Protein 9A51 (pdb70)

Solvent-accessible surface area: 31449 Å² total; per-residue (Å²): 190,136,21,81,16,0,0,0,13,12,16,7,36,50,0,5,0,20,0,51,74,113,28,56,52,10,65,20,10,0,10,0,0,17,23,141,132,80,53,137,53,72,5,7,0,56,100,0,80,153,53,64,83,194,43,82,78,58,34,33,37,56,82,0,4,128,36,13,24,26,67,48,58,142,12,0,37,30,0,0,97,74,1,0,69,121,33,129,10,81,11,160,116,39,117,2,62,0,2,0,5,2,10,22,99,25,72,90,117,50,68,128,23,4,85,58,0,0,66,122,1,8,3,86,87,9,87,46,44,65,22,0,32,0,0,0,18,15,25,63,26,113,0,132,94,104,6,0,11,0,0,0,9,0,25,15,6,12,0,2,0,0,0,0,11,134,7,98,39,64,24,29,14,27,32,127,31,0,8,38,95,1,13,74,57,2,26,57,26,1,85,170,103,54,116,0,73,16,42,95,119,36,0,60,55,0,34,114,103,1,1,2,7,54,78,117,44,61,144,88,124,24,77,9,177,12,146,13,91,123,71,27,117,104,112,71,15,66,1,59,1,144,31,2,12,92,16,0,128,150,6,1,49,67,0,8,109,8,0,60,90,1,30,148,135,8,49,105,129,26,20,51,40,0,105,126,122,5,0,35,0,0,8,39,7,5,108,12,56,3,0,46,87,31,0,32,91,70,16,157,10,70,17,104,59,11,174,80,11,85,40,2,9,0,58,0,0,1,62,28,1,61,68,56,81,150,133,113,200,228,192,192,163,241,109,204,129,70,168,110,90,163,110,157,120,100,46,78,92,54,47,47,85,103,42,28,66,78,63,21,163,146,29,141,89,62,57,169,91,55,194,98,39,89,32,64,78,62,92,59,86,174,87,121,68,79,160,115,49,64,125,52,161,169,174,48,116,157,125,53,61,93,60,150,93,56,62,58,62,70,93,117,53,78,62,91,50,61,32,133,81,138,104,118,70,143,95,74,183,92,178,79,177,84,112,208,102,107,79,84,73,41,144,129,86,83,179,129,93,56,130,125,22,65,85,48,50,118,92,67,54,94,47,38,93,109,72,54,124,80,85,91,114,88,32,118,141,120,49,124,139,158,136,269

Sequence (484 aa):
MFARDIGIDLGTANVLIHVKGKGIVLNEPSVVALDKNSGKVLAVGEEARRMVGRTPGNIVAIRPLKDGVIADFEVTEAMLKHFINKLNVKGLFSKPRMLICCPTNITSVEQKAIKEAAEKSGGKHVYLEEEPKVAAIGAGMEIFQPSGNMVVDIGGGTTDIAVISMGDIVTSSSIKMAGDKFDMEILNYIKREYKLLIGERTAEDIKIKVATVFPDARHEEISIRGRDMVSGLPRTITVNSKEVEEALRESVAVIVQAAKQVLERTPPELSADIIDRGVIITGGGALLNGLDQLLAEELKVPVLVAENPMDCVAIGTGVMLDNMDKLPKRKLSMSKDGINSKDFLIGTLIGGIIGATTALFLAPKSGKELRDDLGSQAVALRDKTDKMTADAKEKGTQYVSIAKDKTSNITQLVADQSGQIMNKVKDLRDRSKSDKTDSSTAMQDMREEAMQAADETKDQVLQTKEDVKDELKDAQKQAEQLNR

Secondary structure (DSSP, 8-state):
-PPPPEEEEE-SSEEEEEETTTEEEEEEES-EEEETTT--EEEETHHHHHHTTT--TTEEEE--EETTEES-HHHHHHHHHHHHHHTT---SS-PPEEEEEE-TT--HHHHHHHHHHHHHHT-SEEEEEEHHHHHHHHTT--TTSSS-EEEEEE-SS-EEEEEEETTEEEEEEEES-SHHHHHHHHHHHHHHHH-EE--HHHHHHHHHHH--SSTTS---EEEEEEEETTT-SEEEEEEEHHHHHHHHHHHHHHHHHHHHHHHHHS-HHHHHHHHHH-EEEESGGGGSTTHHHHHHHHHTS-EEE-SSTTTHHHHHHHHHHHHHTTS------/-------THHHHHHHHHHHHHHHHHHHHHS---HHHHHHHHHHHHHHHHHHHHHHHHHHTTS-THHHHHHHHHHHHHHHHHHHHHHHHHHHHHHHHHHHTT--S-HHHHHHHHHHHHHHHHHHHHHHHHHHHHHHHHHHHHHHHHHHHHT-

Nearest PDB structures (foldseek):
  7zpu-assembly1_M  TM=9.278E-01  e=1.112E-46  Geobacillus stearothermophilus ATCC 7953
  7zpt-assembly1_M  TM=8.987E-01  e=2.657E-47  Geobacillus stearothermophilus
  8aam-assembly1_M  TM=9.155E-01  e=5.906E-46  Geobacillus stearothermophilus
  7bvy-assembly1_A  TM=9.515E-01  e=1.070E-40  Spiroplasma citri
  7e1c-assembly1_A  TM=8.980E-01  e=2.645E-37  Spiroplasma eriocheiris

Foldseek 3Di:
DAQFAWEWEPFLFWIWIQTAPPGTPDTFGQKWKAQQVPRDTDDETPVLVVCVPPDDPRIDIDRQDALQFGNHLVSLLVRLLVVCVVVVSDDPPDQHAYEYEGAPPDDPVRVVSVVVSNVSSRHDHYHYDYQQLLLCLLLVHPLLAQAWAWEWEAAQQWTKIFTGHNSDTPFIDIDRFHNVVLLVLQQVLCCVPVVFHDDSVQSSVCQQFAEAQDPPQGWDKDKDWGQRNPVRHIDIDMDHHRSSNVSCNVSLVVVLVRNQVRLVPDDPRNNVRCQVVPYEYAYPRLSRHCSQVVSCVSVVGHYYYRPHRNCSSSSSSNVVSVCVVVPPPPPPD/DDDPDPDPVVVVVVVVVVVVVVLVVVLVPDPDDPVVSCVSVVVVVVVVVVVLVVVCVVCVVDDPVVNVVVVVVVVVLVVVVVVVVVVLVVVVVVVVVVCVPDVPDPPVVVVVNVVVVVVVVVVNVVVVVVSVVVVVVVVVVVVVVVVVVVD

Radius of gyration: 29.95 Å; Cα contacts (8 Å, |Δi|>4): 757; chains: 2; bounding box: 58×87×76 Å

B-factor: mean 0.75, std 0.25, range [0.19, 0.98]

Structure (mmCIF, N/CA/C/O backbone):
data_9A51
#
_entry.id   9A51
#
loop_
_entity.id
_entity.type
_entity.pdbx_description
1 POLYMER MBL_BACSU
2 POLYMER YTXH_BACSU
#
loop_
_atom_site.group_PDB
_atom_site.id
_atom_site.type_symbol
_atom_site.label_atom_id
_atom_site.label_alt_id
_atom_site.label_comp_id
_atom_site.label_asym_id
_atom_site.label_entity_id
_atom_site.label_seq_id
_atom_site.pdbx_PDB_ins_code
_atom_site.Cartn_x
_atom_site.Cartn_y
_atom_site.Cartn_z
_atom_site.occupancy
_atom_site.B_iso_or_equiv
_atom_site.auth_seq_id
_atom_site.auth_comp_id
_atom_site.auth_asym_id
_atom_site.auth_atom_id
_atom_site.pdbx_PDB_model_num
ATOM 1 N N . MET A 1 1 ? 5.984 -27.491 -7.166 1.000 0.350 1 MET A N 1
ATOM 2 C CA . MET A 1 1 ? 5.370 -26.669 -6.098 1.000 0.350 1 MET A CA 1
ATOM 3 C C . MET A 1 1 ? 4.297 -25.806 -6.754 1.000 0.350 1 MET A C 1
ATOM 4 O O . MET A 1 1 ? 4.583 -25.251 -7.809 1.000 0.350 1 MET A O 1
ATOM 20 N N . PHE A 1 2 ? 3.076 -25.773 -6.212 1.000 0.420 2 PHE A N 1
ATOM 21 C CA . PHE A 1 2 ? 1.958 -25.009 -6.784 1.000 0.420 2 PHE A CA 1
ATOM 22 C C . PHE A 1 2 ? 2.237 -23.510 -6.801 1.000 0.420 2 PHE A C 1
ATOM 23 O O . PHE A 1 2 ? 2.788 -22.990 -5.828 1.000 0.420 2 PHE A O 1
ATOM 40 N N . ALA A 1 3 ? 1.825 -22.827 -7.875 1.000 0.510 3 ALA A N 1
ATOM 41 C CA . ALA A 1 3 ? 1.683 -21.381 -7.829 1.000 0.510 3 ALA A CA 1
ATOM 42 C C . ALA A 1 3 ? 0.637 -21.057 -6.774 1.000 0.510 3 ALA A C 1
ATOM 43 O O . ALA A 1 3 ? -0.471 -21.593 -6.791 1.000 0.510 3 ALA A O 1
ATOM 50 N N . ARG A 1 4 ? 1.033 -20.232 -5.819 1.000 0.660 4 ARG A N 1
ATOM 51 C CA . ARG A 1 4 ? 0.165 -19.828 -4.724 1.000 0.660 4 ARG A CA 1
ATOM 52 C C . ARG A 1 4 ? -0.433 -18.486 -5.075 1.000 0.660 4 ARG A C 1
ATOM 53 O O . ARG A 1 4 ? 0.282 -17.628 -5.590 1.000 0.660 4 ARG A O 1
ATOM 74 N N . ASP A 1 5 ? -1.717 -18.321 -4.791 1.000 0.820 5 ASP A N 1
ATOM 75 C CA . ASP A 1 5 ? -2.367 -17.031 -4.961 1.000 0.820 5 ASP A CA 1
ATOM 76 C C . ASP A 1 5 ? -1.650 -15.976 -4.125 1.000 0.820 5 ASP A C 1
ATOM 77 O O . ASP A 1 5 ? -1.191 -16.242 -3.005 1.000 0.820 5 ASP A O 1
ATOM 86 N N . ILE A 1 6 ? -1.533 -14.794 -4.709 1.000 0.910 6 ILE A N 1
ATOM 87 C CA . ILE A 1 6 ? -0.796 -13.680 -4.132 1.000 0.910 6 ILE A CA 1
ATOM 88 C C . ILE A 1 6 ? -1.680 -12.451 -4.087 1.000 0.910 6 ILE A C 1
ATOM 89 O O . ILE A 1 6 ? -2.297 -12.072 -5.079 1.000 0.910 6 ILE A O 1
ATOM 105 N N . GLY A 1 7 ? -1.730 -11.846 -2.913 1.000 0.940 7 GLY A N 1
ATOM 106 C CA . GLY A 1 7 ? -2.269 -10.522 -2.695 1.000 0.940 7 GLY A CA 1
ATOM 107 C C . GLY A 1 7 ? -1.121 -9.528 -2.743 1.000 0.940 7 GLY A C 1
ATOM 108 O O . GLY A 1 7 ? -0.065 -9.800 -2.171 1.000 0.940 7 GLY A O 1
ATOM 112 N N . ILE A 1 8 ? -1.287 -8.430 -3.469 1.000 0.950 8 ILE A N 1
ATOM 113 C CA . ILE A 1 8 ? -0.267 -7.395 -3.619 1.000 0.950 8 ILE A CA 1
ATOM 114 C C . ILE A 1 8 ? -0.888 -6.062 -3.226 1.000 0.950 8 ILE A C 1
ATOM 115 O O . ILE A 1 8 ? -1.783 -5.557 -3.900 1.000 0.950 8 ILE A O 1
ATOM 131 N N . ASP A 1 9 ? -0.362 -5.489 -2.156 1.000 0.950 9 ASP A N 1
ATOM 132 C CA . ASP A 1 9 ? -0.515 -4.072 -1.871 1.000 0.950 9 ASP A CA 1
ATOM 133 C C . ASP A 1 9 ? 0.594 -3.337 -2.632 1.000 0.950 9 ASP A C 1
ATOM 134 O O . ASP A 1 9 ? 1.781 -3.464 -2.311 1.000 0.950 9 ASP A O 1
ATOM 143 N N . LEU A 1 10 ? 0.215 -2.643 -3.706 1.000 0.940 10 LEU A N 1
ATOM 144 C CA . LEU A 1 10 ? 1.131 -1.891 -4.557 1.000 0.940 10 LEU A CA 1
ATOM 145 C C . LEU A 1 10 ? 1.230 -0.439 -4.074 1.000 0.940 10 LEU A C 1
ATOM 146 O O . LEU A 1 10 ? 0.945 0.504 -4.810 1.000 0.940 10 LEU A O 1
ATOM 162 N N . GLY A 1 11 ? 1.646 -0.263 -2.825 1.000 0.930 11 GLY A N 1
ATOM 163 C CA . GLY A 1 11 ? 1.698 1.044 -2.193 1.000 0.930 11 GLY A CA 1
ATOM 164 C C . GLY A 1 11 ? 2.734 1.988 -2.812 1.000 0.930 11 GLY A C 1
ATOM 165 O O . GLY A 1 11 ? 3.791 1.607 -3.326 1.000 0.930 11 GLY A O 1
ATOM 169 N N . THR A 1 12 ? 2.455 3.289 -2.705 1.000 0.920 12 THR A N 1
ATOM 170 C CA . THR A 1 12 ? 3.359 4.350 -3.192 1.000 0.920 12 THR A CA 1
ATOM 171 C C . THR A 1 12 ? 4.705 4.357 -2.454 1.000 0.920 12 THR A C 1
ATOM 172 O O . THR A 1 12 ? 5.736 4.700 -3.037 1.000 0.920 12 THR A O 1
ATOM 183 N N . ALA A 1 13 ? 4.711 3.994 -1.168 1.000 0.910 13 ALA A N 1
ATOM 184 C CA . ALA A 1 13 ? 5.912 3.942 -0.329 1.000 0.910 13 ALA A CA 1
ATOM 185 C C . ALA A 1 13 ? 6.494 2.528 -0.217 1.000 0.910 13 ALA A C 1
ATOM 186 O O . ALA A 1 13 ? 7.705 2.356 -0.376 1.000 0.910 13 ALA A O 1
ATOM 193 N N . ASN A 1 14 ? 5.639 1.527 -0.008 1.000 0.920 14 ASN A N 1
ATOM 194 C CA . ASN A 1 14 ? 6.022 0.136 0.195 1.000 0.920 14 ASN A CA 1
ATOM 195 C C . ASN A 1 14 ? 5.155 -0.780 -0.666 1.000 0.920 14 ASN A C 1
ATOM 196 O O . ASN A 1 14 ? 3.976 -0.509 -0.858 1.000 0.920 14 ASN A O 1
ATOM 207 N N . VAL A 1 15 ? 5.739 -1.886 -1.120 1.000 0.950 15 VAL A N 1
ATOM 208 C CA . VAL A 1 15 ? 5.012 -3.021 -1.680 1.000 0.950 15 VAL A CA 1
ATOM 209 C C . VAL A 1 15 ? 4.963 -4.116 -0.631 1.000 0.950 15 VAL A C 1
ATOM 210 O O . VAL A 1 15 ? 6.006 -4.525 -0.108 1.000 0.950 15 VAL A O 1
ATOM 223 N N . LEU A 1 16 ? 3.767 -4.632 -0.368 1.000 0.960 16 LEU A N 1
ATOM 224 C CA . LEU A 1 16 ? 3.582 -5.825 0.444 1.000 0.960 16 LEU A CA 1
ATOM 225 C C . LEU A 1 16 ? 3.003 -6.943 -0.417 1.000 0.960 16 LEU A C 1
ATOM 226 O O . LEU A 1 16 ? 2.121 -6.723 -1.245 1.000 0.960 16 LEU A O 1
ATOM 242 N N . ILE A 1 17 ? 3.507 -8.162 -0.227 1.000 0.950 17 ILE A N 1
ATOM 243 C CA . ILE A 1 17 ? 2.973 -9.347 -0.902 1.000 0.950 17 ILE A CA 1
ATOM 244 C C . ILE A 1 17 ? 2.565 -10.372 0.143 1.000 0.950 17 ILE A C 1
ATOM 245 O O . ILE A 1 17 ? 3.401 -10.920 0.868 1.000 0.950 17 ILE A O 1
ATOM 261 N N . HIS A 1 18 ? 1.272 -10.670 0.163 1.000 0.940 18 HIS A N 1
ATOM 262 C CA . HIS A 1 18 ? 0.692 -11.758 0.924 1.000 0.940 18 HIS A CA 1
ATOM 263 C C . HIS A 1 18 ? 0.601 -13.005 0.045 1.000 0.940 18 HIS A C 1
ATOM 264 O O . HIS A 1 18 ? -0.030 -12.993 -1.006 1.000 0.940 18 HIS A O 1
ATOM 278 N N . VAL A 1 19 ? 1.192 -14.118 0.472 1.000 0.890 19 VAL A N 1
ATOM 279 C CA . VAL A 1 19 ? 1.038 -15.410 -0.207 1.000 0.890 19 VAL A CA 1
ATOM 280 C C . VAL A 1 19 ? 0.029 -16.253 0.554 1.000 0.890 19 VAL A C 1
ATOM 281 O O . VAL A 1 19 ? 0.167 -16.470 1.760 1.000 0.890 19 VAL A O 1
ATOM 294 N N . LYS A 1 20 ? -0.949 -16.806 -0.166 1.000 0.840 20 LYS A N 1
ATOM 295 C CA . LYS A 1 20 ? -1.949 -17.718 0.394 1.000 0.840 20 LYS A CA 1
ATOM 296 C C . LYS A 1 20 ? -1.301 -18.842 1.214 1.000 0.840 20 LYS A C 1
ATOM 297 O O . LYS A 1 20 ? -0.399 -19.550 0.746 1.000 0.840 20 LYS A O 1
ATOM 316 N N . GLY A 1 21 ? -1.742 -18.965 2.467 1.000 0.800 21 GLY A N 1
ATOM 317 C CA . GLY A 1 21 ? -1.227 -19.925 3.448 1.000 0.800 21 GLY A CA 1
ATOM 318 C C . GLY A 1 21 ? 0.195 -19.666 3.973 1.000 0.800 21 GLY A C 1
ATOM 319 O O . GLY A 1 21 ? 0.732 -20.523 4.668 1.000 0.800 21 GLY A O 1
ATOM 323 N N . LYS A 1 22 ? 0.842 -18.543 3.629 1.000 0.870 22 LYS A N 1
ATOM 324 C CA . LYS A 1 22 ? 2.138 -18.123 4.206 1.000 0.870 22 LYS A CA 1
ATOM 325 C C . LYS A 1 22 ? 2.084 -16.780 4.935 1.000 0.870 22 LYS A C 1
ATOM 326 O O . LYS A 1 22 ? 3.031 -16.477 5.651 1.000 0.870 22 LYS A O 1
ATOM 345 N N . GLY A 1 23 ? 1.024 -15.995 4.755 1.000 0.920 23 GLY A N 1
ATOM 346 C CA . GLY A 1 23 ? 0.970 -14.638 5.287 1.000 0.920 23 GLY A CA 1
ATOM 347 C C . GLY A 1 23 ? 1.706 -13.643 4.390 1.000 0.920 23 GLY A C 1
ATOM 348 O O . GLY A 1 23 ? 1.964 -13.907 3.210 1.000 0.920 23 GLY A O 1
ATOM 352 N N . ILE A 1 24 ? 2.083 -12.508 4.973 1.000 0.940 24 ILE A N 1
ATOM 353 C CA . ILE A 1 24 ? 2.944 -11.507 4.339 1.000 0.94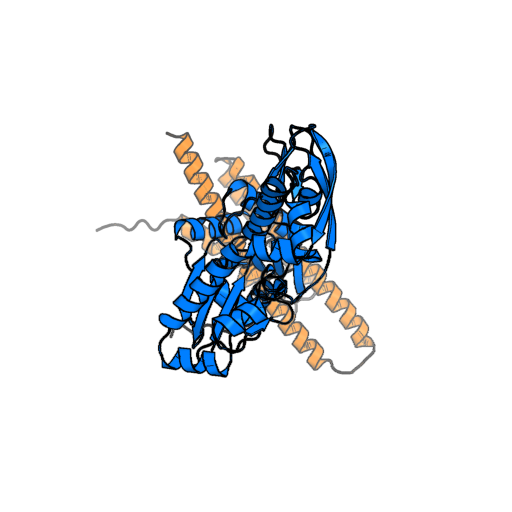0 24 ILE A CA 1
ATOM 354 C C . ILE A 1 24 ? 4.363 -12.073 4.241 1.000 0.940 24 ILE A C 1
ATOM 355 O O . ILE A 1 24 ? 4.995 -12.393 5.244 1.000 0.940 24 ILE A O 1
ATOM 371 N N . VAL A 1 25 ? 4.861 -12.221 3.015 1.000 0.940 25 VAL A N 1
ATOM 372 C CA . VAL A 1 25 ? 6.198 -12.779 2.728 1.000 0.940 25 VAL A CA 1
ATOM 373 C C . VAL A 1 25 ? 7.170 -11.740 2.178 1.000 0.940 25 VAL A C 1
ATOM 374 O O . VAL A 1 25 ? 8.362 -12.018 2.046 1.000 0.940 25 VAL A O 1
ATOM 387 N N . LEU A 1 26 ? 6.661 -10.562 1.825 1.000 0.940 26 LEU A N 1
ATOM 388 C CA . LEU A 1 26 ? 7.437 -9.430 1.346 1.000 0.940 26 LEU A CA 1
ATOM 389 C C . LEU A 1 26 ? 6.832 -8.150 1.904 1.000 0.940 26 LEU A C 1
ATOM 390 O O . LEU A 1 26 ? 5.622 -7.968 1.821 1.000 0.940 26 LEU A O 1
ATOM 406 N N . ASN A 1 27 ? 7.689 -7.284 2.429 1.000 0.950 27 ASN A N 1
ATOM 407 C CA . ASN A 1 27 ? 7.395 -5.895 2.751 1.000 0.950 27 ASN A CA 1
ATOM 408 C C . ASN A 1 27 ? 8.670 -5.115 2.433 1.000 0.950 27 ASN A C 1
ATOM 409 O O . ASN A 1 27 ? 9.655 -5.210 3.169 1.000 0.950 27 ASN A O 1
ATOM 420 N N . GLU A 1 28 ? 8.693 -4.442 1.285 1.000 0.950 28 GLU A N 1
ATOM 421 C CA . GLU A 1 28 ? 9.862 -3.695 0.832 1.000 0.950 28 GLU A CA 1
ATOM 422 C C . GLU A 1 28 ? 9.484 -2.335 0.242 1.000 0.950 28 GLU A C 1
ATOM 423 O O . GLU A 1 28 ? 8.394 -2.182 -0.302 1.000 0.950 28 GLU A O 1
ATOM 435 N N . PRO A 1 29 ? 10.390 -1.345 0.295 1.000 0.930 29 PRO A N 1
ATOM 436 C CA . PRO A 1 29 ? 10.165 -0.041 -0.314 1.000 0.930 29 PRO A CA 1
ATOM 437 C C . PRO A 1 29 ? 9.865 -0.126 -1.815 1.000 0.930 29 PRO A C 1
ATOM 438 O O . PRO A 1 29 ? 10.527 -0.858 -2.554 1.000 0.930 29 PRO A O 1
ATOM 449 N N . SER A 1 30 ? 8.953 0.712 -2.294 1.000 0.950 30 SER A N 1
ATOM 450 C CA . SER A 1 30 ? 8.621 0.880 -3.714 1.000 0.950 30 SER A CA 1
ATOM 451 C C . SER A 1 30 ? 9.687 1.717 -4.432 1.000 0.950 30 SER A C 1
ATOM 452 O O . SER A 1 30 ? 9.418 2.810 -4.930 1.000 0.950 30 SER A O 1
ATOM 460 N N . VAL A 1 31 ? 10.937 1.240 -4.434 1.000 0.950 31 VAL A N 1
ATOM 461 C CA . VAL A 1 31 ? 12.110 1.946 -4.971 1.000 0.950 31 VAL A CA 1
ATOM 462 C C . VAL A 1 31 ? 12.907 1.023 -5.887 1.000 0.950 31 VAL A C 1
ATOM 463 O O . VAL A 1 31 ? 13.181 -0.129 -5.552 1.000 0.950 31 VAL A O 1
ATOM 476 N N . VAL A 1 32 ? 13.345 1.553 -7.027 1.000 0.960 32 VAL A N 1
ATOM 477 C CA . VAL A 1 32 ? 14.215 0.864 -7.984 1.000 0.960 32 VAL A CA 1
ATOM 478 C C . VAL A 1 32 ? 15.444 1.718 -8.259 1.000 0.960 32 VAL A C 1
ATOM 479 O O . VAL A 1 32 ? 15.335 2.906 -8.552 1.000 0.960 32 VAL A O 1
ATOM 492 N N . ALA A 1 33 ? 16.625 1.113 -8.182 1.000 0.950 33 ALA A N 1
ATOM 493 C CA . ALA A 1 33 ? 17.871 1.736 -8.600 1.000 0.950 33 ALA A CA 1
ATOM 494 C C . ALA A 1 33 ? 18.224 1.286 -10.020 1.000 0.950 33 ALA A C 1
ATOM 495 O O . ALA A 1 33 ? 18.296 0.088 -10.301 1.000 0.950 33 ALA A O 1
ATOM 502 N N . LEU A 1 34 ? 18.475 2.248 -10.903 1.000 0.930 34 LEU A N 1
ATOM 503 C CA . LEU A 1 34 ? 18.755 2.034 -12.320 1.000 0.930 34 LEU A CA 1
ATOM 504 C C . LEU A 1 34 ? 20.079 2.693 -12.708 1.000 0.930 34 LEU A C 1
ATOM 505 O O . LEU A 1 34 ? 20.404 3.779 -12.220 1.000 0.930 34 LEU A O 1
ATOM 521 N N . ASP A 1 35 ? 20.806 2.083 -13.642 1.000 0.910 35 ASP A N 1
ATOM 522 C CA . ASP A 1 35 ? 21.842 2.791 -14.393 1.000 0.910 35 ASP A CA 1
ATOM 523 C C . ASP A 1 35 ? 21.175 3.655 -15.474 1.000 0.910 35 ASP A C 1
ATOM 524 O O . ASP A 1 35 ? 20.489 3.159 -16.367 1.000 0.910 35 ASP A O 1
ATOM 533 N N . LYS A 1 36 ? 21.382 4.967 -15.389 1.000 0.860 36 LYS A N 1
ATOM 534 C CA . LYS A 1 36 ? 20.721 5.985 -16.211 1.000 0.860 36 LYS A CA 1
ATOM 535 C C . LYS A 1 36 ? 21.079 5.896 -17.699 1.000 0.860 36 LYS A C 1
ATOM 536 O O . LYS A 1 36 ? 20.309 6.371 -18.526 1.000 0.860 36 LYS A O 1
ATOM 555 N N . ASN A 1 37 ? 22.240 5.326 -18.034 1.000 0.880 37 ASN A N 1
ATOM 556 C CA . ASN A 1 37 ? 22.723 5.229 -19.412 1.000 0.880 37 ASN A CA 1
ATOM 557 C C . ASN A 1 37 ? 22.182 3.980 -20.109 1.000 0.880 37 ASN A C 1
ATOM 558 O O . ASN A 1 37 ? 21.846 4.023 -21.287 1.000 0.880 37 ASN A O 1
ATOM 569 N N . SER A 1 38 ? 22.128 2.861 -19.386 1.000 0.880 38 SER A N 1
ATOM 570 C CA . SER A 1 38 ? 21.698 1.570 -19.933 1.000 0.880 38 SER A CA 1
ATOM 571 C C . SER A 1 38 ? 20.234 1.228 -19.649 1.000 0.880 38 SER A C 1
ATOM 572 O O . SER A 1 38 ? 19.727 0.263 -20.211 1.000 0.880 38 SER A O 1
ATOM 580 N N . GLY A 1 39 ? 19.567 1.952 -18.744 1.000 0.870 39 GLY A N 1
ATOM 581 C CA . GLY A 1 39 ? 18.237 1.600 -18.232 1.000 0.870 39 GLY A CA 1
ATOM 582 C C . GLY A 1 39 ? 18.227 0.313 -17.399 1.000 0.870 39 GLY A C 1
ATOM 583 O O . GLY A 1 39 ? 17.173 -0.170 -16.991 1.000 0.870 39 GLY A O 1
ATOM 587 N N . LYS A 1 40 ? 19.398 -0.280 -17.140 1.000 0.900 40 LYS A N 1
ATOM 588 C CA . LYS A 1 40 ? 19.505 -1.561 -16.452 1.000 0.900 40 LYS A CA 1
ATOM 589 C C . LYS A 1 40 ? 19.135 -1.402 -14.979 1.000 0.900 40 LYS A C 1
ATOM 590 O O . LYS A 1 40 ? 19.717 -0.577 -14.275 1.000 0.900 40 LYS A O 1
ATOM 609 N N . VAL A 1 41 ? 18.241 -2.266 -14.499 1.000 0.920 41 VAL A N 1
ATOM 610 C CA . VAL A 1 41 ? 17.933 -2.400 -13.071 1.000 0.920 41 VAL A CA 1
ATOM 611 C C . VAL A 1 41 ? 19.140 -2.950 -12.326 1.000 0.920 41 VAL A C 1
ATOM 612 O O . VAL A 1 41 ? 19.651 -4.022 -12.655 1.000 0.920 41 VAL A O 1
ATOM 625 N N . LEU A 1 42 ? 19.591 -2.200 -11.325 1.000 0.920 42 LEU A N 1
ATOM 626 C CA . LEU A 1 42 ? 20.722 -2.549 -10.472 1.000 0.920 42 LEU A CA 1
ATOM 627 C C . LEU A 1 42 ? 20.261 -3.128 -9.139 1.000 0.920 42 LEU A C 1
ATOM 628 O O . LEU A 1 42 ? 20.826 -4.116 -8.685 1.000 0.920 42 LEU A O 1
ATOM 644 N N . ALA A 1 43 ? 19.237 -2.528 -8.535 1.000 0.940 43 ALA A N 1
ATOM 645 C CA . ALA A 1 43 ? 18.661 -2.980 -7.276 1.000 0.940 43 ALA A CA 1
ATOM 646 C C . ALA A 1 43 ? 17.180 -2.603 -7.192 1.000 0.940 43 ALA A C 1
ATOM 647 O O . ALA A 1 43 ? 16.714 -1.698 -7.885 1.000 0.940 43 ALA A O 1
ATOM 654 N N . VAL A 1 44 ? 16.448 -3.282 -6.315 1.000 0.960 44 VAL A N 1
ATOM 655 C CA . VAL A 1 44 ? 15.025 -3.047 -6.037 1.000 0.960 44 VAL A CA 1
ATOM 656 C C . VAL A 1 44 ? 14.812 -3.134 -4.521 1.000 0.960 44 VAL A C 1
ATOM 657 O O . VAL A 1 44 ? 15.589 -3.797 -3.832 1.000 0.960 44 VAL A O 1
ATOM 670 N N . GLY A 1 45 ? 13.800 -2.451 -3.985 1.000 0.950 45 GLY A N 1
ATOM 671 C CA . GLY A 1 45 ? 13.413 -2.584 -2.582 1.000 0.950 45 GLY A CA 1
ATOM 672 C C . GLY A 1 45 ? 14.402 -1.940 -1.615 1.000 0.950 45 GLY A C 1
ATOM 673 O O . GLY A 1 45 ? 14.891 -0.831 -1.839 1.000 0.950 45 GLY A O 1
ATOM 677 N N . GLU A 1 46 ? 14.728 -2.639 -0.530 1.000 0.920 46 GLU A N 1
ATOM 678 C CA . GLU A 1 46 ? 15.634 -2.149 0.515 1.000 0.920 46 GLU A CA 1
ATOM 679 C C . GLU A 1 46 ? 17.058 -1.894 0.008 1.000 0.920 46 GLU A C 1
ATOM 680 O O . GLU A 1 46 ? 17.751 -0.989 0.481 1.000 0.920 46 GLU A O 1
ATOM 692 N N . GLU A 1 47 ? 17.522 -2.681 -0.961 1.000 0.920 47 GLU A N 1
ATOM 693 C CA . GLU A 1 47 ? 18.838 -2.476 -1.563 1.000 0.920 47 GLU A CA 1
ATOM 694 C C . GLU A 1 47 ? 18.859 -1.183 -2.392 1.000 0.920 47 GLU A C 1
ATOM 695 O O . GLU A 1 47 ? 19.776 -0.374 -2.239 1.000 0.920 47 GLU A O 1
ATOM 707 N N . ALA A 1 48 ? 17.798 -0.917 -3.164 1.000 0.930 48 ALA A N 1
ATOM 708 C CA . ALA A 1 48 ? 17.633 0.346 -3.883 1.000 0.930 48 ALA A CA 1
ATOM 709 C C . ALA A 1 48 ? 17.449 1.536 -2.929 1.000 0.930 48 ALA A C 1
ATOM 710 O O . ALA A 1 48 ? 18.075 2.580 -3.117 1.000 0.930 48 ALA A O 1
ATOM 717 N N . ARG A 1 49 ? 16.661 1.381 -1.856 1.000 0.870 49 ARG A N 1
ATOM 718 C CA . ARG A 1 49 ? 16.459 2.434 -0.848 1.000 0.870 49 ARG A CA 1
ATOM 719 C C . ARG A 1 49 ? 17.769 2.832 -0.168 1.000 0.870 49 ARG A C 1
ATOM 720 O O . ARG A 1 49 ? 18.006 4.013 0.078 1.000 0.870 49 ARG A O 1
ATOM 741 N N . ARG A 1 50 ? 18.667 1.875 0.094 1.000 0.850 50 ARG A N 1
ATOM 742 C CA . ARG A 1 50 ? 20.010 2.153 0.642 1.000 0.850 50 ARG A CA 1
ATOM 743 C C . ARG A 1 50 ? 20.906 2.957 -0.303 1.000 0.850 50 ARG A C 1
ATOM 744 O O . ARG A 1 50 ? 21.811 3.638 0.181 1.000 0.850 50 ARG A O 1
ATOM 765 N N . MET A 1 51 ? 20.653 2.900 -1.609 1.000 0.840 51 MET A N 1
ATOM 766 C CA . MET A 1 51 ? 21.376 3.668 -2.624 1.000 0.840 51 MET A CA 1
ATOM 767 C C . MET A 1 51 ? 20.886 5.123 -2.737 1.000 0.840 51 MET A C 1
ATOM 768 O O . MET A 1 51 ? 21.638 5.980 -3.202 1.000 0.840 51 MET A O 1
ATOM 782 N N . VAL A 1 52 ? 19.669 5.439 -2.277 1.000 0.750 52 VAL A N 1
ATOM 783 C CA . VAL A 1 52 ? 19.089 6.792 -2.358 1.000 0.750 52 VAL A CA 1
ATOM 784 C C . VAL A 1 52 ? 20.019 7.826 -1.708 1.000 0.750 52 VAL A C 1
ATOM 785 O O . VAL A 1 52 ? 20.388 7.714 -0.538 1.000 0.750 52 VAL A O 1
ATOM 798 N N . GLY A 1 53 ? 20.413 8.842 -2.484 1.000 0.710 53 GLY A N 1
ATOM 799 C CA . GLY A 1 53 ? 21.307 9.922 -2.045 1.000 0.710 53 GLY A CA 1
ATOM 800 C C . GLY A 1 53 ? 22.781 9.526 -1.878 1.000 0.710 53 GLY A C 1
ATOM 801 O O . GLY A 1 53 ? 23.571 10.330 -1.388 1.000 0.710 53 GLY A O 1
ATOM 805 N N . ARG A 1 54 ? 23.163 8.299 -2.258 1.000 0.760 54 ARG A N 1
ATOM 806 C CA . ARG A 1 54 ? 24.524 7.752 -2.096 1.000 0.760 54 ARG A CA 1
ATOM 807 C C . ARG A 1 54 ? 25.138 7.240 -3.397 1.000 0.760 54 ARG A C 1
ATOM 808 O O . ARG A 1 54 ? 26.203 6.626 -3.375 1.000 0.760 54 ARG A O 1
ATOM 829 N N . THR A 1 55 ? 24.468 7.454 -4.520 1.000 0.790 55 THR A N 1
ATOM 830 C CA . THR A 1 55 ? 24.874 6.921 -5.815 1.000 0.790 55 THR A CA 1
ATOM 831 C C . THR A 1 55 ? 25.837 7.842 -6.568 1.000 0.790 55 THR A C 1
ATOM 832 O O . THR A 1 55 ? 25.755 9.065 -6.439 1.000 0.790 55 THR A O 1
ATOM 843 N N . PRO A 1 56 ? 26.748 7.280 -7.389 1.000 0.770 56 PRO A N 1
ATOM 844 C CA . PRO A 1 56 ? 27.478 8.056 -8.387 1.000 0.770 56 PRO A CA 1
ATOM 845 C C . PRO A 1 56 ? 26.504 8.616 -9.438 1.000 0.770 56 PRO A C 1
ATOM 846 O O . PRO A 1 56 ? 25.379 8.140 -9.573 1.000 0.770 56 PRO A O 1
ATOM 857 N N . GLY A 1 57 ? 26.933 9.613 -10.218 1.000 0.780 57 GLY A N 1
ATOM 858 C CA . GLY A 1 57 ? 26.038 10.385 -11.095 1.000 0.780 57 GLY A CA 1
ATOM 859 C C . GLY A 1 57 ? 25.277 9.591 -12.172 1.000 0.780 57 GLY A C 1
ATOM 860 O O . GLY A 1 57 ? 24.262 10.073 -12.671 1.000 0.780 57 GLY A O 1
ATOM 864 N N . ASN A 1 58 ? 25.727 8.383 -12.523 1.000 0.850 58 ASN A N 1
ATOM 865 C CA . ASN A 1 58 ? 25.060 7.506 -13.490 1.000 0.850 58 ASN A CA 1
ATOM 866 C C . ASN A 1 58 ? 24.020 6.561 -12.869 1.000 0.850 58 ASN A C 1
ATOM 867 O O . ASN A 1 58 ? 23.347 5.872 -13.626 1.000 0.850 58 ASN A O 1
ATOM 878 N N . ILE A 1 59 ? 23.873 6.499 -11.542 1.000 0.900 59 ILE A N 1
ATOM 879 C CA . ILE A 1 59 ? 22.867 5.650 -10.892 1.000 0.900 59 ILE A CA 1
ATOM 880 C C . ILE A 1 59 ? 21.802 6.529 -10.250 1.000 0.900 59 ILE A C 1
ATOM 881 O O . ILE A 1 59 ? 22.096 7.428 -9.458 1.000 0.900 59 ILE A O 1
ATOM 897 N N . VAL A 1 60 ? 20.549 6.236 -10.569 1.000 0.880 60 VAL A N 1
ATOM 898 C CA . VAL A 1 60 ? 19.390 6.939 -10.023 1.000 0.880 60 VAL A CA 1
ATOM 899 C C . VAL A 1 60 ? 18.482 5.969 -9.293 1.000 0.880 60 VAL A C 1
ATOM 900 O O . VAL A 1 60 ? 18.252 4.860 -9.763 1.000 0.880 60 VAL A O 1
ATOM 913 N N . ALA A 1 61 ? 17.967 6.398 -8.145 1.000 0.890 61 ALA A N 1
ATOM 914 C CA . ALA A 1 61 ? 16.907 5.702 -7.434 1.000 0.890 61 ALA A CA 1
ATOM 915 C C . ALA A 1 61 ? 15.576 6.384 -7.760 1.000 0.890 61 ALA A C 1
ATOM 916 O O . ALA A 1 61 ? 15.454 7.601 -7.617 1.000 0.890 61 ALA A O 1
ATOM 923 N N . ILE A 1 62 ? 14.608 5.606 -8.229 1.000 0.900 62 ILE A N 1
ATOM 924 C CA . ILE A 1 62 ? 13.306 6.074 -8.697 1.000 0.900 62 ILE A CA 1
ATOM 925 C C . ILE A 1 62 ? 12.223 5.348 -7.905 1.000 0.900 62 ILE A C 1
ATOM 926 O O . ILE A 1 62 ? 12.307 4.139 -7.686 1.000 0.900 62 ILE A O 1
ATOM 942 N N . ARG A 1 63 ? 11.197 6.091 -7.491 1.000 0.920 63 ARG A N 1
ATOM 943 C CA . ARG A 1 63 ? 9.930 5.540 -7.006 1.000 0.920 63 ARG A CA 1
ATOM 944 C C . ARG A 1 63 ? 8.973 5.498 -8.196 1.000 0.920 63 ARG A C 1
ATOM 945 O O . ARG A 1 63 ? 8.651 6.566 -8.715 1.000 0.920 63 ARG A O 1
ATOM 966 N N . PRO A 1 64 ? 8.576 4.314 -8.687 1.000 0.950 64 PRO A N 1
ATOM 967 C CA . PRO A 1 64 ? 7.790 4.225 -9.913 1.000 0.950 64 PRO A CA 1
ATOM 968 C C . PRO A 1 64 ? 6.292 4.459 -9.679 1.000 0.950 64 PRO A C 1
ATOM 969 O O . PRO A 1 64 ? 5.532 4.584 -10.637 1.000 0.950 64 PRO A O 1
ATOM 980 N N . LEU A 1 65 ? 5.876 4.555 -8.414 1.000 0.940 65 LEU A N 1
ATOM 981 C CA . LEU A 1 65 ? 4.532 4.926 -7.995 1.000 0.940 65 LEU A CA 1
ATOM 982 C C . LEU A 1 65 ? 4.526 6.330 -7.404 1.000 0.940 65 LEU A C 1
ATOM 983 O O . LEU A 1 65 ? 5.489 6.748 -6.756 1.000 0.940 65 LEU A O 1
ATOM 999 N N . LYS A 1 66 ? 3.423 7.043 -7.616 1.000 0.910 66 LYS A N 1
ATOM 1000 C CA . LYS A 1 66 ? 3.192 8.378 -7.075 1.000 0.910 66 LYS A CA 1
ATOM 1001 C C . LYS A 1 66 ? 1.700 8.611 -6.906 1.000 0.910 66 LYS A C 1
ATOM 1002 O O . LYS A 1 66 ? 0.937 8.297 -7.811 1.000 0.910 66 LYS A O 1
ATOM 1021 N N . ASP A 1 67 ? 1.305 9.206 -5.784 1.000 0.860 67 ASP A N 1
ATOM 1022 C CA . ASP A 1 67 ? -0.094 9.537 -5.491 1.000 0.860 67 ASP A CA 1
ATOM 1023 C C . ASP A 1 67 ? -1.049 8.335 -5.694 1.000 0.860 67 ASP A C 1
ATOM 1024 O O . ASP A 1 67 ? -2.113 8.488 -6.290 1.000 0.860 67 ASP A O 1
ATOM 1033 N N . GLY A 1 68 ? -0.644 7.131 -5.263 1.000 0.850 68 GLY A N 1
ATOM 1034 C CA . GLY A 1 68 ? -1.451 5.903 -5.357 1.000 0.850 68 GLY A CA 1
ATOM 1035 C C . GLY A 1 68 ? -1.458 5.220 -6.731 1.000 0.850 68 GLY A C 1
ATOM 1036 O O . GLY A 1 68 ? -2.060 4.162 -6.884 1.000 0.850 68 GLY A O 1
ATOM 1040 N N . VAL A 1 69 ? -0.791 5.787 -7.742 1.000 0.890 69 VAL A N 1
ATOM 1041 C CA . VAL A 1 69 ? -0.848 5.291 -9.128 1.000 0.890 69 VAL A CA 1
ATOM 1042 C C . VAL A 1 69 ? 0.535 5.061 -9.733 1.000 0.890 69 VAL A C 1
ATOM 1043 O O . VAL A 1 69 ? 1.553 5.558 -9.247 1.000 0.890 69 VAL A O 1
ATOM 1056 N N . ILE A 1 70 ? 0.578 4.288 -10.820 1.000 0.930 70 ILE A N 1
ATOM 1057 C CA . ILE A 1 70 ? 1.803 4.029 -11.583 1.000 0.930 70 ILE A CA 1
ATOM 1058 C C . ILE A 1 70 ? 2.226 5.314 -12.300 1.000 0.930 70 ILE A C 1
ATOM 1059 O O . ILE A 1 70 ? 1.555 5.771 -13.224 1.000 0.930 70 ILE A O 1
ATOM 1075 N N . ALA A 1 71 ? 3.362 5.872 -11.892 1.000 0.920 71 ALA A N 1
ATOM 1076 C CA . ALA A 1 71 ? 3.977 7.032 -12.531 1.000 0.920 71 ALA A CA 1
ATOM 1077 C C . ALA A 1 71 ? 4.976 6.616 -13.624 1.000 0.920 71 ALA A C 1
ATOM 1078 O O . ALA A 1 71 ? 5.164 7.339 -14.599 1.000 0.920 71 ALA A O 1
ATOM 1085 N N . ASP A 1 72 ? 5.602 5.447 -13.463 1.000 0.930 72 ASP A N 1
ATOM 1086 C CA . ASP A 1 72 ? 6.530 4.849 -14.422 1.000 0.930 72 ASP A CA 1
ATOM 1087 C C . ASP A 1 72 ? 6.189 3.365 -14.632 1.000 0.930 72 ASP A C 1
ATOM 1088 O O . ASP A 1 72 ? 6.417 2.520 -13.759 1.000 0.930 72 ASP A O 1
ATOM 1097 N N . PHE A 1 73 ? 5.600 3.049 -15.791 1.000 0.930 73 PHE A N 1
ATOM 1098 C CA . PHE A 1 73 ? 5.121 1.702 -16.111 1.000 0.930 73 PHE A CA 1
ATOM 1099 C C . PHE A 1 73 ? 6.261 0.689 -16.247 1.000 0.930 73 PHE A C 1
ATOM 1100 O O . PHE A 1 73 ? 6.181 -0.391 -15.663 1.000 0.930 73 PHE A O 1
ATOM 1117 N N . GLU A 1 74 ? 7.324 1.025 -16.986 1.000 0.920 74 GLU A N 1
ATOM 1118 C CA . GLU A 1 74 ? 8.441 0.101 -17.230 1.000 0.920 74 GLU A CA 1
ATOM 1119 C C . GLU A 1 74 ? 9.174 -0.224 -15.925 1.000 0.920 74 GLU A C 1
ATOM 1120 O O . GLU A 1 74 ? 9.492 -1.386 -15.651 1.000 0.920 74 GLU A O 1
ATOM 1132 N N . VAL A 1 75 ? 9.382 0.783 -15.071 1.000 0.940 75 VAL A N 1
ATOM 1133 C CA . VAL A 1 75 ? 10.038 0.589 -13.775 1.000 0.940 75 VAL A CA 1
ATOM 1134 C C . VAL A 1 75 ? 9.125 -0.150 -12.791 1.000 0.940 75 VAL A C 1
ATOM 1135 O O . VAL A 1 75 ? 9.613 -0.997 -12.039 1.000 0.940 75 VAL A O 1
ATOM 1148 N N . THR A 1 76 ? 7.806 0.082 -12.822 1.000 0.940 76 THR A N 1
ATOM 1149 C CA . THR A 1 76 ? 6.846 -0.688 -12.006 1.000 0.940 76 THR A CA 1
ATOM 1150 C C . THR A 1 76 ? 6.815 -2.159 -12.413 1.000 0.940 76 THR A C 1
ATOM 1151 O O . THR A 1 76 ? 6.880 -3.033 -11.548 1.000 0.940 76 THR A O 1
ATOM 1162 N N . GLU A 1 77 ? 6.764 -2.454 -13.715 1.000 0.930 77 GLU A N 1
ATOM 1163 C CA . GLU A 1 77 ? 6.826 -3.826 -14.231 1.000 0.930 77 GLU A CA 1
ATOM 1164 C C . GLU A 1 77 ? 8.122 -4.512 -13.778 1.000 0.930 77 GLU A C 1
ATOM 1165 O O . GLU A 1 77 ? 8.100 -5.634 -13.267 1.000 0.930 77 GLU A O 1
ATOM 1177 N N . ALA A 1 78 ? 9.261 -3.826 -13.903 1.000 0.930 78 ALA A N 1
ATOM 1178 C CA . ALA A 1 78 ? 10.545 -4.356 -13.466 1.000 0.930 78 ALA A CA 1
ATOM 1179 C C . ALA A 1 78 ? 10.580 -4.642 -11.954 1.000 0.930 78 ALA A C 1
ATOM 1180 O O . ALA A 1 78 ? 11.082 -5.692 -11.537 1.000 0.930 78 ALA A O 1
ATOM 1187 N N . MET A 1 79 ? 10.012 -3.746 -11.142 1.000 0.960 79 MET A N 1
ATOM 1188 C CA . MET A 1 79 ? 9.891 -3.897 -9.692 1.000 0.960 79 MET A CA 1
ATOM 1189 C C . MET A 1 79 ? 9.028 -5.108 -9.316 1.000 0.960 79 MET A C 1
ATOM 1190 O O . MET A 1 79 ? 9.484 -5.990 -8.584 1.000 0.960 79 MET A O 1
ATOM 1204 N N . LEU A 1 80 ? 7.811 -5.197 -9.862 1.000 0.940 80 LEU A N 1
ATOM 1205 C CA . LEU A 1 80 ? 6.889 -6.309 -9.621 1.000 0.940 80 LEU A CA 1
ATOM 1206 C C . LEU A 1 80 ? 7.502 -7.642 -10.056 1.000 0.940 80 LEU A C 1
ATOM 1207 O O . LEU A 1 80 ? 7.504 -8.609 -9.291 1.000 0.940 80 LEU A O 1
ATOM 1223 N N . LYS A 1 81 ? 8.089 -7.700 -11.256 1.000 0.900 81 LYS A N 1
ATOM 1224 C CA . LYS A 1 81 ? 8.765 -8.897 -11.769 1.000 0.900 81 LYS A CA 1
ATOM 1225 C C . LYS A 1 81 ? 9.912 -9.332 -10.861 1.000 0.900 81 LYS A C 1
ATOM 1226 O O . LYS A 1 81 ? 10.059 -10.530 -10.616 1.000 0.900 81 LYS A O 1
ATOM 1245 N N . HIS A 1 82 ? 10.703 -8.388 -10.348 1.000 0.920 82 HIS A N 1
ATOM 1246 C CA . HIS A 1 82 ? 11.764 -8.675 -9.386 1.000 0.920 82 HIS A CA 1
ATOM 1247 C C . HIS A 1 82 ? 11.202 -9.282 -8.094 1.000 0.920 82 HIS A C 1
ATOM 1248 O O . HIS A 1 82 ? 11.632 -10.369 -7.703 1.000 0.920 82 HIS A O 1
ATOM 1262 N N . PHE A 1 83 ? 10.215 -8.639 -7.464 1.000 0.930 83 PHE A N 1
ATOM 1263 C CA . PHE A 1 83 ? 9.628 -9.117 -6.209 1.000 0.930 83 PHE A CA 1
ATOM 1264 C C . PHE A 1 83 ? 8.940 -10.480 -6.355 1.000 0.930 83 PHE A C 1
ATOM 1265 O O . PHE A 1 83 ? 9.186 -11.384 -5.555 1.000 0.930 83 PHE A O 1
ATOM 1282 N N . ILE A 1 84 ? 8.159 -10.687 -7.418 1.000 0.880 84 ILE A N 1
ATOM 1283 C CA . ILE A 1 84 ? 7.495 -11.973 -7.683 1.000 0.880 84 ILE A CA 1
ATOM 1284 C C . ILE A 1 84 ? 8.530 -13.086 -7.918 1.000 0.880 84 ILE A C 1
ATOM 1285 O O . ILE A 1 84 ? 8.354 -14.205 -7.434 1.000 0.880 84 ILE A O 1
ATOM 1301 N N . ASN A 1 85 ? 9.626 -12.806 -8.634 1.000 0.840 85 ASN A N 1
ATOM 1302 C CA . ASN A 1 85 ? 10.702 -13.783 -8.832 1.000 0.840 85 ASN A CA 1
ATOM 1303 C C . ASN A 1 85 ? 11.433 -14.105 -7.521 1.000 0.840 85 ASN A C 1
ATOM 1304 O O . ASN A 1 85 ? 11.691 -15.275 -7.247 1.000 0.840 85 ASN A O 1
ATOM 1315 N N . LYS A 1 86 ? 11.731 -13.089 -6.699 1.000 0.850 86 LYS A N 1
ATOM 1316 C CA . LYS A 1 86 ? 12.415 -13.239 -5.404 1.000 0.850 86 LYS A CA 1
ATOM 1317 C C . LYS A 1 86 ? 11.677 -14.190 -4.459 1.000 0.850 86 LYS A C 1
ATOM 1318 O O . LYS A 1 86 ? 12.311 -14.928 -3.712 1.000 0.850 86 LYS A O 1
ATOM 1337 N N . LEU A 1 87 ? 10.346 -14.203 -4.512 1.000 0.810 87 LEU A N 1
ATOM 1338 C CA . LEU A 1 87 ? 9.514 -15.034 -3.643 1.000 0.810 87 LEU A CA 1
ATOM 1339 C C . LEU A 1 87 ? 9.435 -16.515 -4.051 1.000 0.810 87 LEU A C 1
ATOM 1340 O O . LEU A 1 87 ? 8.831 -17.302 -3.319 1.000 0.810 87 LEU A O 1
ATOM 1356 N N . ASN A 1 88 ? 10.010 -16.921 -5.194 1.000 0.670 88 ASN A N 1
ATOM 1357 C CA . ASN A 1 88 ? 9.884 -18.282 -5.745 1.000 0.670 88 ASN A CA 1
ATOM 1358 C C . ASN A 1 88 ? 8.423 -18.792 -5.766 1.000 0.670 88 ASN A C 1
ATOM 1359 O O . ASN A 1 88 ? 8.156 -19.985 -5.635 1.000 0.670 88 ASN A O 1
ATOM 1370 N N . VAL A 1 89 ? 7.455 -17.879 -5.915 1.000 0.590 89 VAL A N 1
ATOM 1371 C CA . VAL A 1 89 ? 6.013 -18.194 -5.987 1.000 0.590 89 VAL A CA 1
ATOM 1372 C C . VAL A 1 89 ? 5.597 -18.699 -7.362 1.000 0.590 89 VAL A C 1
ATOM 1373 O O . VAL A 1 89 ? 4.498 -19.229 -7.523 1.000 0.590 89 VAL A O 1
ATOM 1386 N N . LYS A 1 90 ? 6.478 -18.553 -8.357 1.000 0.530 90 LYS A N 1
ATOM 1387 C CA . LYS A 1 90 ? 6.302 -19.155 -9.671 1.000 0.530 90 LYS A CA 1
ATOM 1388 C C . LYS A 1 90 ? 6.449 -20.660 -9.517 1.000 0.530 90 LYS A C 1
ATOM 1389 O O . LYS A 1 90 ? 7.533 -21.171 -9.238 1.000 0.530 90 LYS A O 1
ATOM 1408 N N . GLY A 1 91 ? 5.340 -21.369 -9.707 1.000 0.500 91 GLY A N 1
ATOM 1409 C CA . GLY A 1 91 ? 5.429 -22.785 -10.015 1.000 0.500 91 GLY A CA 1
ATOM 1410 C C . GLY A 1 91 ? 6.243 -22.957 -11.297 1.000 0.500 91 GLY A C 1
ATOM 1411 O O . GLY A 1 91 ? 6.322 -22.037 -12.110 1.000 0.500 91 GLY A O 1
ATOM 1415 N N . LEU A 1 92 ? 6.821 -24.142 -11.501 1.000 0.450 92 LEU A N 1
ATOM 1416 C CA . LEU A 1 92 ? 7.613 -24.427 -12.704 1.000 0.450 92 LEU A CA 1
ATOM 1417 C C . LEU A 1 92 ? 6.832 -24.112 -14.006 1.000 0.450 92 LEU A C 1
ATOM 1418 O O . LEU A 1 92 ? 7.451 -23.740 -14.995 1.000 0.450 92 LEU A O 1
ATOM 1434 N N . PHE A 1 93 ? 5.487 -24.195 -13.979 1.000 0.480 93 PHE A N 1
ATOM 1435 C CA . PHE A 1 93 ? 4.597 -23.928 -15.125 1.000 0.480 93 PHE A CA 1
ATOM 1436 C C . PHE A 1 93 ? 3.259 -23.250 -14.785 1.000 0.480 93 PHE A C 1
ATOM 1437 O O . PHE A 1 93 ? 2.375 -23.172 -15.633 1.000 0.480 93 PHE A O 1
ATOM 1454 N N . SER A 1 94 ? 3.063 -22.768 -13.557 1.000 0.540 94 SER A N 1
ATOM 1455 C CA . SER A 1 94 ? 1.822 -22.080 -13.189 1.000 0.540 94 SER A CA 1
ATOM 1456 C C . SER A 1 94 ? 2.094 -20.631 -12.822 1.000 0.540 94 SER A C 1
ATOM 1457 O O . SER A 1 94 ? 2.969 -20.305 -12.018 1.000 0.54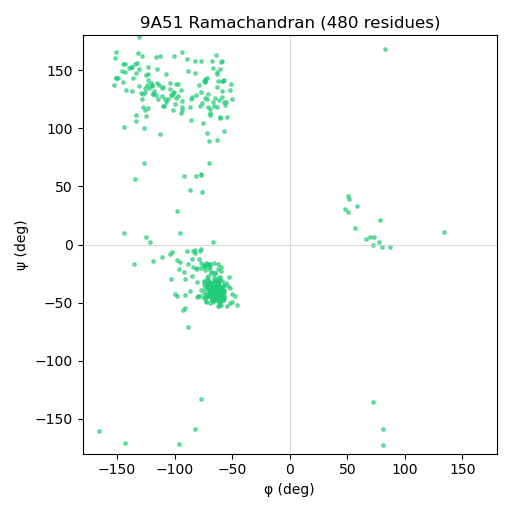0 94 SER A O 1
ATOM 1465 N N . LYS A 1 95 ? 1.325 -19.752 -13.462 1.000 0.680 95 LYS A N 1
ATOM 1466 C CA . LYS A 1 95 ? 1.229 -18.342 -13.112 1.000 0.680 95 LYS A CA 1
ATOM 1467 C C . LYS A 1 95 ? 0.181 -18.204 -12.001 1.000 0.680 95 LYS A C 1
ATOM 1468 O O . LYS A 1 95 ? -0.927 -18.720 -12.173 1.000 0.680 95 LYS A O 1
ATOM 1487 N N . PRO A 1 96 ? 0.505 -17.564 -10.871 1.000 0.750 96 PRO A N 1
ATOM 1488 C CA . PRO A 1 96 ? -0.442 -17.394 -9.777 1.000 0.750 96 PRO A CA 1
ATOM 1489 C C . PRO A 1 96 ? -1.600 -16.463 -10.162 1.000 0.750 96 PRO A C 1
ATOM 1490 O O . PRO A 1 96 ? -1.471 -15.621 -11.063 1.000 0.750 96 PRO A O 1
ATOM 1501 N N . ARG A 1 97 ? -2.729 -16.591 -9.454 1.000 0.820 97 ARG A N 1
ATOM 1502 C CA . ARG A 1 97 ? -3.743 -15.530 -9.422 1.000 0.820 97 ARG A CA 1
ATOM 1503 C C . ARG A 1 97 ? -3.221 -14.395 -8.549 1.000 0.820 97 ARG A C 1
ATOM 1504 O O . ARG A 1 97 ? -2.593 -14.648 -7.520 1.000 0.820 97 ARG A O 1
ATOM 1525 N N . MET A 1 98 ? -3.466 -13.166 -8.980 1.000 0.900 98 MET A N 1
ATOM 1526 C CA . MET A 1 98 ? -3.060 -11.962 -8.267 1.000 0.900 98 MET A CA 1
ATOM 1527 C C . MET A 1 98 ? -4.301 -11.160 -7.907 1.000 0.900 98 MET A C 1
ATOM 1528 O O . MET A 1 98 ? -5.122 -10.892 -8.780 1.000 0.900 98 MET A O 1
ATOM 1542 N N . LEU A 1 99 ? -4.421 -10.773 -6.645 1.000 0.940 99 LEU A N 1
ATOM 1543 C CA . LEU A 1 99 ? -5.348 -9.735 -6.212 1.000 0.940 99 LEU A CA 1
ATOM 1544 C C . LEU A 1 99 ? -4.511 -8.507 -5.879 1.000 0.940 99 LEU A C 1
ATOM 1545 O O . LEU A 1 99 ? -3.583 -8.609 -5.080 1.000 0.940 99 LEU A O 1
ATOM 1561 N N . ILE A 1 100 ? -4.787 -7.386 -6.534 1.000 0.940 100 ILE A N 1
ATOM 1562 C CA . ILE A 1 100 ? -4.032 -6.144 -6.363 1.000 0.940 100 ILE A CA 1
ATOM 1563 C C . ILE A 1 100 ? -4.985 -5.047 -5.926 1.000 0.940 100 ILE A C 1
ATOM 1564 O O . ILE A 1 100 ? -6.068 -4.901 -6.492 1.000 0.940 100 ILE A O 1
ATOM 1580 N N . CYS A 1 101 ? -4.572 -4.287 -4.925 1.000 0.910 101 CYS A N 1
ATOM 1581 C CA . CYS A 1 101 ? -5.360 -3.176 -4.418 1.000 0.910 101 CYS A CA 1
ATOM 1582 C C . CYS A 1 101 ? -5.164 -1.929 -5.283 1.000 0.910 101 CYS A C 1
ATOM 1583 O O . CYS A 1 101 ? -4.084 -1.707 -5.837 1.000 0.910 101 CYS A O 1
ATOM 1591 N N . CYS A 1 102 ? -6.210 -1.117 -5.401 1.000 0.880 102 CYS A N 1
ATOM 1592 C CA . CYS A 1 102 ? -6.123 0.198 -6.024 1.000 0.880 102 CYS A CA 1
ATOM 1593 C C . CYS A 1 102 ? -7.007 1.237 -5.312 1.000 0.880 102 CYS A C 1
ATOM 1594 O O . CYS A 1 102 ? -8.043 0.860 -4.758 1.000 0.880 102 CYS A O 1
ATOM 1602 N N . PRO A 1 103 ? -6.678 2.537 -5.410 1.000 0.870 103 PRO A N 1
ATOM 1603 C CA . PRO A 1 103 ? -7.499 3.613 -4.856 1.000 0.870 103 PRO A CA 1
ATOM 1604 C C . PRO A 1 103 ? -8.918 3.640 -5.443 1.000 0.870 103 PRO A C 1
ATOM 1605 O O . PRO A 1 103 ? -9.140 3.198 -6.572 1.000 0.870 103 PRO A O 1
ATOM 1616 N N . THR A 1 104 ? -9.879 4.228 -4.725 1.000 0.840 104 THR A N 1
ATOM 1617 C CA . THR A 1 104 ? -11.301 4.272 -5.155 1.000 0.840 104 THR A CA 1
ATOM 1618 C C . THR A 1 104 ? -11.561 5.142 -6.389 1.000 0.840 104 THR A C 1
ATOM 1619 O O . THR A 1 104 ? -12.351 4.782 -7.257 1.000 0.840 104 THR A O 1
ATOM 1630 N N . ASN A 1 105 ? -10.872 6.278 -6.518 1.000 0.800 105 ASN A N 1
ATOM 1631 C CA . ASN A 1 105 ? -11.087 7.243 -7.609 1.000 0.800 105 ASN A CA 1
ATOM 1632 C C . ASN A 1 105 ? -10.080 7.086 -8.759 1.000 0.800 105 ASN A C 1
ATOM 1633 O O . ASN A 1 105 ? -9.734 8.059 -9.436 1.000 0.800 105 ASN A O 1
ATOM 1644 N N . ILE A 1 106 ? -9.582 5.868 -8.962 1.000 0.820 106 ILE A N 1
ATOM 1645 C CA . ILE A 1 106 ? -8.633 5.550 -10.025 1.000 0.820 106 ILE A CA 1
ATOM 1646 C C . ILE A 1 106 ? -9.313 5.564 -11.403 1.000 0.820 106 ILE A C 1
ATOM 1647 O O . ILE A 1 106 ? -10.460 5.148 -11.576 1.000 0.820 106 ILE A O 1
ATOM 1663 N N . THR A 1 107 ? -8.601 6.030 -12.425 1.000 0.850 107 THR A N 1
ATOM 1664 C CA . THR A 1 107 ? -9.110 6.018 -13.800 1.000 0.850 107 THR A CA 1
ATOM 1665 C C . THR A 1 107 ? -9.025 4.625 -14.426 1.000 0.850 107 THR A C 1
ATOM 1666 O O . THR A 1 107 ? -8.194 3.789 -14.067 1.000 0.850 107 THR A O 1
ATOM 1677 N N . SER A 1 108 ? -9.837 4.381 -15.457 1.000 0.870 108 SER A N 1
ATOM 1678 C CA . SER A 1 108 ? -9.791 3.129 -16.224 1.000 0.870 108 SER A CA 1
ATOM 1679 C C . SER A 1 108 ? -8.437 2.888 -16.909 1.000 0.870 108 SER A C 1
ATOM 1680 O O . SER A 1 108 ? -8.032 1.739 -17.083 1.000 0.870 108 SER A O 1
ATOM 1688 N N . VAL A 1 109 ? -7.714 3.955 -17.274 1.000 0.890 109 VAL A N 1
ATOM 1689 C CA . VAL A 1 109 ? -6.356 3.869 -17.840 1.000 0.890 109 VAL A CA 1
ATOM 1690 C C . VAL A 1 109 ? -5.357 3.419 -16.775 1.000 0.890 109 VAL A C 1
ATOM 1691 O O . VAL A 1 109 ? -4.553 2.525 -17.034 1.000 0.890 109 VAL A O 1
ATOM 1704 N N . GLU A 1 110 ? -5.439 3.981 -15.571 1.000 0.890 110 GLU A N 1
ATOM 1705 C CA . GLU A 1 110 ? -4.571 3.615 -14.448 1.000 0.890 110 GLU A CA 1
ATOM 1706 C C . GLU A 1 110 ? -4.852 2.181 -13.960 1.000 0.890 110 GLU A C 1
ATOM 1707 O O . GLU A 1 110 ? -3.911 1.410 -13.777 1.000 0.890 110 GLU A O 1
ATOM 1719 N N . GLN A 1 111 ? -6.121 1.756 -13.864 1.000 0.860 111 GLN A N 1
ATOM 1720 C CA . GLN A 1 111 ? -6.467 0.353 -13.577 1.000 0.860 111 GLN A CA 1
ATOM 1721 C C . GLN A 1 111 ? -5.878 -0.605 -14.613 1.000 0.860 111 GLN A C 1
ATOM 1722 O O . GLN A 1 111 ? -5.314 -1.647 -14.268 1.000 0.860 111 GLN A O 1
ATOM 1736 N N . LYS A 1 112 ? -5.991 -0.257 -15.901 1.000 0.880 112 LYS A N 1
ATOM 1737 C CA . LYS A 1 112 ? -5.431 -1.074 -16.978 1.000 0.880 112 LYS A CA 1
ATOM 1738 C C . LYS A 1 112 ? -3.908 -1.165 -16.872 1.000 0.880 112 LYS A C 1
ATOM 1739 O O . LYS A 1 112 ? -3.369 -2.249 -17.076 1.000 0.880 112 LYS A O 1
ATOM 1758 N N . ALA A 1 113 ? -3.231 -0.078 -16.499 1.000 0.910 113 ALA A N 1
ATOM 1759 C CA . ALA A 1 113 ? -1.786 -0.067 -16.280 1.000 0.910 113 ALA A CA 1
ATOM 1760 C C . ALA A 1 113 ? -1.368 -1.015 -15.143 1.000 0.910 113 ALA A C 1
ATOM 1761 O O . ALA A 1 113 ? -0.448 -1.810 -15.324 1.000 0.910 113 ALA A O 1
ATOM 1768 N N . ILE A 1 114 ? -2.071 -1.001 -14.005 1.000 0.920 114 ILE A N 1
ATOM 1769 C CA . ILE A 1 114 ? -1.796 -1.930 -12.893 1.000 0.920 114 ILE A CA 1
ATOM 1770 C C . ILE A 1 114 ? -1.983 -3.379 -13.352 1.000 0.920 114 ILE A C 1
ATOM 1771 O O . ILE A 1 114 ? -1.112 -4.227 -13.141 1.000 0.920 114 ILE A O 1
ATOM 1787 N N . LYS A 1 115 ? -3.097 -3.655 -14.039 1.000 0.890 115 LYS A N 1
ATOM 1788 C CA . LYS A 1 115 ? -3.418 -4.996 -14.530 1.000 0.890 115 LYS A CA 1
ATOM 1789 C C . LYS A 1 115 ? -2.369 -5.515 -15.516 1.000 0.890 115 LYS A C 1
ATOM 1790 O O . LYS A 1 115 ? -1.853 -6.616 -15.338 1.000 0.890 115 LYS A O 1
ATOM 1809 N N . GLU A 1 116 ? -2.003 -4.706 -16.510 1.000 0.900 116 GLU A N 1
ATOM 1810 C CA . GLU A 1 116 ? -0.989 -5.062 -17.507 1.000 0.900 116 GLU A CA 1
ATOM 1811 C C . GLU A 1 116 ? 0.401 -5.253 -16.876 1.000 0.900 116 GLU A C 1
ATOM 1812 O O . GLU A 1 116 ? 1.098 -6.211 -17.224 1.000 0.900 116 GLU A O 1
ATOM 1824 N N . ALA A 1 117 ? 0.806 -4.400 -15.925 1.000 0.910 117 ALA A N 1
ATOM 1825 C CA . ALA A 1 117 ? 2.085 -4.539 -15.223 1.000 0.910 117 ALA A CA 1
ATOM 1826 C C . ALA A 1 117 ? 2.161 -5.867 -14.448 1.000 0.910 117 ALA A C 1
ATOM 1827 O O . ALA A 1 117 ? 3.182 -6.562 -14.477 1.000 0.910 117 ALA A O 1
ATOM 1834 N N . ALA A 1 118 ? 1.066 -6.272 -13.805 1.000 0.900 118 ALA A N 1
ATOM 1835 C CA . ALA A 1 118 ? 0.979 -7.528 -13.070 1.000 0.900 118 ALA A CA 1
ATOM 1836 C C . ALA A 1 118 ? 0.958 -8.768 -13.983 1.000 0.900 118 ALA A C 1
ATOM 1837 O O . ALA A 1 118 ? 1.689 -9.737 -13.742 1.000 0.900 118 ALA A O 1
ATOM 1844 N N . GLU A 1 119 ? 0.181 -8.734 -15.070 1.000 0.840 119 GLU A N 1
ATOM 1845 C CA . GLU A 1 119 ? 0.120 -9.812 -16.067 1.000 0.840 119 GLU A CA 1
ATOM 1846 C C . GLU A 1 119 ? 1.502 -10.068 -16.696 1.000 0.840 119 GLU A C 1
ATOM 1847 O O . GLU A 1 119 ? 1.981 -11.210 -16.716 1.000 0.840 119 GLU A O 1
ATOM 1859 N N . LYS A 1 120 ? 2.207 -9.006 -17.112 1.000 0.840 120 LYS A N 1
ATOM 1860 C CA . LYS A 1 120 ? 3.578 -9.093 -17.652 1.000 0.840 120 LYS A CA 1
ATOM 1861 C C . LYS A 1 120 ? 4.611 -9.559 -16.624 1.000 0.840 120 LYS A C 1
ATOM 1862 O O . LYS A 1 120 ? 5.574 -10.247 -16.977 1.000 0.840 120 LYS A O 1
ATOM 1881 N N . SER A 1 121 ? 4.399 -9.258 -15.344 1.000 0.830 121 SER A N 1
ATOM 1882 C CA . SER A 1 121 ? 5.292 -9.687 -14.257 1.000 0.830 121 SER A CA 1
ATOM 1883 C C . SER A 1 121 ? 5.151 -11.177 -13.905 1.000 0.830 121 SER A C 1
ATOM 1884 O O . SER A 1 121 ? 6.065 -11.788 -13.327 1.000 0.830 121 SER A O 1
ATOM 1892 N N . GLY A 1 122 ? 4.048 -11.804 -14.318 1.000 0.750 122 GLY A N 1
ATOM 1893 C CA . GLY A 1 122 ? 3.811 -13.240 -14.181 1.000 0.750 122 GLY A CA 1
ATOM 1894 C C . GLY A 1 122 ? 2.430 -13.618 -13.651 1.000 0.750 122 GLY A C 1
ATOM 1895 O O . GLY A 1 122 ? 2.253 -14.782 -13.301 1.000 0.750 122 GLY A O 1
ATOM 1899 N N . GLY A 1 123 ? 1.477 -12.688 -13.565 1.000 0.730 123 GLY A N 1
ATOM 1900 C CA . GLY A 1 123 ? 0.095 -12.984 -13.187 1.000 0.730 123 GLY A CA 1
ATOM 1901 C C . GLY A 1 123 ? -0.672 -13.685 -14.306 1.000 0.730 123 GLY A C 1
ATOM 1902 O O . GLY A 1 123 ? -0.471 -13.385 -15.482 1.000 0.730 123 GLY A O 1
ATOM 1906 N N . LYS A 1 124 ? -1.544 -14.639 -13.955 1.000 0.650 124 LYS A N 1
ATOM 1907 C CA . LYS A 1 124 ? -2.485 -15.254 -14.916 1.000 0.650 124 LYS A CA 1
ATOM 1908 C C . LYS A 1 124 ? -3.808 -14.503 -14.960 1.000 0.650 124 LYS A C 1
ATOM 1909 O O . LYS A 1 124 ? -4.280 -14.111 -16.018 1.000 0.650 124 LYS A O 1
ATOM 1928 N N . HIS A 1 125 ? -4.408 -14.363 -13.783 1.000 0.780 125 HIS A N 1
ATOM 1929 C CA . HIS A 1 125 ? -5.671 -13.680 -13.561 1.000 0.780 125 HIS A CA 1
ATOM 1930 C C . HIS A 1 125 ? -5.413 -12.616 -12.512 1.000 0.780 125 HIS A C 1
ATOM 1931 O O . HIS A 1 125 ? -5.108 -12.949 -11.365 1.000 0.780 125 HIS A O 1
ATOM 1945 N N . VAL A 1 126 ? -5.470 -11.362 -12.947 1.000 0.870 126 VAL A N 1
ATOM 1946 C CA . VAL A 1 126 ? -5.287 -10.201 -12.084 1.000 0.870 126 VAL A CA 1
ATOM 1947 C C . VAL A 1 126 ? -6.661 -9.626 -11.770 1.000 0.870 126 VAL A C 1
ATOM 1948 O O . VAL A 1 126 ? -7.382 -9.184 -12.671 1.000 0.870 126 VAL A O 1
ATOM 1961 N N . TYR A 1 127 ? -7.012 -9.680 -10.493 1.000 0.890 127 TYR A N 1
ATOM 1962 C CA . TYR A 1 127 ? -8.191 -9.063 -9.906 1.000 0.890 127 TYR A CA 1
ATOM 1963 C C . TYR A 1 127 ? -7.769 -7.746 -9.264 1.000 0.890 127 TYR A C 1
ATOM 1964 O O . TYR A 1 127 ? -6.709 -7.680 -8.642 1.000 0.890 127 TYR A O 1
ATOM 1982 N N . LEU A 1 128 ? -8.588 -6.716 -9.441 1.000 0.920 128 LEU A N 1
ATOM 1983 C CA . LEU A 1 128 ? -8.417 -5.431 -8.778 1.000 0.920 128 LEU A CA 1
ATOM 1984 C C . LEU A 1 128 ? -9.535 -5.281 -7.752 1.000 0.920 128 LEU A C 1
ATOM 1985 O O . LEU A 1 128 ? -10.684 -5.586 -8.070 1.000 0.920 128 LEU A O 1
ATOM 2001 N N . GLU A 1 129 ? -9.195 -4.831 -6.554 1.000 0.920 129 GLU A N 1
ATOM 2002 C CA . GLU A 1 129 ? -10.152 -4.502 -5.496 1.000 0.920 129 GLU A CA 1
ATOM 2003 C C . GLU A 1 129 ? -9.819 -3.126 -4.922 1.000 0.920 129 GLU A C 1
ATOM 2004 O O . GLU A 1 129 ? -8.666 -2.692 -4.931 1.000 0.920 129 GLU A O 1
ATOM 2016 N N . GLU A 1 130 ? -10.840 -2.434 -4.430 1.000 0.920 130 GLU A N 1
ATOM 2017 C CA . GLU A 1 130 ? -10.692 -1.086 -3.888 1.000 0.920 130 GLU A CA 1
ATOM 2018 C C . GLU A 1 130 ? -9.996 -1.122 -2.520 1.000 0.920 130 GLU A C 1
ATOM 2019 O O . GLU A 1 130 ? -10.455 -1.799 -1.597 1.000 0.920 130 GLU A O 1
ATOM 2031 N N . GLU A 1 131 ? -8.910 -0.359 -2.372 1.000 0.940 131 GLU A N 1
ATOM 2032 C CA . GLU A 1 131 ? -8.076 -0.289 -1.164 1.000 0.940 131 GLU A CA 1
ATOM 2033 C C . GLU A 1 131 ? -8.861 -0.162 0.144 1.000 0.940 131 GLU A C 1
ATOM 2034 O O . GLU A 1 131 ? -8.650 -1.012 1.006 1.000 0.940 131 GLU A O 1
ATOM 2046 N N . PRO A 1 132 ? -9.798 0.789 0.328 1.000 0.940 132 PRO A N 1
ATOM 2047 C CA . PRO A 1 132 ? -10.460 0.946 1.621 1.000 0.940 132 PRO A CA 1
ATOM 2048 C C . PRO A 1 132 ? -11.309 -0.273 2.000 1.000 0.940 132 PRO A C 1
ATOM 2049 O O . PRO A 1 132 ? -11.391 -0.629 3.174 1.000 0.940 132 PRO A O 1
ATOM 2060 N N . LYS A 1 133 ? -11.887 -0.985 1.024 1.000 0.960 133 LYS A N 1
ATOM 2061 C CA . LYS A 1 133 ? -12.583 -2.252 1.282 1.000 0.960 133 LYS A CA 1
ATOM 2062 C C . LYS A 1 133 ? -11.610 -3.325 1.751 1.000 0.960 133 LYS A C 1
ATOM 2063 O O . LYS A 1 133 ? -11.887 -4.018 2.729 1.000 0.960 133 LYS A O 1
ATOM 2082 N N . VAL A 1 134 ? -10.465 -3.450 1.085 1.000 0.960 134 VAL A N 1
ATOM 2083 C CA . VAL A 1 134 ? -9.426 -4.406 1.481 1.000 0.960 134 VAL A CA 1
ATOM 2084 C C . VAL A 1 134 ? -8.857 -4.053 2.863 1.000 0.960 134 VAL A C 1
ATOM 2085 O O . VAL A 1 134 ? -8.728 -4.939 3.709 1.000 0.960 134 VAL A O 1
ATOM 2098 N N . ALA A 1 135 ? -8.591 -2.772 3.128 1.000 0.970 135 ALA A N 1
ATOM 2099 C CA . ALA A 1 135 ? -8.126 -2.259 4.412 1.000 0.970 135 ALA A CA 1
ATOM 2100 C C . ALA A 1 135 ? -9.118 -2.579 5.536 1.000 0.970 135 ALA A C 1
ATOM 2101 O O . ALA A 1 135 ? -8.713 -3.107 6.569 1.000 0.970 135 ALA A O 1
ATOM 2108 N N . ALA A 1 136 ? -10.418 -2.355 5.315 1.000 0.970 136 ALA A N 1
ATOM 2109 C CA . ALA A 1 136 ? -11.461 -2.678 6.283 1.000 0.970 136 ALA A CA 1
ATOM 2110 C C . ALA A 1 136 ? -11.519 -4.183 6.598 1.000 0.970 136 ALA A C 1
ATOM 2111 O O . ALA A 1 136 ? -11.625 -4.566 7.764 1.000 0.970 136 ALA A O 1
ATOM 2118 N N . ILE A 1 137 ? -11.380 -5.047 5.583 1.000 0.970 137 ILE A N 1
ATOM 2119 C CA . ILE A 1 137 ? -11.310 -6.504 5.782 1.000 0.970 137 ILE A CA 1
ATOM 2120 C C . ILE A 1 137 ? -10.095 -6.871 6.637 1.000 0.970 137 ILE A C 1
ATOM 2121 O O . ILE A 1 137 ? -10.222 -7.645 7.585 1.000 0.970 137 ILE A O 1
ATOM 2137 N N . GLY A 1 138 ? -8.918 -6.326 6.329 1.000 0.970 138 GLY A N 1
ATOM 2138 C CA . GLY A 1 138 ? -7.707 -6.634 7.089 1.000 0.970 138 GLY A CA 1
ATOM 2139 C C . GLY A 1 138 ? -7.642 -5.990 8.471 1.000 0.970 138 GLY A C 1
ATOM 2140 O O . GLY A 1 138 ? -6.957 -6.511 9.346 1.000 0.970 138 GLY A O 1
ATOM 2144 N N . ALA A 1 139 ? -8.383 -4.906 8.698 1.000 0.970 139 ALA A N 1
ATOM 2145 C CA . ALA A 1 139 ? -8.614 -4.325 10.018 1.000 0.970 139 ALA A CA 1
ATOM 2146 C C . ALA A 1 139 ? -9.655 -5.105 10.847 1.000 0.970 139 ALA A C 1
ATOM 2147 O O . ALA A 1 139 ? -9.886 -4.767 12.005 1.000 0.970 139 ALA A O 1
ATOM 2154 N N . GLY A 1 140 ? -10.283 -6.142 10.279 1.000 0.950 140 GLY A N 1
ATOM 2155 C CA . GLY A 1 140 ? -11.270 -6.971 10.972 1.000 0.950 140 GLY A CA 1
ATOM 2156 C C . GLY A 1 140 ? -12.659 -6.336 11.086 1.000 0.950 140 GLY A C 1
ATOM 2157 O O . GLY A 1 140 ? -13.436 -6.725 11.954 1.000 0.950 140 GLY A O 1
ATOM 2161 N N . MET A 1 141 ? -12.989 -5.365 10.231 1.000 0.960 141 MET A N 1
ATOM 2162 C CA . MET A 1 141 ? -14.292 -4.699 10.244 1.000 0.960 141 MET A CA 1
ATOM 2163 C C . MET A 1 141 ? -15.395 -5.597 9.667 1.000 0.960 141 MET A C 1
ATOM 2164 O O . MET A 1 141 ? -15.221 -6.256 8.638 1.000 0.960 141 MET A O 1
ATOM 2178 N N . GLU A 1 142 ? -16.582 -5.566 10.276 1.000 0.930 142 GLU A N 1
ATOM 2179 C CA . GLU A 1 142 ? -17.756 -6.334 9.835 1.000 0.930 142 GLU A CA 1
ATOM 2180 C C . GLU A 1 142 ? -18.504 -5.657 8.673 1.000 0.930 142 GLU A C 1
ATOM 2181 O O . GLU A 1 142 ? -19.694 -5.346 8.745 1.000 0.930 142 GLU A O 1
ATOM 2193 N N . ILE A 1 143 ? -17.809 -5.437 7.560 1.000 0.930 143 ILE A N 1
ATOM 2194 C CA . ILE A 1 143 ? -18.340 -4.660 6.432 1.000 0.930 143 ILE A CA 1
ATOM 2195 C C . ILE A 1 143 ? -19.462 -5.348 5.646 1.000 0.930 143 ILE A C 1
ATOM 2196 O O . ILE A 1 143 ? -20.163 -4.693 4.881 1.000 0.930 143 ILE A O 1
ATOM 2212 N N . PHE A 1 144 ? -19.633 -6.664 5.804 1.000 0.930 144 PHE A N 1
ATOM 2213 C CA . PHE A 1 144 ? -20.654 -7.444 5.093 1.000 0.930 144 PHE A CA 1
ATOM 2214 C C . PHE A 1 144 ? -22.035 -7.404 5.772 1.000 0.930 144 PHE A C 1
ATOM 2215 O O . PHE A 1 144 ? -22.996 -7.938 5.223 1.000 0.930 144 PHE A O 1
ATOM 2232 N N . GLN A 1 145 ? -22.146 -6.784 6.951 1.000 0.930 145 GLN A N 1
ATOM 2233 C CA . GLN A 1 145 ? -23.418 -6.557 7.641 1.000 0.930 145 GLN A CA 1
ATOM 2234 C C . GLN A 1 145 ? -24.129 -5.306 7.088 1.000 0.930 145 GLN A C 1
ATOM 2235 O O . GLN A 1 145 ? -23.471 -4.426 6.523 1.000 0.930 145 GLN A O 1
ATOM 2249 N N . PRO A 1 146 ? -25.461 -5.185 7.251 1.000 0.940 146 PRO A N 1
ATOM 2250 C CA . PRO A 1 146 ? -26.223 -3.998 6.865 1.000 0.940 146 PRO A CA 1
ATOM 2251 C C . PRO A 1 146 ? -26.039 -2.869 7.889 1.000 0.940 146 PRO A C 1
ATOM 2252 O O . PRO A 1 146 ? -26.987 -2.443 8.540 1.000 0.940 146 PRO A O 1
ATOM 2263 N N . SER A 1 147 ? -24.797 -2.425 8.062 1.000 0.950 147 SER A N 1
ATOM 2264 C CA . SER A 1 147 ? -24.428 -1.309 8.930 1.000 0.950 147 SER A CA 1
ATOM 2265 C C . SER A 1 147 ? -23.354 -0.450 8.276 1.000 0.950 147 SER A C 1
ATOM 2266 O O . SER A 1 147 ? -22.557 -0.955 7.479 1.000 0.950 147 SER A O 1
ATOM 2274 N N . GLY A 1 148 ? -23.322 0.833 8.617 1.000 0.960 148 GLY A N 1
ATOM 2275 C CA . GLY A 1 148 ? -22.286 1.769 8.200 1.000 0.960 148 GLY A CA 1
ATOM 2276 C C . GLY A 1 148 ? -20.969 1.497 8.916 1.000 0.960 148 GLY A C 1
ATOM 2277 O O . GLY A 1 148 ? -20.907 1.454 10.141 1.000 0.960 148 GLY A O 1
ATOM 2281 N N . ASN A 1 149 ? -19.903 1.309 8.145 1.000 0.970 149 ASN A N 1
ATOM 2282 C CA . ASN A 1 149 ? -18.548 1.146 8.655 1.000 0.970 149 ASN A CA 1
ATOM 2283 C C . ASN A 1 149 ? -17.644 2.154 7.946 1.000 0.970 149 ASN A C 1
ATOM 2284 O O . ASN A 1 149 ? -17.518 2.088 6.723 1.000 0.970 149 ASN A O 1
ATOM 2295 N N . MET A 1 150 ? -17.021 3.074 8.686 1.000 0.980 150 MET A N 1
ATOM 2296 C CA . MET A 1 150 ? -16.114 4.063 8.101 1.000 0.980 150 MET A CA 1
ATOM 2297 C C . MET A 1 150 ? -14.656 3.680 8.332 1.000 0.980 150 MET A C 1
ATOM 2298 O O . MET A 1 150 ? -14.237 3.433 9.464 1.000 0.980 150 MET A O 1
ATOM 2312 N N . VAL A 1 151 ? -13.887 3.680 7.247 1.000 0.980 151 VAL A N 1
ATOM 2313 C CA . VAL A 1 151 ? -12.444 3.446 7.249 1.000 0.980 151 VAL A CA 1
ATOM 2314 C C . VAL A 1 151 ? -11.724 4.630 6.608 1.000 0.980 151 VAL A C 1
ATOM 2315 O O . VAL A 1 151 ? -12.214 5.218 5.641 1.000 0.980 151 VAL A O 1
ATOM 2328 N N . VAL A 1 152 ? -10.573 4.988 7.167 1.000 0.980 152 VAL A N 1
ATOM 2329 C CA . VAL A 1 152 ? -9.671 6.029 6.666 1.000 0.980 152 VAL A CA 1
ATOM 2330 C C . VAL A 1 152 ? -8.284 5.404 6.532 1.000 0.980 152 VAL A C 1
ATOM 2331 O O . VAL A 1 152 ? -7.564 5.245 7.515 1.000 0.980 152 VAL A O 1
ATOM 2344 N N . ASP A 1 153 ? -7.908 5.026 5.319 1.000 0.970 153 ASP A N 1
ATOM 2345 C CA . ASP A 1 153 ? -6.603 4.447 5.025 1.000 0.970 153 ASP A CA 1
ATOM 2346 C C . ASP A 1 153 ? -5.624 5.531 4.577 1.000 0.970 153 ASP A C 1
ATOM 2347 O O . ASP A 1 153 ? -5.850 6.210 3.578 1.000 0.970 153 ASP A O 1
ATOM 2356 N N . ILE A 1 154 ? -4.543 5.731 5.330 1.000 0.970 154 ILE A N 1
ATOM 2357 C CA . ILE A 1 154 ? -3.571 6.800 5.083 1.000 0.970 154 ILE A CA 1
ATOM 2358 C C . ILE A 1 154 ? -2.258 6.165 4.646 1.000 0.970 154 ILE A C 1
ATOM 2359 O O . ILE A 1 154 ? -1.421 5.765 5.461 1.000 0.970 154 ILE A O 1
ATOM 2375 N N . GLY A 1 155 ? -2.072 6.081 3.335 1.000 0.950 155 GLY A N 1
ATOM 2376 C CA . GLY A 1 155 ? -0.891 5.500 2.721 1.000 0.950 155 GLY A CA 1
ATOM 2377 C C . GLY A 1 155 ? 0.299 6.461 2.643 1.000 0.950 155 GLY A C 1
ATOM 2378 O O . GLY A 1 155 ? 0.422 7.462 3.354 1.000 0.950 155 GLY A O 1
ATOM 2382 N N . GLY A 1 156 ? 1.219 6.146 1.730 1.000 0.930 156 GLY A N 1
ATOM 2383 C CA . GLY A 1 156 ? 2.319 7.047 1.373 1.000 0.930 156 GLY A CA 1
ATOM 2384 C C . GLY A 1 156 ? 1.873 8.175 0.442 1.000 0.930 156 GLY A C 1
ATOM 2385 O O . GLY A 1 156 ? 2.229 9.329 0.659 1.000 0.930 156 GLY A O 1
ATOM 2389 N N . GLY A 1 157 ? 1.072 7.848 -0.577 1.000 0.920 157 GLY A N 1
ATOM 2390 C CA . GLY A 1 157 ? 0.684 8.789 -1.634 1.000 0.920 157 GLY A CA 1
ATOM 2391 C C . GLY A 1 157 ? -0.737 9.341 -1.514 1.000 0.920 157 GLY A C 1
ATOM 2392 O O . GLY A 1 157 ? -0.987 10.469 -1.940 1.000 0.920 157 GLY A O 1
ATOM 2396 N N . THR A 1 158 ? -1.656 8.568 -0.938 1.000 0.940 158 THR A N 1
ATOM 2397 C CA . THR A 1 158 ? -3.078 8.915 -0.837 1.000 0.940 158 THR A CA 1
ATOM 2398 C C . THR A 1 158 ? -3.628 8.660 0.555 1.000 0.940 158 THR A C 1
ATOM 2399 O O . THR A 1 158 ? -3.082 7.866 1.323 1.000 0.940 158 THR A O 1
ATOM 2410 N N . THR A 1 159 ? -4.691 9.392 0.876 1.000 0.970 159 THR A N 1
ATOM 2411 C CA . THR A 1 159 ? -5.615 9.030 1.945 1.000 0.970 159 THR A CA 1
ATOM 2412 C C . THR A 1 159 ? -6.932 8.630 1.299 1.000 0.970 159 THR A C 1
ATOM 2413 O O . THR A 1 159 ? -7.553 9.453 0.616 1.000 0.970 159 THR A O 1
ATOM 2424 N N . ASP A 1 160 ? -7.350 7.392 1.523 1.000 0.960 160 ASP A N 1
ATOM 2425 C CA . ASP A 1 160 ? -8.563 6.791 0.989 1.000 0.960 160 ASP A CA 1
ATOM 2426 C C . ASP A 1 160 ? -9.578 6.610 2.115 1.000 0.960 160 ASP A C 1
ATOM 2427 O O . ASP A 1 160 ? -9.347 5.937 3.115 1.000 0.960 160 ASP A O 1
ATOM 2436 N N . ILE A 1 161 ? -10.725 7.254 1.960 1.000 0.970 161 ILE A N 1
ATOM 2437 C CA . ILE A 1 161 ? -11.778 7.316 2.965 1.000 0.970 161 ILE A CA 1
ATOM 2438 C C . ILE A 1 161 ? -13.014 6.680 2.360 1.000 0.970 161 ILE A C 1
ATOM 2439 O O . ILE A 1 161 ? -13.423 7.065 1.263 1.000 0.970 161 ILE A O 1
ATOM 2455 N N . ALA A 1 162 ? -13.639 5.746 3.068 1.000 0.980 162 ALA A N 1
ATOM 2456 C CA . ALA A 1 162 ? -14.869 5.126 2.600 1.000 0.980 162 ALA A CA 1
ATOM 2457 C C . ALA A 1 162 ? -15.823 4.789 3.740 1.000 0.980 162 ALA A C 1
ATOM 2458 O O . ALA A 1 162 ? -15.405 4.442 4.844 1.000 0.980 162 ALA A O 1
ATOM 2465 N N . VAL A 1 163 ? -17.112 4.836 3.421 1.000 0.980 163 VAL A N 1
ATOM 2466 C CA . VAL A 1 163 ? -18.179 4.200 4.184 1.000 0.980 163 VAL A CA 1
ATOM 2467 C C . VAL A 1 163 ? -18.637 2.970 3.422 1.000 0.980 163 VAL A C 1
ATOM 2468 O O . VAL A 1 163 ? -19.005 3.050 2.249 1.000 0.980 163 VAL A O 1
ATOM 2481 N N . ILE A 1 164 ? -18.604 1.833 4.105 1.000 0.970 164 ILE A N 1
ATOM 2482 C CA . ILE A 1 164 ? -18.864 0.515 3.538 1.000 0.970 164 ILE A CA 1
ATOM 2483 C C . ILE A 1 164 ? -20.062 -0.100 4.254 1.000 0.9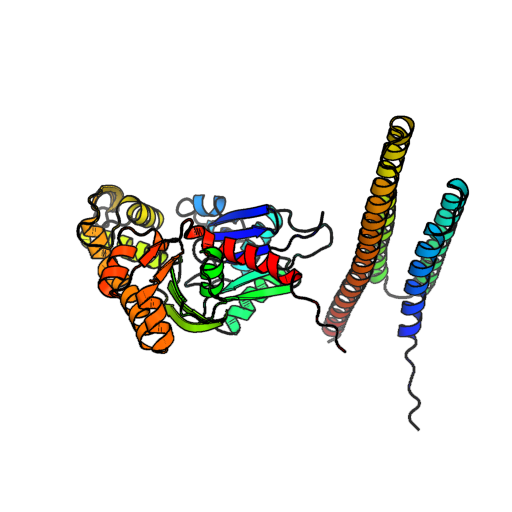70 164 ILE A C 1
ATOM 2484 O O . ILE A 1 164 ? -20.173 -0.023 5.481 1.000 0.970 164 ILE A O 1
ATOM 2500 N N . SER A 1 165 ? -20.951 -0.724 3.487 1.000 0.970 165 SER A N 1
ATOM 2501 C CA . SER A 1 165 ? -22.083 -1.481 4.014 1.000 0.970 165 SER A CA 1
ATOM 2502 C C . SER A 1 165 ? -22.437 -2.632 3.079 1.000 0.970 165 SER A C 1
ATOM 2503 O O . SER A 1 165 ? -22.332 -2.500 1.862 1.000 0.970 165 SER A O 1
ATOM 2511 N N . MET A 1 166 ? -22.839 -3.777 3.636 1.000 0.950 166 MET A N 1
ATOM 2512 C CA . MET A 1 166 ? -23.138 -5.005 2.882 1.000 0.950 166 MET A CA 1
ATOM 2513 C C . MET A 1 166 ? -22.043 -5.441 1.885 1.000 0.950 166 MET A C 1
ATOM 2514 O O . MET A 1 166 ? -22.322 -6.123 0.902 1.000 0.950 166 MET A O 1
ATOM 2528 N N . GLY A 1 167 ? -20.784 -5.093 2.160 1.000 0.920 167 GLY A N 1
ATOM 2529 C CA . GLY A 1 167 ? -19.618 -5.442 1.346 1.000 0.920 167 GLY A CA 1
ATOM 2530 C C . GLY A 1 167 ? -19.295 -4.478 0.201 1.000 0.920 167 GLY A C 1
ATOM 2531 O O . GLY A 1 167 ? -18.276 -4.688 -0.459 1.000 0.920 167 GLY A O 1
ATOM 2535 N N . ASP A 1 168 ? -20.097 -3.430 0.002 1.000 0.940 168 ASP A N 1
ATOM 2536 C CA . ASP A 1 168 ? -19.918 -2.435 -1.055 1.000 0.940 168 ASP A CA 1
ATOM 2537 C C . ASP A 1 168 ? -19.619 -1.046 -0.478 1.000 0.940 168 ASP A C 1
ATOM 2538 O O . ASP A 1 168 ? -20.041 -0.690 0.627 1.000 0.940 168 ASP A O 1
ATOM 2547 N N . ILE A 1 169 ? -18.883 -0.242 -1.245 1.000 0.960 169 ILE A N 1
ATOM 2548 C CA . ILE A 1 169 ? -18.619 1.158 -0.916 1.000 0.960 169 ILE A CA 1
ATOM 2549 C C . ILE A 1 169 ? -19.875 1.980 -1.220 1.000 0.960 169 ILE A C 1
ATOM 2550 O O . ILE A 1 169 ? -20.348 2.019 -2.355 1.000 0.960 169 ILE A O 1
ATOM 2566 N N . VAL A 1 170 ? -20.399 2.665 -0.206 1.000 0.970 170 VAL A N 1
ATOM 2567 C CA . VAL A 1 170 ? -21.579 3.536 -0.331 1.000 0.970 170 VAL A CA 1
ATOM 2568 C C . VAL A 1 170 ? -21.164 4.967 -0.660 1.000 0.970 170 VAL A C 1
ATOM 2569 O O . VAL A 1 170 ? -21.740 5.610 -1.537 1.000 0.970 170 VAL A O 1
ATOM 2582 N N . THR A 1 171 ? -20.135 5.454 0.026 1.000 0.960 171 THR A N 1
ATOM 2583 C CA . THR A 1 171 ? -19.581 6.800 -0.138 1.000 0.960 171 THR A CA 1
ATOM 2584 C C . THR A 1 171 ? -18.078 6.741 0.053 1.000 0.960 171 THR A C 1
ATOM 2585 O O . THR A 1 171 ? -17.594 6.052 0.946 1.000 0.960 171 THR A O 1
ATOM 2596 N N . SER A 1 172 ? -17.324 7.477 -0.758 1.000 0.960 172 SER A N 1
ATOM 2597 C CA . SER A 1 172 ? -15.867 7.500 -0.653 1.000 0.960 172 SER A CA 1
ATOM 2598 C C . SER A 1 172 ? -15.254 8.818 -1.109 1.000 0.960 172 SER A C 1
ATOM 2599 O O . SER A 1 172 ? -15.896 9.675 -1.728 1.000 0.960 172 SER A O 1
ATOM 2607 N N . SER A 1 173 ? -13.985 8.985 -0.761 1.000 0.950 173 SER A N 1
ATOM 2608 C CA . SER A 1 173 ? -13.112 10.044 -1.239 1.000 0.950 173 SER A CA 1
ATOM 2609 C C . SER A 1 173 ? -11.672 9.544 -1.229 1.000 0.950 173 SER A C 1
ATOM 2610 O O . SER A 1 173 ? -11.269 8.841 -0.308 1.000 0.950 173 SER A O 1
ATOM 2618 N N . SER A 1 174 ? -10.888 9.949 -2.223 1.000 0.940 174 SER A N 1
ATOM 2619 C CA . SER A 1 174 ? -9.449 9.700 -2.278 1.000 0.940 174 SER A CA 1
ATOM 2620 C C . SER A 1 174 ? -8.748 11.025 -2.526 1.000 0.940 174 SER A C 1
ATOM 2621 O O . SER A 1 174 ? -9.089 11.752 -3.468 1.000 0.940 174 SER A O 1
ATOM 2629 N N . ILE A 1 175 ? -7.807 11.374 -1.654 1.000 0.950 175 ILE A N 1
ATOM 2630 C CA . ILE A 1 175 ? -7.063 12.632 -1.720 1.000 0.950 175 ILE A CA 1
ATOM 2631 C C . ILE A 1 175 ? -5.564 12.366 -1.783 1.000 0.950 175 ILE A C 1
ATOM 2632 O O . ILE A 1 175 ? -5.042 11.448 -1.161 1.000 0.950 175 ILE A O 1
ATOM 2648 N N . LYS A 1 176 ? -4.843 13.235 -2.494 1.000 0.930 176 LYS A N 1
ATOM 2649 C CA . LYS A 1 176 ? -3.384 13.156 -2.678 1.000 0.930 176 LYS A CA 1
ATOM 2650 C C . LYS A 1 176 ? -2.624 13.848 -1.542 1.000 0.930 176 LYS A C 1
ATOM 2651 O O . LYS A 1 176 ? -1.758 14.693 -1.773 1.000 0.930 176 LYS A O 1
ATOM 2670 N N . MET A 1 177 ? -3.034 13.554 -0.313 1.000 0.960 177 MET A N 1
ATOM 2671 C CA . MET A 1 177 ? -2.454 14.083 0.916 1.000 0.960 177 MET A CA 1
ATOM 2672 C C . MET A 1 177 ? -2.248 12.922 1.879 1.000 0.960 177 MET A C 1
ATOM 2673 O O . MET A 1 177 ? -3.226 12.326 2.320 1.000 0.960 177 MET A O 1
ATOM 2687 N N . ALA A 1 178 ? -0.991 12.572 2.139 1.000 0.960 178 ALA A N 1
ATOM 2688 C CA . ALA A 1 178 ? -0.612 11.389 2.905 1.000 0.960 178 ALA A CA 1
ATOM 2689 C C . ALA A 1 178 ? 0.871 11.461 3.326 1.000 0.960 178 ALA A C 1
ATOM 2690 O O . ALA A 1 178 ? 1.475 12.539 3.304 1.000 0.960 178 ALA A O 1
ATOM 2697 N N . GLY A 1 179 ? 1.475 10.319 3.670 1.000 0.950 179 GLY A N 1
ATOM 2698 C CA . GLY A 1 179 ? 2.828 10.216 4.224 1.000 0.950 179 GLY A CA 1
ATOM 2699 C C . GLY A 1 179 ? 3.924 11.002 3.490 1.000 0.950 179 GLY A C 1
ATOM 2700 O O . GLY A 1 179 ? 4.709 11.681 4.154 1.000 0.950 179 GLY A O 1
ATOM 2704 N N . ASP A 1 180 ? 3.962 10.952 2.157 1.000 0.940 180 ASP A N 1
ATOM 2705 C CA . ASP A 1 180 ? 4.969 11.626 1.322 1.000 0.940 180 ASP A CA 1
ATOM 2706 C C . ASP A 1 180 ? 4.823 13.152 1.378 1.000 0.940 180 ASP A C 1
ATOM 2707 O O . ASP A 1 180 ? 5.802 13.901 1.342 1.000 0.940 180 ASP A O 1
ATOM 2716 N N . LYS A 1 181 ? 3.583 13.641 1.481 1.000 0.970 181 LYS A N 1
ATOM 2717 C CA . LYS A 1 181 ? 3.326 15.074 1.621 1.000 0.970 181 LYS A CA 1
ATOM 2718 C C . LYS A 1 181 ? 3.718 15.590 2.993 1.000 0.970 181 LYS A C 1
ATOM 2719 O O . LYS A 1 181 ? 4.266 16.687 3.062 1.000 0.970 181 LYS A O 1
ATOM 2738 N N . PHE A 1 182 ? 3.539 14.793 4.043 1.000 0.980 182 PHE A N 1
ATOM 2739 C CA . PHE A 1 182 ? 4.035 15.144 5.373 1.000 0.980 182 PHE A CA 1
ATOM 2740 C C . PHE A 1 182 ? 5.559 15.301 5.382 1.000 0.980 182 PHE A C 1
ATOM 2741 O O . PHE A 1 182 ? 6.069 16.288 5.906 1.000 0.980 182 PHE A O 1
ATOM 2758 N N . ASP A 1 183 ? 6.289 14.390 4.732 1.000 0.960 183 ASP A N 1
ATOM 2759 C CA . ASP A 1 183 ? 7.749 14.504 4.618 1.000 0.960 183 ASP A CA 1
ATOM 2760 C C . ASP A 1 183 ? 8.156 15.763 3.849 1.000 0.960 183 ASP A C 1
ATOM 2761 O O . ASP A 1 183 ? 9.086 16.469 4.243 1.000 0.960 183 ASP A O 1
ATOM 2770 N N . MET A 1 184 ? 7.433 16.084 2.773 1.000 0.970 184 MET A N 1
ATOM 2771 C CA . MET A 1 184 ? 7.669 17.302 2.001 1.000 0.970 184 MET A CA 1
ATOM 2772 C C . MET A 1 184 ? 7.384 18.581 2.796 1.000 0.970 184 MET A C 1
ATOM 2773 O O . MET A 1 184 ? 8.160 19.529 2.672 1.000 0.970 184 MET A O 1
ATOM 2787 N N . GLU A 1 185 ? 6.331 18.632 3.614 1.000 0.980 185 GLU A N 1
ATOM 2788 C CA . GLU A 1 185 ? 6.063 19.788 4.481 1.000 0.980 185 GLU A CA 1
ATOM 2789 C C . GLU A 1 185 ? 7.138 19.958 5.553 1.000 0.980 185 GLU A C 1
ATOM 2790 O O . GLU A 1 185 ? 7.647 21.064 5.734 1.000 0.980 185 GLU A O 1
ATOM 2802 N N . ILE A 1 186 ? 7.583 18.867 6.186 1.000 0.980 186 ILE A N 1
ATOM 2803 C CA . ILE A 1 186 ? 8.706 18.899 7.134 1.000 0.980 186 ILE A CA 1
ATOM 2804 C C . ILE A 1 186 ? 9.970 19.412 6.435 1.000 0.980 186 ILE A C 1
ATOM 2805 O O . ILE A 1 186 ? 10.648 20.311 6.934 1.000 0.980 186 ILE A O 1
ATOM 2821 N N . LEU A 1 187 ? 10.281 18.889 5.247 1.000 0.970 187 LEU A N 1
ATOM 2822 C CA . LEU A 1 187 ? 11.428 19.329 4.455 1.000 0.970 187 LEU A CA 1
ATOM 2823 C C . LEU A 1 187 ? 11.338 20.827 4.123 1.000 0.970 187 LEU A C 1
ATOM 2824 O O . LEU A 1 187 ? 12.322 21.559 4.279 1.000 0.970 187 LEU A O 1
ATOM 2840 N N . ASN A 1 188 ? 10.166 21.295 3.691 1.000 0.970 188 ASN A N 1
ATOM 2841 C CA . ASN A 1 188 ? 9.922 22.695 3.351 1.000 0.970 188 ASN A CA 1
ATOM 2842 C C . ASN A 1 188 ? 10.003 23.614 4.575 1.000 0.970 188 ASN A C 1
ATOM 2843 O O . ASN A 1 188 ? 10.610 24.684 4.480 1.000 0.970 188 ASN A O 1
ATOM 2854 N N . TYR A 1 189 ? 9.454 23.199 5.716 1.000 0.980 189 TYR A N 1
ATOM 2855 C CA . TYR A 1 189 ? 9.522 23.932 6.978 1.000 0.980 189 TYR A CA 1
ATOM 2856 C C . TYR A 1 189 ? 10.978 24.139 7.411 1.000 0.980 189 TYR A C 1
ATOM 2857 O O . TYR A 1 189 ? 11.414 25.279 7.578 1.000 0.980 189 TYR A O 1
ATOM 2875 N N . ILE A 1 190 ? 11.780 23.067 7.461 1.000 0.980 190 ILE A N 1
ATOM 2876 C CA . ILE A 1 190 ? 13.203 23.140 7.841 1.000 0.980 190 ILE A CA 1
ATOM 2877 C C . ILE A 1 190 ? 13.996 24.056 6.898 1.000 0.980 190 ILE A C 1
ATOM 2878 O O . ILE A 1 190 ? 14.849 24.839 7.331 1.000 0.980 190 ILE A O 1
ATOM 2894 N N . LYS A 1 191 ? 13.685 24.023 5.599 1.000 0.970 191 LYS A N 1
ATOM 2895 C CA . LYS A 1 191 ? 14.301 24.915 4.613 1.000 0.970 191 LYS A CA 1
ATOM 2896 C C . LYS A 1 191 ? 13.937 26.384 4.846 1.000 0.970 191 LYS A C 1
ATOM 2897 O O . LYS A 1 191 ? 14.788 27.251 4.650 1.000 0.970 191 LYS A O 1
ATOM 2916 N N . ARG A 1 192 ? 12.691 26.678 5.213 1.000 0.970 192 ARG A N 1
ATOM 2917 C CA . ARG A 1 192 ? 12.182 28.047 5.348 1.000 0.970 192 ARG A CA 1
ATOM 2918 C C . ARG A 1 192 ? 12.600 28.682 6.678 1.000 0.970 192 ARG A C 1
ATOM 2919 O O . ARG A 1 192 ? 13.125 29.793 6.647 1.000 0.970 192 ARG A O 1
ATOM 2940 N N . GLU A 1 193 ? 12.482 27.946 7.784 1.000 0.960 193 GLU A N 1
ATOM 2941 C CA . GLU A 1 193 ? 12.806 28.430 9.135 1.000 0.960 193 GLU A CA 1
ATOM 2942 C C . GLU A 1 193 ? 14.308 28.416 9.437 1.000 0.960 193 GLU A C 1
ATOM 2943 O O . GLU A 1 193 ? 14.868 29.397 9.925 1.000 0.960 193 GLU A O 1
ATOM 2955 N N . TYR A 1 194 ? 15.014 27.340 9.080 1.000 0.960 194 TYR A N 1
ATOM 2956 C CA . TYR A 1 194 ? 16.433 27.194 9.426 1.000 0.960 194 TYR A CA 1
ATOM 2957 C C . TYR A 1 194 ? 17.394 27.484 8.276 1.000 0.960 194 TYR A C 1
ATOM 2958 O O . TYR A 1 194 ? 18.612 27.484 8.483 1.000 0.960 194 TYR A O 1
ATOM 2976 N N . LYS A 1 195 ? 16.882 27.703 7.056 1.000 0.970 195 LYS A N 1
ATOM 2977 C CA . LYS A 1 195 ? 17.697 27.765 5.827 1.000 0.970 195 LYS A CA 1
ATOM 2978 C C . LYS A 1 195 ? 18.606 26.550 5.681 1.000 0.970 195 LYS A C 1
ATOM 2979 O O . LYS A 1 195 ? 19.758 26.658 5.254 1.000 0.970 195 LYS A O 1
ATOM 2998 N N . LEU A 1 196 ? 18.076 25.390 6.049 1.000 0.980 196 LEU A N 1
ATOM 2999 C CA . LEU A 1 196 ? 18.797 24.132 6.048 1.000 0.980 196 LEU A CA 1
ATOM 3000 C C . LEU A 1 196 ? 18.183 23.191 5.013 1.000 0.980 196 LEU A C 1
ATOM 3001 O O . LEU A 1 196 ? 16.990 22.909 5.036 1.000 0.980 196 LEU A O 1
ATOM 3017 N N . LEU A 1 197 ? 19.008 22.688 4.100 1.000 0.960 197 LEU A N 1
ATOM 3018 C CA . LEU A 1 197 ? 18.602 21.652 3.158 1.000 0.960 197 LEU A CA 1
ATOM 3019 C C . LEU A 1 197 ? 18.801 20.274 3.793 1.000 0.960 197 LEU A C 1
ATOM 3020 O O . LEU A 1 197 ? 19.934 19.889 4.102 1.000 0.960 197 LEU A O 1
ATOM 3036 N N . ILE A 1 198 ? 17.698 19.539 3.940 1.000 0.940 198 ILE A N 1
ATOM 3037 C CA . ILE A 1 198 ? 17.656 18.127 4.340 1.000 0.940 198 ILE A CA 1
ATOM 3038 C C . ILE A 1 198 ? 17.085 17.270 3.202 1.000 0.940 198 ILE A C 1
ATOM 3039 O O . ILE A 1 198 ? 16.461 17.792 2.280 1.000 0.940 198 ILE A O 1
ATOM 3055 N N . GLY A 1 199 ? 17.336 15.961 3.244 1.000 0.890 199 GLY A N 1
ATOM 3056 C CA . GLY A 1 199 ? 16.736 15.007 2.307 1.000 0.890 199 GLY A CA 1
ATOM 3057 C C . GLY A 1 199 ? 15.451 14.393 2.859 1.000 0.890 199 GLY A C 1
ATOM 3058 O O . GLY A 1 199 ? 15.220 14.438 4.067 1.000 0.890 199 GLY A O 1
ATOM 3062 N N . GLU A 1 200 ? 14.673 13.749 1.985 1.000 0.870 200 GLU A N 1
ATOM 3063 C CA . GLU A 1 200 ? 13.426 13.052 2.352 1.000 0.870 200 GLU A CA 1
ATOM 3064 C C . GLU A 1 200 ? 13.613 12.098 3.529 1.000 0.870 200 GLU A C 1
ATOM 3065 O O . GLU A 1 200 ? 12.831 12.112 4.463 1.000 0.870 200 GLU A O 1
ATOM 3077 N N . ARG A 1 201 ? 14.705 11.332 3.553 1.000 0.860 201 ARG A N 1
ATOM 3078 C CA . ARG A 1 201 ? 14.967 10.376 4.635 1.000 0.860 201 ARG A CA 1
ATOM 3079 C C . ARG A 1 201 ? 15.116 11.035 6.006 1.000 0.860 201 ARG A C 1
ATOM 3080 O O . ARG A 1 201 ? 14.700 10.476 7.010 1.000 0.860 201 ARG A O 1
ATOM 3101 N N . THR A 1 202 ? 15.739 12.211 6.058 1.000 0.930 202 THR A N 1
ATOM 3102 C CA . THR A 1 202 ? 15.831 12.975 7.306 1.000 0.930 202 THR A CA 1
ATOM 3103 C C . THR A 1 202 ? 14.456 13.505 7.696 1.000 0.930 202 THR A C 1
ATOM 3104 O O . THR A 1 202 ? 14.135 13.496 8.877 1.000 0.930 202 THR A O 1
ATOM 3115 N N . ALA A 1 203 ? 13.647 13.941 6.725 1.000 0.950 203 ALA A N 1
ATOM 3116 C CA . ALA A 1 203 ? 12.280 14.390 6.973 1.000 0.950 203 ALA A CA 1
ATOM 3117 C C . ALA A 1 203 ? 11.384 13.251 7.498 1.000 0.950 203 ALA A C 1
ATOM 3118 O O . ALA A 1 203 ? 10.693 13.444 8.493 1.000 0.950 203 ALA A O 1
ATOM 3125 N N . GLU A 1 204 ? 11.487 12.051 6.925 1.000 0.930 204 GLU A N 1
ATOM 3126 C CA . GLU A 1 204 ? 10.791 10.844 7.389 1.000 0.930 204 GLU A CA 1
ATOM 3127 C C . GLU A 1 204 ? 11.214 10.457 8.818 1.000 0.930 204 GLU A C 1
ATOM 3128 O O . GLU A 1 204 ? 10.374 10.167 9.669 1.000 0.930 204 GLU A O 1
ATOM 3140 N N . ASP A 1 205 ? 12.512 10.530 9.131 1.000 0.950 205 ASP A N 1
ATOM 3141 C CA . ASP A 1 205 ? 13.020 10.300 10.488 1.000 0.950 205 ASP A CA 1
ATOM 3142 C C . ASP A 1 205 ? 12.451 11.317 11.496 1.000 0.950 205 ASP A C 1
ATOM 3143 O O . ASP A 1 205 ? 12.093 10.929 12.609 1.000 0.950 205 ASP A O 1
ATOM 3152 N N . ILE A 1 206 ? 12.348 12.602 11.119 1.000 0.980 206 ILE A N 1
ATOM 3153 C CA . ILE A 1 206 ? 11.687 13.642 11.930 1.000 0.980 206 ILE A CA 1
ATOM 3154 C C . ILE A 1 206 ? 10.208 13.278 12.121 1.000 0.980 206 ILE A C 1
ATOM 3155 O O . ILE A 1 206 ? 9.721 13.282 13.252 1.000 0.980 206 ILE A O 1
ATOM 3171 N N . LYS A 1 207 ? 9.506 12.890 11.048 1.000 0.980 207 LYS A N 1
ATOM 3172 C CA . LYS A 1 207 ? 8.096 12.482 11.098 1.000 0.980 207 LYS A CA 1
ATOM 3173 C C . LYS A 1 207 ? 7.869 11.370 12.123 1.000 0.980 207 LYS A C 1
ATOM 3174 O O . LYS A 1 207 ? 7.057 11.509 13.029 1.000 0.980 207 LYS A O 1
ATOM 3193 N N . ILE A 1 208 ? 8.641 10.292 12.033 1.000 0.960 208 ILE A N 1
ATOM 3194 C CA . ILE A 1 208 ? 8.489 9.124 12.910 1.000 0.960 208 ILE A CA 1
ATOM 3195 C C . ILE A 1 208 ? 8.872 9.464 14.361 1.000 0.960 208 ILE A C 1
ATOM 3196 O O . ILE A 1 208 ? 8.166 9.110 15.311 1.000 0.960 208 ILE A O 1
ATOM 3212 N N . LYS A 1 209 ? 10.003 10.151 14.560 1.000 0.970 209 LYS A N 1
ATOM 3213 C CA . LYS A 1 209 ? 10.598 10.315 15.896 1.000 0.970 209 LYS A CA 1
ATOM 3214 C C . LYS A 1 209 ? 10.037 11.476 16.699 1.000 0.970 209 LYS A C 1
ATOM 3215 O O . LYS A 1 209 ? 10.084 11.394 17.919 1.000 0.970 209 LYS A O 1
ATOM 3234 N N . VAL A 1 210 ? 9.537 12.532 16.061 1.000 0.970 210 VAL A N 1
ATOM 3235 C CA . VAL A 1 210 ? 9.116 13.741 16.786 1.000 0.970 210 VAL A CA 1
ATOM 3236 C C . VAL A 1 210 ? 7.778 14.316 16.349 1.000 0.970 210 VAL A C 1
ATOM 3237 O O . VAL A 1 210 ? 7.222 15.089 17.124 1.000 0.970 210 VAL A O 1
ATOM 3250 N N . ALA A 1 211 ? 7.217 13.963 15.187 1.000 0.970 211 ALA A N 1
ATOM 3251 C CA . ALA A 1 211 ? 5.947 14.563 14.777 1.000 0.970 211 ALA A CA 1
ATOM 3252 C C . ALA A 1 211 ? 4.800 14.228 15.734 1.000 0.970 211 ALA A C 1
ATOM 3253 O O . ALA A 1 211 ? 4.750 13.141 16.323 1.000 0.970 211 ALA A O 1
ATOM 3260 N N . THR A 1 212 ? 3.884 15.186 15.827 1.000 0.980 212 THR A N 1
ATOM 3261 C CA . THR A 1 212 ? 2.526 15.063 16.350 1.000 0.980 212 THR A CA 1
ATOM 3262 C C . THR A 1 212 ? 1.623 15.986 15.538 1.000 0.980 212 THR A C 1
ATOM 3263 O O . THR A 1 212 ? 2.105 16.952 14.946 1.000 0.980 212 THR A O 1
ATOM 3274 N N . VAL A 1 213 ? 0.333 15.679 15.486 1.000 0.970 213 VAL A N 1
ATOM 3275 C CA . VAL A 1 213 ? -0.692 16.520 14.849 1.000 0.970 213 VAL A CA 1
ATOM 3276 C C . VAL A 1 213 ? -1.799 16.930 15.813 1.000 0.970 213 VAL A C 1
ATOM 3277 O O . VAL A 1 213 ? -2.737 17.612 15.412 1.000 0.970 213 VAL A O 1
ATOM 3290 N N . PHE A 1 214 ? -1.686 16.539 17.084 1.000 0.960 214 PHE A N 1
ATOM 3291 C CA . PHE A 1 214 ? -2.546 17.035 18.148 1.000 0.960 214 PHE A CA 1
ATOM 3292 C C . PHE A 1 214 ? -1.736 17.966 19.062 1.000 0.960 214 PHE A C 1
ATOM 3293 O O . PHE A 1 214 ? -0.672 17.554 19.550 1.000 0.960 214 PHE A O 1
ATOM 3310 N N . PRO A 1 215 ? -2.194 19.213 19.286 1.000 0.890 215 PRO A N 1
ATOM 3311 C CA . PRO A 1 215 ? -1.490 20.170 20.133 1.000 0.890 215 PRO A CA 1
ATOM 3312 C C . PRO A 1 215 ? -1.156 19.588 21.516 1.000 0.890 215 PRO A C 1
ATOM 3313 O O . PRO A 1 215 ? -2.000 18.969 22.155 1.000 0.890 215 PRO A O 1
ATOM 3324 N N . ASP A 1 216 ? 0.089 19.776 21.966 1.000 0.870 216 ASP A N 1
ATOM 3325 C CA . ASP A 1 216 ? 0.623 19.298 23.255 1.000 0.870 216 ASP A CA 1
ATOM 3326 C C . ASP A 1 216 ? 0.536 17.773 23.520 1.000 0.870 216 ASP A C 1
ATOM 3327 O O . ASP A 1 216 ? 0.800 17.325 24.634 1.000 0.870 216 ASP A O 1
ATOM 3336 N N . ALA A 1 217 ? 0.262 16.936 22.509 1.000 0.920 217 ALA A N 1
ATOM 3337 C CA . ALA A 1 217 ? 0.251 15.474 22.686 1.000 0.920 217 ALA A CA 1
ATOM 3338 C C . ALA A 1 217 ? 1.649 14.840 22.813 1.000 0.920 217 ALA A C 1
ATOM 3339 O O . ALA A 1 217 ? 1.779 13.701 23.267 1.000 0.920 217 ALA A O 1
ATOM 3346 N N . ARG A 1 218 ? 2.705 15.550 22.394 1.000 0.940 218 ARG A N 1
ATOM 3347 C CA . ARG A 1 218 ? 4.080 15.035 22.361 1.000 0.940 218 ARG A CA 1
ATOM 3348 C C . ARG A 1 218 ? 5.103 16.151 22.537 1.000 0.940 218 ARG A C 1
ATOM 3349 O O . ARG A 1 218 ? 4.940 17.244 21.995 1.000 0.940 218 ARG A O 1
ATOM 3370 N N . HIS A 1 219 ? 6.184 15.850 23.251 1.000 0.950 219 HIS A N 1
ATOM 3371 C CA . HIS A 1 219 ? 7.272 16.783 23.557 1.000 0.950 219 HIS A CA 1
ATOM 3372 C C . HIS A 1 219 ? 8.642 16.126 23.336 1.000 0.950 219 HIS A C 1
ATOM 3373 O O . HIS A 1 219 ? 9.456 16.040 24.249 1.000 0.950 219 HIS A O 1
ATOM 3387 N N . GLU A 1 220 ? 8.874 15.618 22.128 1.000 0.970 220 GLU A N 1
ATOM 3388 C CA . GLU A 1 220 ? 10.145 15.009 21.735 1.000 0.970 220 GLU A CA 1
ATOM 3389 C C . GLU A 1 220 ? 10.991 15.992 20.917 1.000 0.970 220 GLU A C 1
ATOM 3390 O O . GLU A 1 220 ? 10.497 16.973 20.350 1.000 0.970 220 GLU A O 1
ATOM 3402 N N . GLU A 1 221 ? 12.283 15.702 20.815 1.000 0.970 221 GLU A N 1
ATOM 3403 C CA . GLU A 1 221 ? 13.230 16.496 20.040 1.000 0.970 221 GLU A CA 1
ATOM 3404 C C . GLU A 1 221 ? 14.270 15.614 19.342 1.000 0.970 221 GLU A C 1
ATOM 3405 O O . GLU A 1 221 ? 14.643 14.537 19.808 1.000 0.970 221 GLU A O 1
ATOM 3417 N N . ILE A 1 222 ? 14.734 16.063 18.174 1.000 0.980 222 ILE A N 1
ATOM 3418 C CA . ILE A 1 222 ? 15.718 15.346 17.366 1.000 0.980 222 ILE A CA 1
ATOM 3419 C C . ILE A 1 222 ? 16.762 16.305 16.811 1.000 0.980 222 ILE A C 1
ATOM 3420 O O . ILE A 1 222 ? 16.449 17.341 16.223 1.000 0.980 222 ILE A O 1
ATOM 3436 N N . SER A 1 223 ? 18.032 15.928 16.950 1.000 0.980 223 SER A N 1
ATOM 3437 C CA . SER A 1 223 ? 19.118 16.609 16.256 1.000 0.980 223 SER A CA 1
ATOM 3438 C C . SER A 1 223 ? 19.316 16.034 14.862 1.000 0.980 223 SER A C 1
ATOM 3439 O O . SER A 1 223 ? 19.581 14.844 14.685 1.000 0.980 223 SER A O 1
ATOM 3447 N N . ILE A 1 224 ? 19.265 16.909 13.867 1.000 0.960 224 ILE A N 1
ATOM 3448 C CA . ILE A 1 224 ? 19.429 16.558 12.459 1.000 0.960 224 ILE A CA 1
ATOM 3449 C C . ILE A 1 224 ? 20.575 17.348 11.846 1.000 0.960 224 ILE A C 1
ATOM 3450 O O . ILE A 1 224 ? 20.893 18.460 12.268 1.000 0.960 224 ILE A O 1
ATOM 3466 N N . ARG A 1 225 ? 21.200 16.775 10.818 1.000 0.960 225 ARG A N 1
ATOM 3467 C CA . ARG A 1 225 ? 22.279 17.419 10.068 1.000 0.960 225 ARG A CA 1
ATOM 3468 C C . ARG A 1 225 ? 21.860 17.599 8.613 1.000 0.960 225 ARG A C 1
ATOM 3469 O O . ARG A 1 225 ? 21.386 16.657 7.984 1.000 0.960 225 ARG A O 1
ATOM 3490 N N . GLY A 1 226 ? 22.071 18.799 8.086 1.000 0.950 226 GLY A N 1
ATOM 3491 C CA . GLY A 1 226 ? 21.787 19.164 6.699 1.000 0.950 226 GLY A CA 1
ATOM 3492 C C . GLY A 1 226 ? 22.844 20.114 6.145 1.000 0.950 226 GLY A C 1
ATOM 3493 O O . GLY A 1 226 ? 23.873 20.348 6.783 1.000 0.950 226 GLY A O 1
ATOM 3497 N N . ARG A 1 227 ? 22.597 20.666 4.955 1.000 0.950 227 ARG A N 1
ATOM 3498 C CA . ARG A 1 227 ? 23.467 21.665 4.320 1.000 0.950 227 ARG A CA 1
ATOM 3499 C C . ARG A 1 227 ? 22.900 23.060 4.531 1.000 0.950 227 ARG A C 1
ATOM 3500 O O . ARG A 1 227 ? 21.785 23.343 4.101 1.000 0.950 227 ARG A O 1
ATOM 3521 N N . ASP A 1 228 ? 23.674 23.928 5.158 1.000 0.970 228 ASP A N 1
ATOM 3522 C CA . ASP A 1 228 ? 23.309 25.327 5.344 1.000 0.970 228 ASP A CA 1
ATOM 3523 C C . ASP A 1 228 ? 23.235 26.029 3.975 1.000 0.970 228 ASP A C 1
ATOM 3524 O O . ASP A 1 228 ? 24.168 25.946 3.175 1.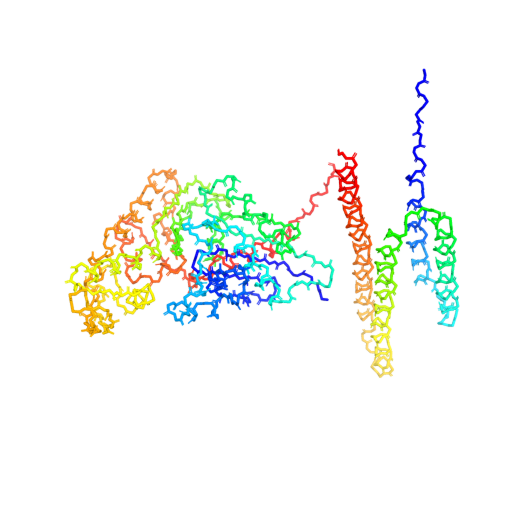000 0.970 228 ASP A O 1
ATOM 3533 N N . MET A 1 229 ? 22.108 26.675 3.663 1.000 0.940 229 MET A N 1
ATOM 3534 C CA . MET A 1 229 ? 21.869 27.292 2.349 1.000 0.940 229 MET A CA 1
ATOM 3535 C C . MET A 1 229 ? 22.699 28.551 2.108 1.000 0.940 229 MET A C 1
ATOM 3536 O O . MET A 1 229 ? 22.801 28.998 0.967 1.000 0.940 229 MET A O 1
ATOM 3550 N N . VAL A 1 230 ? 23.251 29.142 3.166 1.000 0.940 230 VAL A N 1
ATOM 3551 C CA . VAL A 1 230 ? 24.009 30.388 3.078 1.000 0.940 230 VAL A CA 1
ATOM 3552 C C . VAL A 1 230 ? 25.493 30.074 2.914 1.000 0.940 230 VAL A C 1
ATOM 3553 O O . VAL A 1 230 ? 26.104 30.476 1.930 1.000 0.940 230 VAL A O 1
ATOM 3566 N N . SER A 1 231 ? 26.072 29.312 3.841 1.000 0.930 231 SER A N 1
ATOM 3567 C CA . SER A 1 231 ? 27.493 28.929 3.801 1.000 0.930 231 SER A CA 1
ATOM 3568 C C . SER A 1 231 ? 27.780 27.740 2.880 1.000 0.930 231 SER A C 1
ATOM 3569 O O . SER A 1 231 ? 28.922 27.515 2.483 1.000 0.930 231 SER A O 1
ATOM 3577 N N . GLY A 1 232 ? 26.764 26.933 2.566 1.000 0.930 232 GLY A N 1
ATOM 3578 C CA . GLY A 1 232 ? 26.923 25.679 1.840 1.000 0.930 232 GLY A CA 1
ATOM 3579 C C . GLY A 1 232 ? 27.569 24.553 2.655 1.000 0.930 232 GLY A C 1
ATOM 3580 O O . GLY A 1 232 ? 27.733 23.464 2.100 1.000 0.930 232 GLY A O 1
ATOM 3584 N N . LEU A 1 233 ? 27.932 24.786 3.922 1.000 0.940 233 LEU A N 1
ATOM 3585 C CA . LEU A 1 233 ? 28.587 23.818 4.802 1.000 0.940 233 LEU A CA 1
ATOM 3586 C C . LEU A 1 233 ? 27.567 22.977 5.588 1.000 0.940 233 LEU A C 1
ATOM 3587 O O . LEU A 1 233 ? 26.414 23.383 5.749 1.000 0.940 233 LEU A O 1
ATOM 3603 N N . PRO A 1 234 ? 27.959 21.798 6.101 1.000 0.950 234 PRO A N 1
ATOM 3604 C CA . PRO A 1 234 ? 27.106 21.023 6.989 1.000 0.950 234 PRO A CA 1
ATOM 3605 C C . PRO A 1 234 ? 26.813 21.771 8.292 1.000 0.950 234 PRO A C 1
ATOM 3606 O O . PRO A 1 234 ? 27.725 22.293 8.933 1.000 0.950 234 PRO A O 1
ATOM 3617 N N . ARG A 1 235 ? 25.553 21.755 8.721 1.000 0.950 235 ARG A N 1
ATOM 3618 C CA . ARG A 1 235 ? 25.103 22.335 9.990 1.000 0.950 235 ARG A CA 1
ATOM 3619 C C . ARG A 1 235 ? 24.136 21.381 10.682 1.000 0.950 235 ARG A C 1
ATOM 3620 O O . ARG A 1 235 ? 23.350 20.702 10.021 1.000 0.950 235 ARG A O 1
ATOM 3641 N N . THR A 1 236 ? 24.226 21.319 12.008 1.000 0.970 236 THR A N 1
ATOM 3642 C CA . THR A 1 236 ? 23.301 20.564 12.860 1.000 0.970 236 THR A CA 1
ATOM 3643 C C . THR A 1 236 ? 22.339 21.534 13.540 1.000 0.970 236 THR A C 1
ATOM 3644 O O . THR A 1 236 ? 22.762 22.600 13.986 1.000 0.970 236 THR A O 1
ATOM 3655 N N . ILE A 1 237 ? 21.065 21.161 13.613 1.000 0.970 237 ILE A N 1
ATOM 3656 C CA . ILE A 1 237 ? 20.020 21.861 14.371 1.000 0.970 237 ILE A CA 1
ATOM 3657 C C . ILE A 1 237 ? 19.236 20.842 15.202 1.000 0.970 237 ILE A C 1
ATOM 3658 O O . ILE A 1 237 ? 19.320 19.641 14.932 1.000 0.970 237 ILE A O 1
ATOM 3674 N N . THR A 1 238 ? 18.465 21.322 16.171 1.000 0.980 238 THR A N 1
ATOM 3675 C CA . THR A 1 238 ? 17.490 20.517 16.913 1.000 0.980 238 THR A CA 1
ATOM 3676 C C . THR A 1 238 ? 16.090 20.969 16.525 1.000 0.980 238 THR A C 1
ATOM 3677 O O . THR A 1 238 ? 15.853 22.171 16.438 1.000 0.980 238 THR A O 1
ATOM 3688 N N . VAL A 1 239 ? 15.207 20.006 16.266 1.000 0.970 239 VAL A N 1
ATOM 3689 C CA . VAL A 1 239 ? 13.802 20.206 15.887 1.000 0.970 239 VAL A CA 1
ATOM 3690 C C . VAL A 1 239 ? 12.931 19.547 16.946 1.000 0.970 239 VAL A C 1
ATOM 3691 O O . VAL A 1 239 ? 13.243 18.428 17.362 1.000 0.970 239 VAL A O 1
ATOM 3704 N N . ASN A 1 240 ? 11.859 20.213 17.369 1.000 0.970 240 ASN A N 1
ATOM 3705 C CA . ASN A 1 240 ? 10.945 19.690 18.390 1.000 0.970 240 ASN A CA 1
ATOM 3706 C C . ASN A 1 240 ? 9.545 19.364 17.841 1.000 0.970 240 ASN A C 1
ATOM 3707 O O . ASN A 1 240 ? 9.148 19.836 16.775 1.000 0.970 240 ASN A O 1
ATOM 3718 N N . SER A 1 241 ? 8.785 18.564 18.596 1.000 0.980 241 SER A N 1
ATOM 3719 C CA . SER A 1 241 ? 7.424 18.140 18.234 1.000 0.980 241 SER A CA 1
ATOM 3720 C C . SER A 1 241 ? 6.473 19.289 17.911 1.000 0.980 241 SER A C 1
ATOM 3721 O O . SER A 1 241 ? 5.643 19.149 17.018 1.000 0.980 241 SER A O 1
ATOM 3729 N N . LYS A 1 242 ? 6.596 20.424 18.604 1.000 0.960 242 LYS A N 1
ATOM 3730 C CA . LYS A 1 242 ? 5.704 21.571 18.424 1.000 0.960 242 LYS A CA 1
ATOM 3731 C C . LYS A 1 242 ? 5.892 22.236 17.059 1.000 0.960 242 LYS A C 1
ATOM 3732 O O . LYS A 1 242 ? 4.917 22.535 16.384 1.000 0.960 242 LYS A O 1
ATOM 3751 N N . GLU A 1 243 ? 7.137 22.423 16.633 1.000 0.960 243 GLU A N 1
ATOM 3752 C CA . GLU A 1 243 ? 7.451 22.953 15.299 1.000 0.960 243 GLU A CA 1
ATOM 3753 C C . GLU A 1 243 ? 6.947 22.034 14.179 1.000 0.960 243 GLU A C 1
ATOM 3754 O O . GLU A 1 243 ? 6.479 22.498 13.141 1.000 0.960 243 GLU A O 1
ATOM 3766 N N . VAL A 1 244 ? 7.029 20.715 14.392 1.000 0.970 244 VAL A N 1
ATOM 3767 C CA . VAL A 1 244 ? 6.547 19.728 13.417 1.000 0.970 244 VAL A CA 1
ATOM 3768 C C . VAL A 1 244 ? 5.017 19.692 13.362 1.000 0.970 244 VAL A C 1
ATOM 3769 O O . VAL A 1 244 ? 4.466 19.540 12.276 1.000 0.970 244 VAL A O 1
ATOM 3782 N N . GLU A 1 245 ? 4.326 19.882 14.487 1.000 0.970 245 GLU A N 1
ATOM 3783 C CA . GLU A 1 245 ? 2.865 20.046 14.505 1.000 0.970 245 GLU A CA 1
ATOM 3784 C C . GLU A 1 245 ? 2.436 21.272 13.695 1.000 0.970 245 GLU A C 1
ATOM 3785 O O . GLU A 1 245 ? 1.592 21.152 12.807 1.000 0.970 245 GLU A O 1
ATOM 3797 N N . GLU A 1 246 ? 3.084 22.424 13.904 1.000 0.960 246 GLU A N 1
ATOM 3798 C CA . GLU A 1 246 ? 2.836 23.622 13.092 1.000 0.960 246 GLU A CA 1
ATOM 3799 C C . GLU A 1 246 ? 3.087 23.381 11.600 1.000 0.960 246 GLU A C 1
ATOM 3800 O O . GLU A 1 246 ? 2.283 23.805 10.768 1.000 0.960 246 GLU A O 1
ATOM 3812 N N . ALA A 1 247 ? 4.164 22.670 11.252 1.000 0.970 247 ALA A N 1
ATOM 3813 C CA . ALA A 1 247 ? 4.484 22.339 9.866 1.000 0.970 247 ALA A CA 1
ATOM 3814 C C . ALA A 1 247 ? 3.426 21.442 9.199 1.000 0.970 247 ALA A C 1
ATOM 3815 O O . ALA A 1 247 ? 3.193 21.558 7.996 1.000 0.970 247 ALA A O 1
ATOM 3822 N N . LEU A 1 248 ? 2.790 20.541 9.954 1.000 0.980 248 LEU A N 1
ATOM 3823 C CA . LEU A 1 248 ? 1.843 19.556 9.419 1.000 0.980 248 LEU A CA 1
ATOM 3824 C C . LEU A 1 248 ? 0.374 19.994 9.495 1.000 0.980 248 LEU A C 1
ATOM 3825 O O . LEU A 1 248 ? -0.461 19.408 8.801 1.000 0.980 248 LEU A O 1
ATOM 3841 N N . ARG A 1 249 ? 0.054 21.031 10.278 1.000 0.970 249 ARG A N 1
ATOM 3842 C CA . ARG A 1 249 ? -1.318 21.470 10.584 1.000 0.970 249 ARG A CA 1
ATOM 3843 C C . ARG A 1 249 ? -2.208 21.640 9.350 1.000 0.970 249 ARG A C 1
ATOM 3844 O O . ARG A 1 249 ? -3.311 21.099 9.314 1.000 0.970 249 ARG A O 1
ATOM 3865 N N . GLU A 1 250 ? -1.736 22.346 8.320 1.000 0.960 250 GLU A N 1
ATOM 3866 C CA . GLU A 1 250 ? -2.519 22.561 7.090 1.000 0.960 250 GLU A CA 1
ATOM 3867 C C . GLU A 1 250 ? -2.748 21.262 6.308 1.000 0.960 250 GLU A C 1
ATOM 3868 O O . GLU A 1 250 ? -3.858 21.007 5.843 1.000 0.960 250 GLU A O 1
ATOM 3880 N N . SER A 1 251 ? -1.723 20.416 6.188 1.000 0.970 251 SER A N 1
ATOM 3881 C CA . SER A 1 251 ? -1.816 19.146 5.455 1.000 0.970 251 SER A CA 1
ATOM 3882 C C . SER A 1 251 ? -2.806 18.188 6.107 1.000 0.970 251 SER A C 1
ATOM 3883 O O . SER A 1 251 ? -3.607 17.544 5.430 1.000 0.970 251 SER A O 1
ATOM 3891 N N . VAL A 1 252 ? -2.795 18.123 7.435 1.000 0.970 252 VAL A N 1
ATOM 3892 C CA . VAL A 1 252 ? -3.693 17.247 8.188 1.000 0.970 252 VAL A CA 1
ATOM 3893 C C . VAL A 1 252 ? -5.120 17.801 8.196 1.000 0.970 252 VAL A C 1
ATOM 3894 O O . VAL A 1 252 ? -6.073 17.028 8.105 1.000 0.970 252 VAL A O 1
ATOM 3907 N N . ALA A 1 253 ? -5.298 19.128 8.179 1.000 0.980 253 ALA A N 1
ATOM 3908 C CA . ALA A 1 253 ? -6.616 19.746 8.030 1.000 0.980 253 ALA A CA 1
ATOM 3909 C C . ALA A 1 253 ? -7.322 19.337 6.721 1.000 0.980 253 ALA A C 1
ATOM 3910 O O . ALA A 1 253 ? -8.548 19.209 6.704 1.000 0.980 253 ALA A O 1
ATOM 3917 N N . VAL A 1 254 ? -6.576 19.064 5.639 1.000 0.980 254 VAL A N 1
ATOM 3918 C CA . VAL A 1 254 ? -7.141 18.528 4.384 1.000 0.980 254 VAL A CA 1
ATOM 3919 C C . VAL A 1 254 ? -7.724 17.126 4.588 1.000 0.980 254 VAL A C 1
ATOM 3920 O O . VAL A 1 254 ? -8.798 16.832 4.063 1.000 0.980 254 VAL A O 1
ATOM 3933 N N . ILE A 1 255 ? -7.058 16.277 5.375 1.000 0.980 255 ILE A N 1
ATOM 3934 C CA . ILE A 1 255 ? -7.544 14.928 5.704 1.000 0.980 255 ILE A CA 1
ATOM 3935 C C . ILE A 1 255 ? -8.812 15.014 6.553 1.000 0.980 255 ILE A C 1
ATOM 3936 O O . ILE A 1 255 ? -9.811 14.372 6.229 1.000 0.980 255 ILE A O 1
ATOM 3952 N N . VAL A 1 256 ? -8.807 15.866 7.582 1.000 0.980 256 VAL A N 1
ATOM 3953 C CA . VAL A 1 256 ? -9.985 16.119 8.426 1.000 0.980 256 VAL A CA 1
ATOM 3954 C C . VAL A 1 256 ? -11.171 16.593 7.581 1.000 0.980 256 VAL A C 1
ATOM 3955 O O . VAL A 1 256 ? -12.280 16.082 7.724 1.000 0.980 256 VAL A O 1
ATOM 3968 N N . GLN A 1 257 ? -10.952 17.543 6.669 1.000 0.980 257 GLN A N 1
ATOM 3969 C CA . GLN A 1 257 ? -11.991 18.030 5.758 1.000 0.980 257 GLN A CA 1
ATOM 3970 C C . GLN A 1 257 ? -12.525 16.931 4.833 1.000 0.980 257 GLN A C 1
ATOM 3971 O O . GLN A 1 257 ? -13.739 16.820 4.655 1.000 0.980 257 GLN A O 1
ATOM 3985 N N . ALA A 1 258 ? -11.651 16.091 4.274 1.000 0.980 258 ALA A N 1
ATOM 3986 C CA . ALA A 1 258 ? -12.076 14.981 3.426 1.000 0.980 258 ALA A CA 1
ATOM 3987 C C . ALA A 1 258 ? -12.915 13.953 4.201 1.000 0.980 258 ALA A C 1
ATOM 3988 O O . ALA A 1 258 ? -13.935 13.495 3.684 1.000 0.980 258 ALA A O 1
ATOM 3995 N N . ALA A 1 259 ? -12.546 13.652 5.450 1.000 0.980 259 ALA A N 1
ATOM 3996 C CA . ALA A 1 259 ? -13.325 12.775 6.320 1.000 0.980 259 ALA A CA 1
ATOM 3997 C C . ALA A 1 259 ? -14.714 13.362 6.631 1.000 0.980 259 ALA A C 1
ATOM 3998 O O . ALA A 1 259 ? -15.720 12.667 6.476 1.000 0.980 259 ALA A O 1
ATOM 4005 N N . LYS A 1 260 ? -14.791 14.660 6.969 1.000 0.970 260 LYS A N 1
ATOM 4006 C CA . LYS A 1 260 ? -16.067 15.370 7.190 1.000 0.970 260 LYS A CA 1
ATOM 4007 C C . LYS A 1 260 ? -16.978 15.309 5.965 1.000 0.970 260 LYS A C 1
ATOM 4008 O O . LYS A 1 260 ? -18.144 14.946 6.086 1.000 0.970 260 LYS A O 1
ATOM 4027 N N . GLN A 1 261 ? -16.444 15.589 4.776 1.000 0.970 261 GLN A N 1
ATOM 4028 C CA . GLN A 1 261 ? -17.220 15.537 3.535 1.000 0.970 261 GLN A CA 1
ATOM 4029 C C . GLN A 1 261 ? -17.767 14.144 3.204 1.000 0.970 261 GLN A C 1
ATOM 4030 O O . GLN A 1 261 ? -18.824 14.052 2.578 1.000 0.970 261 GLN A O 1
ATOM 4044 N N . VAL A 1 262 ? -17.047 13.070 3.548 1.000 0.970 262 VAL A N 1
ATOM 4045 C CA . VAL A 1 262 ? -17.545 11.700 3.347 1.000 0.970 262 VAL A CA 1
ATOM 4046 C C . VAL A 1 262 ? -18.725 11.424 4.278 1.000 0.970 262 VAL A C 1
ATOM 4047 O O . VAL A 1 262 ? -19.742 10.918 3.807 1.000 0.970 262 VAL A O 1
ATOM 4060 N N . LEU A 1 263 ? -18.649 11.819 5.552 1.000 0.960 263 LEU A N 1
ATOM 4061 C CA . LEU A 1 263 ? -19.763 11.690 6.502 1.000 0.960 263 LEU A CA 1
ATOM 4062 C C . LEU A 1 263 ? -20.991 12.506 6.078 1.000 0.960 263 LEU A C 1
ATOM 4063 O O . LEU A 1 263 ? -22.099 11.981 6.083 1.000 0.960 263 LEU A O 1
ATOM 4079 N N . GLU A 1 264 ? -20.808 13.755 5.639 1.000 0.950 264 GLU A N 1
ATOM 4080 C CA . GLU A 1 264 ? -21.912 14.607 5.162 1.000 0.950 264 GLU A CA 1
ATOM 4081 C C . GLU A 1 264 ? -22.639 14.025 3.943 1.000 0.950 264 GLU A C 1
ATOM 4082 O O . GLU A 1 264 ? -23.841 14.230 3.775 1.000 0.950 264 GLU A O 1
ATOM 4094 N N . ARG A 1 265 ? -21.917 13.304 3.078 1.000 0.970 265 ARG A N 1
ATOM 4095 C CA . ARG A 1 265 ? -22.486 12.647 1.892 1.000 0.970 265 ARG A CA 1
ATOM 4096 C C . ARG A 1 265 ? -23.085 11.272 2.190 1.000 0.970 265 ARG A C 1
ATOM 4097 O O . ARG A 1 265 ? -23.756 10.711 1.326 1.000 0.970 265 ARG A O 1
ATOM 4118 N N . THR A 1 266 ? -22.823 10.719 3.368 1.000 0.960 266 THR A N 1
ATOM 4119 C CA . THR A 1 266 ? -23.267 9.378 3.750 1.000 0.960 266 THR A CA 1
ATOM 4120 C C . THR A 1 266 ? -24.750 9.404 4.152 1.000 0.960 266 THR A C 1
ATOM 4121 O O . THR A 1 266 ? -25.169 10.333 4.848 1.000 0.960 266 THR A O 1
ATOM 4132 N N . PRO A 1 267 ? -25.569 8.415 3.725 1.000 0.960 267 PRO A N 1
ATOM 4133 C CA . PRO A 1 267 ? -26.971 8.315 4.127 1.000 0.960 267 PRO A CA 1
ATOM 4134 C C . PRO A 1 267 ? -27.148 8.403 5.652 1.000 0.960 267 PRO A C 1
ATOM 4135 O O . PRO A 1 267 ? -26.369 7.769 6.368 1.000 0.960 267 PRO A O 1
ATOM 4146 N N . PRO A 1 268 ? -28.155 9.140 6.164 1.000 0.950 268 PRO A N 1
ATOM 4147 C CA . PRO A 1 268 ? -28.323 9.385 7.599 1.000 0.950 268 PRO A CA 1
ATOM 4148 C C . PRO A 1 268 ? -28.311 8.121 8.463 1.000 0.950 268 PRO A C 1
ATOM 4149 O O . PRO A 1 268 ? -27.749 8.139 9.555 1.000 0.950 268 PRO A O 1
ATOM 4160 N N . GLU A 1 269 ? -28.889 7.023 7.970 1.000 0.950 269 GLU A N 1
ATOM 4161 C CA . GLU A 1 269 ? -28.922 5.735 8.663 1.000 0.950 269 GLU A CA 1
ATOM 4162 C C . GLU A 1 269 ? -27.512 5.150 8.858 1.000 0.950 269 GLU A C 1
ATOM 4163 O O . GLU A 1 269 ? -27.175 4.734 9.962 1.000 0.950 269 GLU A O 1
ATOM 4175 N N . LEU A 1 270 ? -26.658 5.189 7.826 1.000 0.960 270 LEU A N 1
ATOM 4176 C CA . LEU A 1 270 ? -25.269 4.712 7.913 1.000 0.960 270 LEU A CA 1
ATOM 4177 C C . LEU A 1 270 ? -24.377 5.686 8.693 1.000 0.960 270 LEU A C 1
ATOM 4178 O O . LEU A 1 270 ? -23.445 5.261 9.370 1.000 0.960 270 LEU A O 1
ATOM 4194 N N . SER A 1 271 ? -24.664 6.988 8.624 1.000 0.950 271 SER A N 1
ATOM 4195 C CA . SER A 1 271 ? -23.976 8.003 9.429 1.000 0.950 271 SER A CA 1
ATOM 4196 C C . SER A 1 271 ? -24.246 7.820 10.922 1.000 0.950 271 SER A C 1
ATOM 4197 O O . SER A 1 271 ? -23.336 8.005 11.727 1.000 0.950 271 SER A O 1
ATOM 4205 N N . ALA A 1 272 ? -25.460 7.408 11.302 1.000 0.950 272 ALA A N 1
ATOM 4206 C CA . ALA A 1 272 ? -25.781 7.069 12.686 1.000 0.950 272 ALA A CA 1
ATOM 4207 C C . ALA A 1 272 ? -24.970 5.858 13.184 1.000 0.950 272 ALA A C 1
ATOM 4208 O O . ALA A 1 272 ? -24.402 5.924 14.272 1.000 0.950 272 ALA A O 1
ATOM 4215 N N . ASP A 1 273 ? -24.821 4.811 12.361 1.000 0.950 273 ASP A N 1
ATOM 4216 C CA . ASP A 1 273 ? -23.990 3.647 12.708 1.000 0.950 273 ASP A CA 1
ATOM 4217 C C . ASP A 1 273 ? -22.526 4.034 12.988 1.000 0.950 273 ASP A C 1
ATOM 4218 O O . ASP A 1 273 ? -21.896 3.490 13.897 1.000 0.950 273 ASP A O 1
ATOM 4227 N N . ILE A 1 274 ? -21.976 4.988 12.229 1.000 0.950 274 ILE A N 1
ATOM 4228 C CA . ILE A 1 274 ? -20.590 5.455 12.397 1.000 0.950 274 ILE A CA 1
ATOM 4229 C C . ILE A 1 274 ? -20.433 6.293 13.668 1.000 0.950 274 ILE A C 1
ATOM 4230 O O . ILE A 1 274 ? -19.396 6.217 14.322 1.000 0.950 274 ILE A O 1
ATOM 4246 N N . ILE A 1 275 ? -21.447 7.069 14.055 1.000 0.920 275 ILE A N 1
ATOM 4247 C CA . ILE A 1 275 ? -21.421 7.808 15.325 1.000 0.920 275 ILE A CA 1
ATOM 4248 C C . ILE A 1 275 ? -21.321 6.836 16.509 1.000 0.920 275 ILE A C 1
ATOM 4249 O O . ILE A 1 275 ? -20.555 7.090 17.441 1.000 0.920 275 ILE A O 1
ATOM 4265 N N . ASP A 1 276 ? -22.033 5.708 16.442 1.000 0.910 276 ASP A N 1
ATOM 4266 C CA . ASP A 1 276 ? -22.040 4.697 17.503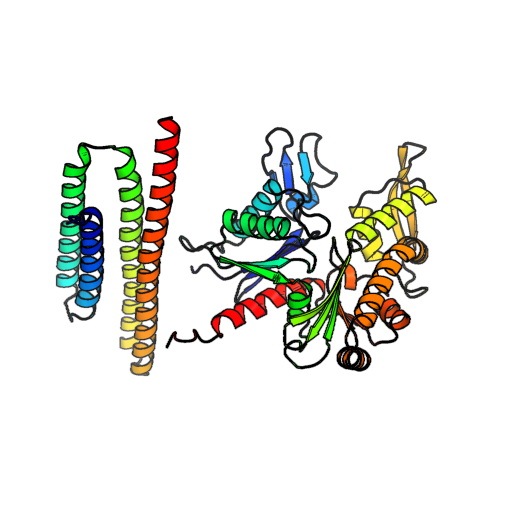 1.000 0.910 276 ASP A CA 1
ATOM 4267 C C . ASP A 1 276 ? -20.779 3.814 17.509 1.000 0.910 276 ASP A C 1
ATOM 4268 O O . ASP A 1 276 ? -20.270 3.467 18.577 1.000 0.910 276 ASP A O 1
ATOM 4277 N N . ARG A 1 277 ? -20.264 3.426 16.334 1.000 0.920 277 ARG A N 1
ATOM 4278 C CA . ARG A 1 277 ? -19.136 2.477 16.209 1.000 0.920 277 ARG A CA 1
ATOM 4279 C C . ARG A 1 277 ? -17.770 3.139 16.055 1.000 0.920 277 ARG A C 1
ATOM 4280 O O . ARG A 1 277 ? -16.752 2.503 16.322 1.000 0.920 277 ARG A O 1
ATOM 4301 N N . GLY A 1 278 ? -17.746 4.396 15.632 1.000 0.950 278 GLY A N 1
ATOM 4302 C CA . GLY A 1 278 ? -16.537 5.139 15.319 1.000 0.950 278 GLY A CA 1
ATOM 4303 C C . GLY A 1 278 ? -15.959 4.857 13.933 1.000 0.950 278 GLY A C 1
ATOM 4304 O O . GLY A 1 278 ? -16.542 4.180 13.084 1.000 0.950 278 GLY A O 1
ATOM 4308 N N . VAL A 1 279 ? -14.775 5.419 13.719 1.000 0.980 279 VAL A N 1
ATOM 4309 C CA . VAL A 1 279 ? -13.986 5.333 12.489 1.000 0.980 279 VAL A CA 1
ATOM 4310 C C . VAL A 1 279 ? -12.717 4.541 12.771 1.000 0.980 279 VAL A C 1
ATOM 4311 O O . VAL A 1 279 ? -12.061 4.769 13.789 1.000 0.980 279 VAL A O 1
ATOM 4324 N N . ILE A 1 280 ? -12.335 3.648 11.858 1.000 0.980 280 ILE A N 1
ATOM 4325 C CA . ILE A 1 280 ? -11.035 2.973 11.925 1.000 0.980 280 ILE A CA 1
ATOM 4326 C C . ILE A 1 280 ? -10.053 3.625 10.958 1.000 0.980 280 ILE A C 1
ATOM 4327 O O . ILE A 1 280 ? -10.359 3.830 9.785 1.000 0.980 280 ILE A O 1
ATOM 4343 N N . ILE A 1 281 ? -8.859 3.927 11.454 1.000 0.980 281 ILE A N 1
ATOM 4344 C CA . ILE A 1 281 ? -7.735 4.434 10.665 1.000 0.980 281 ILE A CA 1
ATOM 4345 C C . ILE A 1 281 ? -6.712 3.323 10.428 1.000 0.980 281 ILE A C 1
ATOM 4346 O O . ILE A 1 281 ? -6.333 2.590 11.349 1.000 0.980 281 ILE A O 1
ATOM 4362 N N . THR A 1 282 ? -6.258 3.214 9.183 1.000 0.980 282 THR A N 1
ATOM 4363 C CA . THR A 1 282 ? -5.274 2.228 8.717 1.000 0.980 282 THR A CA 1
ATOM 4364 C C . THR A 1 282 ? -4.165 2.904 7.909 1.000 0.980 282 THR A C 1
ATOM 4365 O O . THR A 1 282 ? -4.150 4.124 7.725 1.000 0.980 282 THR A O 1
ATOM 4376 N N . GLY A 1 283 ? -3.196 2.111 7.457 1.000 0.950 283 GLY A N 1
ATOM 4377 C CA . GLY A 1 283 ? -2.059 2.588 6.688 1.000 0.950 283 GLY A CA 1
ATOM 4378 C C . GLY A 1 283 ? -0.947 3.147 7.572 1.000 0.950 283 GLY A C 1
ATOM 4379 O O . GLY A 1 283 ? -1.098 3.367 8.776 1.000 0.950 283 GLY A O 1
ATOM 4383 N N . GLY A 1 284 ? 0.223 3.378 6.975 1.000 0.950 284 GLY A N 1
ATOM 4384 C CA . GLY A 1 284 ? 1.380 3.904 7.708 1.000 0.950 284 GLY A CA 1
ATOM 4385 C C . GLY A 1 284 ? 1.141 5.296 8.299 1.000 0.950 284 GLY A C 1
ATOM 4386 O O . GLY A 1 284 ? 1.700 5.629 9.341 1.000 0.950 284 GLY A O 1
ATOM 4390 N N . GLY A 1 285 ? 0.280 6.102 7.675 1.000 0.950 285 GLY A N 1
ATOM 4391 C CA . GLY A 1 285 ? -0.092 7.419 8.175 1.000 0.950 285 GLY A CA 1
ATOM 4392 C C . GLY A 1 285 ? -0.953 7.386 9.438 1.000 0.950 285 GLY A C 1
ATOM 4393 O O . GLY A 1 285 ? -0.912 8.354 10.192 1.000 0.950 285 GLY A O 1
ATOM 4397 N N . ALA A 1 286 ? -1.640 6.277 9.741 1.000 0.960 286 ALA A N 1
ATOM 4398 C CA . ALA A 1 286 ? -2.355 6.113 11.011 1.000 0.960 286 ALA A CA 1
ATOM 4399 C C . ALA A 1 286 ? -1.417 6.071 12.233 1.000 0.960 286 ALA A C 1
ATOM 4400 O O . ALA A 1 286 ? -1.865 6.265 13.357 1.000 0.960 286 ALA A O 1
ATOM 4407 N N . LEU A 1 287 ? -0.111 5.851 12.025 1.000 0.960 287 LEU A N 1
ATOM 4408 C CA . LEU A 1 287 ? 0.908 5.900 13.080 1.000 0.960 287 LEU A CA 1
ATOM 4409 C C . LEU A 1 287 ? 1.381 7.326 13.403 1.000 0.960 287 LEU A C 1
ATOM 4410 O O . LEU A 1 287 ? 2.202 7.513 14.304 1.000 0.960 287 LEU A O 1
ATOM 4426 N N . LEU A 1 288 ? 0.910 8.337 12.665 1.000 0.970 288 LEU A N 1
ATOM 4427 C CA . LEU A 1 288 ? 1.225 9.728 12.959 1.000 0.970 288 LEU A CA 1
ATOM 4428 C C . LEU A 1 288 ? 0.601 10.118 14.301 1.000 0.970 288 LEU A C 1
ATOM 4429 O O . LEU A 1 288 ? -0.612 10.069 14.485 1.000 0.970 288 LEU A O 1
ATOM 4445 N N . ASN A 1 289 ? 1.452 10.499 15.248 1.000 0.980 289 ASN A N 1
ATOM 4446 C CA . ASN A 1 289 ? 1.032 10.720 16.624 1.000 0.980 289 ASN A CA 1
ATOM 4447 C C . ASN A 1 289 ? -0.056 11.804 16.734 1.000 0.980 289 ASN A C 1
ATOM 4448 O O . ASN A 1 289 ? 0.079 12.885 16.162 1.000 0.980 289 ASN A O 1
ATOM 4459 N N . GLY A 1 290 ? -1.121 11.500 17.478 1.000 0.970 290 GLY A N 1
ATOM 4460 C CA . GLY A 1 290 ? -2.245 12.403 17.719 1.000 0.970 290 GLY A CA 1
ATOM 4461 C C . GLY A 1 290 ? -3.240 12.516 16.564 1.000 0.970 290 GLY A C 1
ATOM 4462 O O . GLY A 1 290 ? -4.199 13.276 16.663 1.000 0.970 290 GLY A O 1
ATOM 4466 N N . LEU A 1 291 ? -3.052 11.785 15.461 1.000 0.970 291 LEU A N 1
ATOM 4467 C CA . LEU A 1 291 ? -3.977 11.843 14.330 1.000 0.970 291 LEU A CA 1
ATOM 4468 C C . LEU A 1 291 ? -5.347 11.243 14.662 1.000 0.970 291 LEU A C 1
ATOM 4469 O O . LEU A 1 291 ? -6.373 11.788 14.262 1.000 0.970 291 LEU A O 1
ATOM 4485 N N . ASP A 1 292 ? -5.357 10.154 15.423 1.000 0.970 292 ASP A N 1
ATOM 4486 C CA . ASP A 1 292 ? -6.546 9.534 16.003 1.000 0.970 292 ASP A CA 1
ATOM 4487 C C . ASP A 1 292 ? -7.319 10.518 16.891 1.000 0.970 292 ASP A C 1
ATOM 4488 O O . ASP A 1 292 ? -8.523 10.709 16.719 1.000 0.970 292 ASP A O 1
ATOM 4497 N N . GLN A 1 293 ? -6.609 11.211 17.782 1.000 0.970 293 GLN A N 1
ATOM 4498 C CA . GLN A 1 293 ? -7.172 12.206 18.696 1.000 0.970 293 GLN A CA 1
ATOM 4499 C C . GLN A 1 293 ? -7.737 13.413 17.943 1.000 0.970 293 GLN A C 1
ATOM 4500 O O . GLN A 1 293 ? -8.865 13.833 18.204 1.000 0.970 293 GLN A O 1
ATOM 4514 N N . LEU A 1 294 ? -6.983 13.935 16.970 1.000 0.980 294 LEU A N 1
ATOM 4515 C CA . LEU A 1 294 ? -7.408 15.051 16.133 1.000 0.980 294 LEU A CA 1
ATOM 4516 C C . LEU A 1 294 ? -8.669 14.701 15.338 1.000 0.980 294 LEU A C 1
ATOM 4517 O O . LEU A 1 294 ? -9.616 15.485 15.318 1.000 0.980 294 LEU A O 1
ATOM 4533 N N . LEU A 1 295 ? -8.705 13.527 14.700 1.000 0.980 295 LEU A N 1
ATOM 4534 C CA . LEU A 1 295 ? -9.887 13.074 13.969 1.000 0.980 295 LEU A CA 1
ATOM 4535 C C . LEU A 1 295 ? -11.077 12.882 14.913 1.000 0.980 295 LEU A C 1
ATOM 4536 O O . LEU A 1 295 ? -12.171 13.326 14.581 1.000 0.980 295 LEU A O 1
ATOM 4552 N N . ALA A 1 296 ? -10.883 12.289 16.093 1.000 0.970 296 ALA A N 1
ATOM 4553 C CA . ALA A 1 296 ? -11.966 12.102 17.056 1.000 0.970 296 ALA A CA 1
ATOM 4554 C C . ALA A 1 296 ? -12.559 13.439 17.516 1.000 0.970 296 ALA A C 1
ATOM 4555 O O . ALA A 1 296 ? -13.781 13.603 17.572 1.000 0.970 296 ALA A O 1
ATOM 4562 N N . GLU A 1 297 ? -11.705 14.424 17.796 1.000 0.970 297 GLU A N 1
ATOM 4563 C CA . GLU A 1 297 ? -12.150 15.752 18.198 1.000 0.970 297 GLU A CA 1
ATOM 4564 C C . GLU A 1 297 ? -12.853 16.492 17.058 1.000 0.970 297 GLU A C 1
ATOM 4565 O O . GLU A 1 297 ? -13.915 17.079 17.273 1.000 0.970 297 GLU A O 1
ATOM 4577 N N . GLU A 1 298 ? -12.298 16.476 15.851 1.000 0.970 298 GLU A N 1
ATOM 4578 C CA . GLU A 1 298 ? -12.836 17.225 14.716 1.000 0.970 298 GLU A CA 1
ATOM 4579 C C . GLU A 1 298 ? -14.104 16.596 14.129 1.000 0.970 298 GLU A C 1
ATOM 4580 O O . GLU A 1 298 ? -14.995 17.324 13.684 1.000 0.970 298 GLU A O 1
ATOM 4592 N N . LEU A 1 299 ? -14.197 15.263 14.125 1.000 0.960 299 LEU A N 1
ATOM 4593 C CA . LEU A 1 299 ? -15.349 14.512 13.617 1.000 0.960 299 LEU A CA 1
ATOM 4594 C C . LEU A 1 299 ? -16.426 14.270 14.682 1.000 0.960 299 LEU A C 1
ATOM 4595 O O . LEU A 1 299 ? -17.559 13.966 14.323 1.000 0.960 299 LEU A O 1
ATOM 4611 N N . LYS A 1 300 ? -16.098 14.426 15.973 1.000 0.950 300 LYS A N 1
ATOM 4612 C CA . LYS A 1 300 ? -16.997 14.153 17.112 1.000 0.950 300 LYS A CA 1
ATOM 4613 C C . LYS A 1 300 ? -17.509 12.706 17.155 1.000 0.950 300 LYS A C 1
ATOM 4614 O O . LYS A 1 300 ? -18.619 12.457 17.616 1.000 0.950 300 LYS A O 1
ATOM 4633 N N . VAL A 1 301 ? -16.687 11.761 16.709 1.000 0.960 301 VAL A N 1
ATOM 4634 C CA . VAL A 1 301 ? -16.949 10.314 16.755 1.000 0.960 301 VAL A CA 1
ATOM 4635 C C . VAL A 1 301 ? -15.721 9.590 17.308 1.000 0.960 301 VAL A C 1
ATOM 4636 O O . VAL A 1 301 ? -14.618 10.132 17.214 1.000 0.960 301 VAL A O 1
ATOM 4649 N N . PRO A 1 302 ? -15.859 8.386 17.887 1.000 0.960 302 PRO A N 1
ATOM 4650 C CA . PRO A 1 302 ? -14.703 7.593 18.289 1.000 0.960 302 PRO A CA 1
ATOM 4651 C C . PRO A 1 302 ? -13.797 7.303 17.087 1.000 0.960 302 PRO A C 1
ATOM 4652 O O . PRO A 1 302 ? -14.286 7.027 15.993 1.000 0.960 302 PRO A O 1
ATOM 4663 N N . VAL A 1 303 ? -12.480 7.342 17.283 1.000 0.980 303 VAL A N 1
ATOM 4664 C CA . VAL A 1 303 ? -11.503 6.991 16.245 1.000 0.980 303 VAL A CA 1
ATOM 4665 C C . VAL A 1 303 ? -10.514 5.994 16.822 1.000 0.980 303 VAL A C 1
ATOM 4666 O O . VAL A 1 303 ? -9.982 6.202 17.910 1.000 0.980 303 VAL A O 1
ATOM 4679 N N . LEU A 1 304 ? -10.297 4.895 16.103 1.000 0.970 304 LEU A N 1
ATOM 4680 C CA . LEU A 1 304 ? -9.448 3.789 16.528 1.000 0.970 304 LEU A CA 1
ATOM 4681 C C . LEU A 1 304 ? -8.402 3.491 15.462 1.000 0.970 304 LEU A C 1
ATOM 4682 O O . LEU A 1 304 ? -8.718 3.376 14.280 1.000 0.970 304 LEU A O 1
ATOM 4698 N N . VAL A 1 305 ? -7.158 3.307 15.890 1.000 0.980 305 VAL A N 1
ATOM 4699 C CA . VAL A 1 305 ? -6.095 2.776 15.032 1.000 0.980 305 VAL A CA 1
ATOM 4700 C C . VAL A 1 305 ? -6.217 1.257 15.000 1.000 0.980 305 VAL A C 1
ATOM 4701 O O . VAL A 1 305 ? -6.310 0.622 16.051 1.000 0.980 305 VAL A O 1
ATOM 4714 N N . ALA A 1 306 ? -6.234 0.665 13.805 1.000 0.970 306 ALA A N 1
ATOM 4715 C CA . ALA A 1 306 ? -6.202 -0.791 13.667 1.000 0.970 306 ALA A CA 1
ATOM 4716 C C . ALA A 1 306 ? -4.920 -1.381 14.293 1.000 0.970 306 ALA A C 1
ATOM 4717 O O . ALA A 1 306 ? -3.887 -0.721 14.294 1.000 0.970 306 ALA A O 1
ATOM 4724 N N . GLU A 1 307 ? -4.943 -2.625 14.794 1.000 0.930 307 GLU A N 1
ATOM 4725 C CA . GLU A 1 307 ? -3.789 -3.220 15.506 1.000 0.930 307 GLU A CA 1
ATOM 4726 C C . GLU A 1 307 ? -2.489 -3.248 14.681 1.000 0.930 307 GLU A C 1
ATOM 4727 O O . GLU A 1 307 ? -1.415 -2.975 15.211 1.000 0.930 307 GLU A O 1
ATOM 4739 N N . ASN A 1 308 ? -2.573 -3.568 13.386 1.000 0.930 308 ASN A N 1
ATOM 4740 C CA . ASN A 1 308 ? -1.427 -3.611 12.472 1.000 0.930 308 ASN A CA 1
ATOM 4741 C C . ASN A 1 308 ? -1.721 -2.740 11.244 1.000 0.930 308 ASN A C 1
ATOM 4742 O O . ASN A 1 308 ? -1.941 -3.269 10.153 1.000 0.930 308 ASN A O 1
ATOM 4753 N N . PRO A 1 309 ? -1.754 -1.403 11.395 1.000 0.960 309 PRO A N 1
ATOM 4754 C CA . PRO A 1 309 ? -2.347 -0.521 10.394 1.000 0.960 309 PRO A CA 1
ATOM 4755 C C . PRO A 1 309 ? -1.576 -0.556 9.069 1.000 0.960 309 PRO A C 1
ATOM 4756 O O . PRO A 1 309 ? -2.180 -0.470 8.005 1.000 0.960 309 PRO A O 1
ATOM 4767 N N . MET A 1 310 ? -0.257 -0.768 9.123 1.000 0.940 310 MET A N 1
ATOM 4768 C CA . MET A 1 310 ? 0.593 -0.938 7.940 1.000 0.940 310 MET A CA 1
ATOM 4769 C C . MET A 1 310 ? 0.345 -2.238 7.167 1.000 0.940 310 MET A C 1
ATOM 4770 O O . MET A 1 310 ? 0.658 -2.300 5.983 1.000 0.940 310 MET A O 1
ATOM 4784 N N . ASP A 1 311 ? -0.188 -3.266 7.825 1.000 0.950 311 ASP A N 1
ATOM 4785 C CA . ASP A 1 311 ? -0.382 -4.587 7.233 1.000 0.950 311 ASP A CA 1
ATOM 4786 C C . ASP A 1 311 ? -1.851 -4.836 6.859 1.000 0.950 311 ASP A C 1
ATOM 4787 O O . ASP A 1 311 ? -2.138 -5.827 6.189 1.000 0.950 311 ASP A O 1
ATOM 4796 N N . CYS A 1 312 ? -2.787 -3.954 7.246 1.000 0.960 312 CYS A N 1
ATOM 4797 C CA . CYS A 1 312 ? -4.226 -4.125 7.020 1.000 0.960 312 CYS A CA 1
ATOM 4798 C C . CYS A 1 312 ? -4.556 -4.434 5.556 1.000 0.960 312 CYS A C 1
ATOM 4799 O O . CYS A 1 312 ? -5.226 -5.424 5.281 1.000 0.960 312 CYS A O 1
ATOM 4807 N N . VAL A 1 313 ? -4.049 -3.659 4.599 1.000 0.960 313 VAL A N 1
ATOM 4808 C CA . VAL A 1 313 ? -4.324 -3.906 3.175 1.000 0.960 313 VAL A CA 1
ATOM 4809 C C . VAL A 1 313 ? -3.794 -5.284 2.753 1.000 0.960 313 VAL A C 1
ATOM 4810 O O . VAL A 1 313 ? -4.533 -6.103 2.204 1.000 0.960 313 VAL A O 1
ATOM 4823 N N . ALA A 1 314 ? -2.544 -5.610 3.086 1.000 0.950 314 ALA A N 1
ATOM 4824 C CA . ALA A 1 314 ? -1.945 -6.898 2.746 1.000 0.950 314 ALA A CA 1
ATOM 4825 C C . ALA A 1 314 ? -2.662 -8.095 3.408 1.000 0.950 314 ALA A C 1
ATOM 4826 O O . ALA A 1 314 ? -2.924 -9.100 2.744 1.000 0.950 314 ALA A O 1
ATOM 4833 N N . ILE A 1 315 ? -3.042 -7.996 4.684 1.000 0.950 315 ILE A N 1
ATOM 4834 C CA . ILE A 1 315 ? -3.840 -9.011 5.391 1.000 0.950 315 ILE A CA 1
ATOM 4835 C C . ILE A 1 315 ? -5.216 -9.153 4.730 1.000 0.950 315 ILE A C 1
ATOM 4836 O O . ILE A 1 315 ? -5.658 -10.275 4.469 1.000 0.950 315 ILE A O 1
ATOM 4852 N N . GLY A 1 316 ? -5.862 -8.034 4.392 1.000 0.960 316 GLY A N 1
ATOM 4853 C CA . GLY A 1 316 ? -7.153 -8.001 3.712 1.000 0.960 316 GLY A CA 1
ATOM 4854 C C . GLY A 1 316 ? -7.130 -8.758 2.387 1.000 0.960 316 GLY A C 1
ATOM 4855 O O . GLY A 1 316 ? -8.007 -9.588 2.140 1.000 0.960 316 GLY A O 1
ATOM 4859 N N . THR A 1 317 ? -6.078 -8.573 1.577 1.000 0.940 317 THR A N 1
ATOM 4860 C CA . THR A 1 317 ? -5.910 -9.352 0.337 1.000 0.940 317 THR A CA 1
ATOM 4861 C C . THR A 1 317 ? -5.824 -10.855 0.607 1.000 0.940 317 THR A C 1
ATOM 4862 O O . THR A 1 317 ? -6.426 -11.648 -0.120 1.000 0.940 317 THR A O 1
ATOM 4873 N N . GLY A 1 318 ? -5.127 -11.262 1.674 1.000 0.910 318 GLY A N 1
ATOM 4874 C CA . GLY A 1 318 ? -5.017 -12.656 2.097 1.000 0.910 318 GLY A CA 1
ATOM 4875 C C . GLY A 1 318 ? -6.370 -13.271 2.447 1.000 0.910 318 GLY A C 1
ATOM 4876 O O . GLY A 1 318 ? -6.734 -14.314 1.900 1.000 0.910 318 GLY A O 1
ATOM 4880 N N . VAL A 1 319 ? -7.149 -12.579 3.282 1.000 0.920 319 VAL A N 1
ATOM 4881 C CA . VAL A 1 319 ? -8.504 -12.999 3.675 1.000 0.920 319 VAL A CA 1
ATOM 4882 C C . VAL A 1 319 ? -9.423 -13.121 2.454 1.000 0.920 319 VAL A C 1
ATOM 4883 O O . VAL A 1 319 ? -10.179 -14.090 2.340 1.000 0.920 319 VAL A O 1
ATOM 4896 N N . MET A 1 320 ? -9.351 -12.181 1.505 1.000 0.920 320 MET A N 1
ATOM 4897 C CA . MET A 1 320 ? -10.143 -12.246 0.271 1.000 0.920 320 MET A CA 1
ATOM 4898 C C . MET A 1 320 ? -9.765 -13.457 -0.589 1.000 0.920 320 MET A C 1
ATOM 4899 O O . MET A 1 320 ? -10.648 -14.212 -1.000 1.000 0.920 320 MET A O 1
ATOM 4913 N N . LEU A 1 321 ? -8.470 -13.705 -0.806 1.000 0.870 321 LEU A N 1
ATOM 4914 C CA . LEU A 1 321 ? -7.976 -14.861 -1.569 1.000 0.870 321 LEU A CA 1
ATOM 4915 C C . LEU A 1 321 ? -8.346 -16.211 -0.934 1.000 0.870 321 LEU A C 1
ATOM 4916 O O . LEU A 1 321 ? -8.573 -17.198 -1.642 1.000 0.870 321 LEU A O 1
ATOM 4932 N N . ASP A 1 322 ? -8.432 -16.273 0.394 1.000 0.830 322 ASP A N 1
ATOM 4933 C CA . ASP A 1 322 ? -8.897 -17.463 1.110 1.000 0.830 322 ASP A CA 1
ATOM 4934 C C . ASP A 1 322 ? -10.404 -17.711 0.933 1.000 0.830 322 ASP A C 1
ATOM 4935 O O . ASP A 1 322 ? -10.850 -18.862 0.957 1.000 0.830 322 ASP A O 1
ATOM 4944 N N . ASN A 1 323 ? -11.194 -16.661 0.693 1.000 0.810 323 ASN A N 1
ATOM 4945 C CA . ASN A 1 323 ? -12.642 -16.757 0.501 1.000 0.810 323 ASN A CA 1
ATOM 4946 C C . ASN A 1 323 ? -13.072 -16.912 -0.969 1.000 0.810 323 ASN A C 1
ATOM 4947 O O . ASN A 1 323 ? -14.129 -17.495 -1.216 1.000 0.810 323 ASN A O 1
ATOM 4958 N N . MET A 1 324 ? -12.259 -16.482 -1.944 1.000 0.720 324 MET A N 1
ATOM 4959 C CA . MET A 1 324 ? -12.570 -16.622 -3.379 1.000 0.720 324 MET A CA 1
ATOM 4960 C C . MET A 1 324 ? -12.865 -18.071 -3.804 1.000 0.720 324 MET A C 1
ATOM 4961 O O . MET A 1 324 ? -13.706 -18.293 -4.672 1.000 0.720 324 MET A O 1
ATOM 4975 N N . ASP A 1 325 ? -12.219 -19.064 -3.186 1.000 0.600 325 ASP A N 1
ATOM 4976 C CA . ASP A 1 325 ? -12.428 -20.482 -3.522 1.000 0.600 325 ASP A CA 1
ATOM 4977 C C . ASP A 1 325 ? -13.636 -21.109 -2.806 1.000 0.600 325 ASP A C 1
ATOM 4978 O O . ASP A 1 325 ? -14.147 -22.139 -3.244 1.000 0.600 325 ASP A O 1
ATOM 4987 N N . LYS A 1 326 ? -14.113 -20.495 -1.715 1.000 0.570 326 LYS A N 1
ATOM 4988 C CA . LYS A 1 326 ? -15.301 -20.960 -0.978 1.000 0.570 326 LYS A CA 1
ATOM 4989 C C . LYS A 1 326 ? -16.601 -20.590 -1.683 1.000 0.570 326 LYS A C 1
ATOM 4990 O O . LYS A 1 326 ? -17.648 -21.139 -1.339 1.000 0.570 326 LYS A O 1
ATOM 5009 N N . LEU A 1 327 ? -16.556 -19.665 -2.646 1.000 0.470 327 LEU A N 1
ATOM 5010 C CA . LEU A 1 327 ? -17.719 -19.343 -3.458 1.000 0.470 327 LEU A CA 1
ATOM 5011 C C . LEU A 1 327 ? -18.117 -20.593 -4.249 1.000 0.470 327 LEU A C 1
ATOM 5012 O O . LEU A 1 327 ? -17.327 -21.085 -5.063 1.000 0.470 327 LEU A O 1
ATOM 5028 N N . PRO A 1 328 ? -19.333 -21.128 -4.033 1.000 0.370 328 PRO A N 1
ATOM 5029 C CA . PRO A 1 328 ? -19.783 -22.288 -4.772 1.000 0.370 328 PRO A CA 1
ATOM 5030 C C . PRO A 1 328 ? -19.751 -21.919 -6.248 1.000 0.370 328 PRO A C 1
ATOM 5031 O O . PRO A 1 328 ? -20.356 -20.921 -6.649 1.000 0.370 328 PRO A O 1
ATOM 5042 N N . LYS A 1 329 ? -19.082 -22.726 -7.076 1.000 0.350 329 LYS A N 1
ATOM 5043 C CA . LYS A 1 329 ? -19.274 -22.657 -8.526 1.000 0.350 329 LYS A CA 1
ATOM 5044 C C . LYS A 1 329 ? -20.765 -22.884 -8.778 1.000 0.350 329 LYS A C 1
ATOM 5045 O O . LYS A 1 329 ? -21.215 -24.029 -8.754 1.000 0.350 329 LYS A O 1
ATOM 5064 N N . ARG A 1 330 ? -21.549 -21.810 -8.951 1.000 0.290 330 ARG A N 1
ATOM 5065 C CA . ARG A 1 330 ? -22.965 -21.907 -9.323 1.000 0.290 330 ARG A CA 1
ATOM 5066 C C . ARG A 1 330 ? -23.003 -22.745 -10.595 1.000 0.290 330 ARG A C 1
ATOM 5067 O O . ARG A 1 330 ? -22.501 -22.316 -11.633 1.000 0.290 330 ARG A O 1
ATOM 5088 N N . LYS A 1 331 ? -23.518 -23.974 -10.487 1.000 0.260 331 LYS A N 1
ATOM 5089 C CA . LYS A 1 331 ? -23.783 -24.809 -11.655 1.000 0.260 331 LYS A CA 1
ATOM 5090 C C . LYS A 1 331 ? -24.706 -23.996 -12.556 1.000 0.260 331 LYS A C 1
ATOM 5091 O O . LYS A 1 331 ? -25.778 -23.597 -12.114 1.000 0.260 331 LYS A O 1
ATOM 5110 N N . LEU A 1 332 ? -24.254 -23.731 -13.778 1.000 0.220 332 LEU A N 1
ATOM 5111 C CA . LEU A 1 332 ? -25.105 -23.274 -14.870 1.000 0.220 332 LEU A CA 1
ATOM 5112 C C . LEU A 1 332 ? -26.115 -24.397 -15.153 1.000 0.220 332 LEU A C 1
ATOM 5113 O O . LEU A 1 332 ? -25.802 -25.335 -15.885 1.000 0.220 332 LEU A O 1
ATOM 5129 N N . SER A 1 333 ? -27.264 -24.347 -14.477 1.000 0.190 333 SER A N 1
ATOM 5130 C CA . SER A 1 333 ? -28.491 -25.079 -14.817 1.000 0.190 333 SER A CA 1
ATOM 5131 C C . SER A 1 333 ? -29.408 -24.190 -15.637 1.000 0.190 333 SER A C 1
ATOM 5132 O O . SER A 1 333 ? -29.541 -23.019 -15.212 1.000 0.190 333 SER A O 1
ATOM 5141 N N . MET B 2 1 ? -25.877 -23.727 -53.436 1.000 0.220 1 MET B N 1
ATOM 5142 C CA . MET B 2 1 ? -25.801 -24.768 -52.386 1.000 0.220 1 MET B CA 1
ATOM 5143 C C . MET B 2 1 ? -24.379 -24.789 -51.859 1.000 0.220 1 MET B C 1
ATOM 5144 O O . MET B 2 1 ? -23.506 -25.357 -52.506 1.000 0.220 1 MET B O 1
ATOM 5160 N N . SER B 2 2 ? -24.130 -24.049 -50.780 1.000 0.230 2 SER B N 1
ATOM 5161 C CA . SER B 2 2 ? -22.782 -23.690 -50.330 1.000 0.230 2 SER B CA 1
ATOM 5162 C C . SER B 2 2 ? -22.122 -24.896 -49.669 1.000 0.230 2 SER B C 1
ATOM 5163 O O . SER B 2 2 ? -22.531 -25.314 -48.594 1.000 0.230 2 SER B O 1
ATOM 5171 N N . LYS B 2 3 ? -21.188 -25.537 -50.382 1.000 0.220 3 LYS B N 1
ATOM 5172 C CA . LYS B 2 3 ? -20.503 -26.748 -49.915 1.000 0.220 3 LYS B CA 1
ATOM 5173 C C . LYS B 2 3 ? -19.539 -26.365 -48.795 1.000 0.220 3 LYS B C 1
ATOM 5174 O O . LYS B 2 3 ? -18.426 -25.928 -49.082 1.000 0.220 3 LYS B O 1
ATOM 5193 N N . ASP B 2 4 ? -19.999 -26.507 -47.553 1.000 0.220 4 ASP B N 1
ATOM 5194 C CA . ASP B 2 4 ? -19.234 -26.162 -46.356 1.000 0.220 4 ASP B CA 1
ATOM 5195 C C . ASP B 2 4 ? -17.953 -26.994 -46.289 1.000 0.220 4 ASP B C 1
ATOM 5196 O O . ASP B 2 4 ? -17.963 -28.217 -46.120 1.000 0.220 4 ASP B O 1
ATOM 5205 N N . GLY B 2 5 ? -16.834 -26.300 -46.501 1.000 0.250 5 GLY B N 1
ATOM 5206 C CA . GLY B 2 5 ? -15.493 -26.861 -46.495 1.000 0.250 5 GLY B CA 1
ATOM 5207 C C . GLY B 2 5 ? -15.106 -27.242 -45.079 1.000 0.250 5 GLY B C 1
ATOM 5208 O O . GLY B 2 5 ? -14.549 -26.431 -44.341 1.000 0.250 5 GLY B O 1
ATOM 5212 N N . ILE B 2 6 ? -15.426 -28.476 -44.698 1.000 0.280 6 ILE B N 1
ATOM 5213 C CA . ILE B 2 6 ? -15.039 -29.037 -43.407 1.000 0.280 6 ILE B CA 1
ATOM 5214 C C . ILE B 2 6 ? -13.507 -29.028 -43.342 1.000 0.280 6 ILE B C 1
ATOM 5215 O O . ILE B 2 6 ? -12.827 -29.751 -44.074 1.000 0.280 6 ILE B O 1
ATOM 5231 N N . ASN B 2 7 ? -12.970 -28.143 -42.501 1.000 0.280 7 ASN B N 1
ATOM 5232 C CA . ASN B 2 7 ? -11.540 -27.883 -42.396 1.000 0.280 7 ASN B CA 1
ATOM 5233 C C . ASN B 2 7 ? -10.820 -29.098 -41.787 1.000 0.280 7 ASN B C 1
ATOM 5234 O O . ASN B 2 7 ? -11.013 -29.455 -40.628 1.000 0.280 7 ASN B O 1
ATOM 5245 N N . SER B 2 8 ? -9.927 -29.708 -42.564 1.000 0.310 8 SER B N 1
ATOM 5246 C CA . SER B 2 8 ? -9.156 -30.916 -42.228 1.000 0.310 8 SER B CA 1
ATOM 5247 C C . SER B 2 8 ? -8.206 -30.769 -41.029 1.000 0.310 8 SER B C 1
ATOM 5248 O O . SER B 2 8 ? -7.774 -31.770 -40.457 1.000 0.310 8 SER B O 1
ATOM 5256 N N . LYS B 2 9 ? -7.887 -29.533 -40.622 1.000 0.300 9 LYS B N 1
ATOM 5257 C CA . LYS B 2 9 ? -6.973 -29.236 -39.506 1.000 0.300 9 LYS B CA 1
ATOM 5258 C C . LYS B 2 9 ? -7.510 -29.681 -38.148 1.000 0.300 9 LYS B C 1
ATOM 5259 O O . LYS B 2 9 ? -6.729 -30.141 -37.319 1.000 0.300 9 LYS B O 1
ATOM 5278 N N . ASP B 2 10 ? -8.818 -29.566 -37.931 1.000 0.300 10 ASP B N 1
ATOM 5279 C CA . ASP B 2 10 ? -9.415 -29.843 -36.621 1.000 0.300 10 ASP B CA 1
ATOM 5280 C C . ASP B 2 10 ? -9.417 -31.342 -36.301 1.000 0.300 10 ASP B C 1
ATOM 5281 O O . ASP B 2 10 ? -9.286 -31.742 -35.142 1.000 0.300 10 ASP B O 1
ATOM 5290 N N . PHE B 2 11 ? -9.481 -32.189 -37.333 1.000 0.300 11 PHE B N 1
ATOM 5291 C CA . PHE B 2 11 ? -9.516 -33.637 -37.153 1.000 0.300 11 PHE B CA 1
ATOM 5292 C C . PHE B 2 11 ? -8.198 -34.199 -36.592 1.000 0.300 11 PHE B C 1
ATOM 5293 O O . PHE B 2 11 ? -8.213 -35.072 -35.721 1.000 0.300 11 PHE B O 1
ATOM 5310 N N . LEU B 2 12 ? -7.047 -33.681 -37.037 1.000 0.280 12 LEU B N 1
ATOM 5311 C CA . LEU B 2 12 ? -5.737 -34.184 -36.602 1.000 0.280 12 LEU B CA 1
ATOM 5312 C C . LEU B 2 12 ? -5.488 -33.968 -35.094 1.000 0.280 12 LEU B C 1
ATOM 5313 O O . LEU B 2 12 ? -4.984 -34.876 -34.436 1.000 0.280 12 LEU B O 1
ATOM 5329 N N . ILE B 2 13 ? -5.889 -32.826 -34.514 1.000 0.290 13 ILE B N 1
ATOM 5330 C CA . ILE B 2 13 ? -5.641 -32.503 -33.089 1.000 0.290 13 ILE B CA 1
ATOM 5331 C C . ILE B 2 13 ? -6.476 -33.382 -32.143 1.000 0.290 13 ILE B C 1
ATOM 5332 O O . ILE B 2 13 ? -6.006 -33.753 -31.064 1.000 0.290 13 ILE B O 1
ATOM 5348 N N . GLY B 2 14 ? -7.706 -33.732 -32.536 1.000 0.300 14 GLY B N 1
ATOM 5349 C CA . GLY B 2 14 ? -8.609 -34.531 -31.701 1.000 0.300 14 GLY B CA 1
ATOM 5350 C C . GLY B 2 14 ? -8.082 -35.942 -31.417 1.000 0.300 14 GLY B C 1
ATOM 5351 O O . GLY B 2 14 ? -8.155 -36.422 -30.285 1.000 0.300 14 GLY B O 1
ATOM 5355 N N . THR B 2 15 ? -7.493 -36.594 -32.424 1.000 0.320 15 THR B N 1
ATOM 5356 C CA . THR B 2 15 ? -7.009 -37.982 -32.296 1.000 0.320 15 THR B CA 1
ATOM 5357 C C . THR B 2 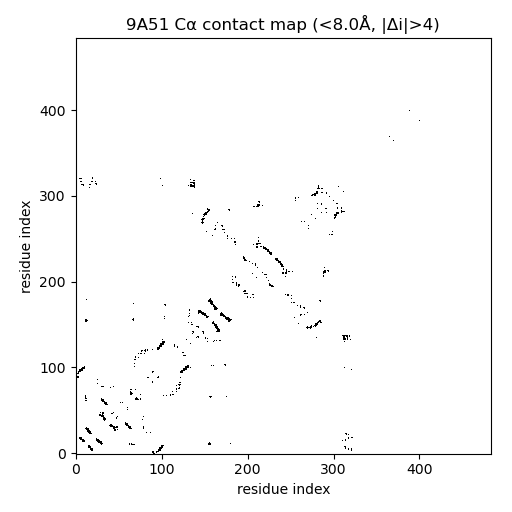15 ? -5.818 -38.130 -31.354 1.000 0.320 15 THR B C 1
ATOM 5358 O O . THR B 2 15 ? -5.724 -39.135 -30.650 1.000 0.320 15 THR B O 1
ATOM 5369 N N . LEU B 2 16 ? -4.923 -37.139 -31.303 1.000 0.310 16 LEU B N 1
ATOM 5370 C CA . LEU B 2 16 ? -3.748 -37.203 -30.437 1.000 0.310 16 LEU B CA 1
ATOM 5371 C C . LEU B 2 16 ? -4.149 -37.166 -28.953 1.000 0.310 16 LEU B C 1
ATOM 5372 O O . LEU B 2 16 ? -3.700 -38.001 -28.171 1.000 0.310 16 LEU B O 1
ATOM 5388 N N . ILE B 2 17 ? -5.046 -36.240 -28.584 1.000 0.320 17 ILE B N 1
ATOM 5389 C CA . ILE B 2 17 ? -5.503 -36.061 -27.196 1.000 0.320 17 ILE B CA 1
ATOM 5390 C C . ILE B 2 17 ? -6.329 -37.268 -26.727 1.000 0.320 17 ILE B C 1
ATOM 5391 O O . ILE B 2 17 ? -6.122 -37.756 -25.616 1.000 0.320 17 ILE B O 1
ATOM 5407 N N . GLY B 2 18 ? -7.234 -37.779 -27.572 1.000 0.320 18 GLY B N 1
ATOM 5408 C CA . GLY B 2 18 ? -8.090 -38.920 -27.220 1.000 0.320 18 GLY B CA 1
ATOM 5409 C C . GLY B 2 18 ? -7.300 -40.195 -26.910 1.000 0.320 18 GLY B C 1
ATOM 5410 O O . GLY B 2 18 ? -7.653 -40.930 -25.988 1.000 0.320 18 GLY B O 1
ATOM 5414 N N . GLY B 2 19 ? -6.197 -40.423 -27.633 1.000 0.340 19 GLY B N 1
ATOM 5415 C CA . GLY B 2 19 ? -5.329 -41.579 -27.411 1.000 0.340 19 GLY B CA 1
ATOM 5416 C C . GLY B 2 19 ? -4.626 -41.560 -26.052 1.000 0.340 19 GLY B C 1
ATOM 5417 O O . GLY B 2 19 ? -4.576 -42.590 -25.383 1.000 0.340 19 GLY B O 1
ATOM 5421 N N . ILE B 2 20 ? -4.124 -40.396 -25.622 1.000 0.330 20 ILE B N 1
ATOM 5422 C CA . ILE B 2 20 ? -3.370 -40.279 -24.363 1.000 0.330 20 ILE B CA 1
ATOM 5423 C C . ILE B 2 20 ? -4.285 -40.522 -23.161 1.000 0.330 20 ILE B C 1
ATOM 5424 O O . ILE B 2 20 ? -3.953 -41.326 -22.294 1.000 0.330 20 ILE B O 1
ATOM 5440 N N . ILE B 2 21 ? -5.458 -39.879 -23.121 1.000 0.330 21 ILE B N 1
ATOM 5441 C CA . ILE B 2 21 ? -6.370 -39.997 -21.971 1.000 0.330 21 ILE B CA 1
ATOM 5442 C C . ILE B 2 21 ? -6.833 -41.452 -21.791 1.000 0.330 21 ILE B C 1
ATOM 5443 O O . ILE B 2 21 ? -6.792 -41.979 -20.680 1.000 0.330 21 ILE B O 1
ATOM 5459 N N . GLY B 2 22 ? -7.230 -42.122 -22.880 1.000 0.310 22 GLY B N 1
ATOM 5460 C CA . GLY B 2 22 ? -7.717 -43.502 -22.812 1.000 0.310 22 GLY B CA 1
ATOM 5461 C C . GLY B 2 22 ? -6.656 -44.494 -22.331 1.000 0.310 22 GLY B C 1
ATOM 5462 O O . GLY B 2 22 ? -6.957 -45.364 -21.512 1.000 0.310 22 GLY B O 1
ATOM 5466 N N . ALA B 2 23 ? -5.412 -44.346 -22.801 1.000 0.340 23 ALA B N 1
ATOM 5467 C CA . ALA B 2 23 ? -4.315 -45.231 -22.422 1.000 0.340 23 ALA B CA 1
ATOM 5468 C C . ALA B 2 23 ? -3.988 -45.138 -20.925 1.000 0.340 23 ALA B C 1
ATOM 5469 O O . ALA B 2 23 ? -3.861 -46.173 -20.268 1.000 0.340 23 ALA B O 1
ATOM 5476 N N . THR B 2 24 ? -3.903 -43.924 -20.371 1.000 0.340 24 THR B N 1
ATOM 5477 C CA . THR B 2 24 ? -3.519 -43.727 -18.966 1.000 0.340 24 THR B CA 1
ATOM 5478 C C . THR B 2 24 ? -4.556 -44.313 -18.010 1.000 0.340 24 THR B C 1
ATOM 5479 O O . THR B 2 24 ? -4.195 -45.035 -17.082 1.000 0.340 24 THR B O 1
ATOM 5490 N N . THR B 2 25 ? -5.854 -44.080 -18.241 1.000 0.310 25 THR B N 1
ATOM 5491 C CA . THR B 2 25 ? -6.909 -44.658 -17.389 1.000 0.310 25 THR B CA 1
ATOM 5492 C C . THR B 2 25 ? -6.950 -46.181 -17.498 1.000 0.310 25 THR B C 1
ATOM 5493 O O . THR B 2 25 ? -7.098 -46.868 -16.486 1.000 0.310 25 THR B O 1
ATOM 5504 N N . ALA B 2 26 ? -6.785 -46.715 -18.712 1.000 0.320 26 ALA B N 1
ATOM 5505 C CA . ALA B 2 26 ? -6.760 -48.157 -18.929 1.000 0.320 26 ALA B CA 1
ATOM 5506 C C . ALA B 2 26 ? -5.568 -48.827 -18.227 1.000 0.320 26 ALA B C 1
ATOM 5507 O O . ALA B 2 26 ? -5.734 -49.898 -17.649 1.000 0.320 26 ALA B O 1
ATOM 5514 N N . LEU B 2 27 ? -4.388 -48.196 -18.238 1.000 0.330 27 LEU B N 1
ATOM 5515 C CA . LEU B 2 27 ? -3.193 -48.705 -17.561 1.000 0.330 27 LEU B CA 1
ATOM 5516 C C . LEU B 2 27 ? -3.382 -48.802 -16.044 1.000 0.330 27 LEU B C 1
ATOM 5517 O O . LEU B 2 27 ? -3.080 -49.847 -15.475 1.000 0.330 27 LEU B O 1
ATOM 5533 N N . PHE B 2 28 ? -3.887 -47.745 -15.395 1.000 0.320 28 PHE B N 1
ATOM 5534 C CA . PHE B 2 28 ? -4.017 -47.715 -13.930 1.000 0.320 28 PHE B CA 1
ATOM 5535 C C . PHE B 2 28 ? -5.108 -48.637 -13.382 1.000 0.320 28 PHE B C 1
ATOM 5536 O O . PHE B 2 28 ? -4.954 -49.171 -12.286 1.000 0.320 28 PHE B O 1
ATOM 5553 N N . LEU B 2 29 ? -6.217 -48.815 -14.105 1.000 0.310 29 LEU B N 1
ATOM 5554 C CA . LEU B 2 29 ? -7.267 -49.750 -13.685 1.000 0.310 29 LEU B CA 1
ATOM 5555 C C . LEU B 2 29 ? -6.894 -51.209 -13.953 1.000 0.310 29 LEU B C 1
ATOM 5556 O O . LEU B 2 29 ? -7.492 -52.111 -13.363 1.000 0.310 29 LEU B O 1
ATOM 5572 N N . ALA B 2 30 ? -5.946 -51.465 -14.853 1.000 0.310 30 ALA B N 1
ATOM 5573 C CA . ALA B 2 30 ? -5.548 -52.824 -15.152 1.000 0.310 30 ALA B CA 1
ATOM 5574 C C . ALA B 2 30 ? -4.644 -53.370 -14.027 1.000 0.310 30 ALA B C 1
ATOM 5575 O O . ALA B 2 30 ? -3.656 -52.729 -13.666 1.000 0.310 30 ALA B O 1
ATOM 5582 N N . PRO B 2 31 ? -4.913 -54.582 -13.499 1.000 0.350 31 PRO B N 1
ATOM 5583 C CA . PRO B 2 31 ? -4.094 -55.240 -12.479 1.000 0.350 31 PRO B CA 1
ATOM 5584 C C . PRO B 2 31 ? -2.819 -55.825 -13.110 1.000 0.350 31 PRO B C 1
ATOM 5585 O O . PRO B 2 31 ? -2.489 -56.995 -12.912 1.000 0.350 31 PRO B O 1
ATOM 5596 N N . LYS B 2 32 ? -2.138 -55.054 -13.963 1.000 0.360 32 LYS B N 1
ATOM 5597 C CA . LYS B 2 32 ? -0.996 -55.551 -14.726 1.000 0.360 32 LYS B CA 1
ATOM 5598 C C . LYS B 2 32 ? 0.211 -55.715 -13.824 1.000 0.360 32 LYS B C 1
ATOM 5599 O O . LYS B 2 32 ? 0.495 -54.899 -12.944 1.000 0.360 32 LYS B O 1
ATOM 5618 N N . SER B 2 33 ? 0.939 -56.796 -14.068 1.000 0.350 33 SER B N 1
ATOM 5619 C CA . SER B 2 33 ? 2.208 -57.041 -13.401 1.000 0.350 33 SER B CA 1
ATOM 5620 C C . SER B 2 33 ? 3.211 -55.937 -13.768 1.000 0.350 33 SER B C 1
ATOM 5621 O O . SER B 2 33 ? 3.209 -55.418 -14.884 1.000 0.350 33 SER B O 1
ATOM 5629 N N . GLY B 2 34 ? 4.112 -55.569 -12.850 1.000 0.330 34 GLY B N 1
ATOM 5630 C CA . GLY B 2 34 ? 5.061 -54.470 -13.093 1.000 0.330 34 GLY B CA 1
ATOM 5631 C C . GLY B 2 34 ? 5.982 -54.676 -14.308 1.000 0.330 34 GLY B C 1
ATOM 5632 O O . GLY B 2 34 ? 6.492 -53.704 -14.860 1.000 0.330 34 GLY B O 1
ATOM 5636 N N . LYS B 2 35 ? 6.190 -55.930 -14.741 1.000 0.410 35 LYS B N 1
ATOM 5637 C CA . LYS B 2 35 ? 6.975 -56.260 -15.938 1.000 0.410 35 LYS B CA 1
ATOM 5638 C C . LYS B 2 35 ? 6.197 -55.944 -17.223 1.000 0.410 35 LYS B C 1
ATOM 5639 O O . LYS B 2 35 ? 6.741 -55.256 -18.076 1.000 0.410 35 LYS B O 1
ATOM 5658 N N . GLU B 2 36 ? 4.923 -56.335 -17.304 1.000 0.430 36 GLU B N 1
ATOM 5659 C CA . GLU B 2 36 ? 4.043 -55.968 -18.429 1.000 0.430 36 GLU B CA 1
ATOM 5660 C C . GLU B 2 36 ? 3.838 -54.459 -18.535 1.000 0.430 36 GLU B C 1
ATOM 5661 O O . GLU B 2 36 ? 3.793 -53.924 -19.633 1.000 0.430 36 GLU B O 1
ATOM 5673 N N . LEU B 2 37 ? 3.757 -53.752 -17.405 1.000 0.410 37 LEU B N 1
ATOM 5674 C CA . LEU B 2 37 ? 3.594 -52.296 -17.389 1.000 0.410 37 LEU B CA 1
ATOM 5675 C C . LEU B 2 37 ? 4.793 -51.569 -18.024 1.000 0.410 37 LEU B C 1
ATOM 5676 O O . LEU B 2 37 ? 4.607 -50.570 -18.713 1.000 0.410 37 LEU B O 1
ATOM 5692 N N . ARG B 2 38 ? 6.021 -52.084 -17.838 1.000 0.440 38 ARG B N 1
ATOM 5693 C CA . ARG B 2 38 ? 7.223 -51.587 -18.536 1.000 0.440 38 ARG B CA 1
ATOM 5694 C C . ARG B 2 38 ? 7.194 -51.895 -20.027 1.000 0.440 38 ARG B C 1
ATOM 5695 O O . ARG B 2 38 ? 7.566 -51.021 -20.804 1.000 0.440 38 ARG B O 1
ATOM 5716 N N . ASP B 2 39 ? 6.777 -53.102 -20.409 1.000 0.450 39 ASP B N 1
ATOM 5717 C CA . ASP B 2 39 ? 6.666 -53.492 -21.820 1.000 0.450 39 ASP B CA 1
ATOM 5718 C C . ASP B 2 39 ? 5.581 -52.657 -22.536 1.000 0.450 39 ASP B C 1
ATOM 5719 O O . ASP B 2 39 ? 5.783 -52.221 -23.670 1.000 0.450 39 ASP B O 1
ATOM 5728 N N . ASP B 2 40 ? 4.479 -52.323 -21.853 1.000 0.450 40 ASP B N 1
ATOM 5729 C CA . ASP B 2 40 ? 3.415 -51.441 -22.353 1.000 0.450 40 ASP B CA 1
ATOM 5730 C C . ASP B 2 40 ? 3.834 -49.965 -22.410 1.000 0.450 40 ASP B C 1
ATOM 5731 O O . ASP B 2 40 ? 3.667 -49.327 -23.445 1.000 0.450 40 ASP B O 1
ATOM 5740 N N . LEU B 2 41 ? 4.402 -49.396 -21.336 1.000 0.420 41 LEU B N 1
ATOM 5741 C CA . LEU B 2 41 ? 4.916 -48.016 -21.358 1.000 0.420 41 LEU B CA 1
ATOM 5742 C C . LEU B 2 41 ? 6.043 -47.866 -22.384 1.000 0.420 41 LEU B C 1
ATOM 5743 O O . LEU B 2 41 ? 6.125 -46.840 -23.053 1.000 0.420 41 LEU B O 1
ATOM 5759 N N . GLY B 2 42 ? 6.888 -48.890 -22.536 1.000 0.450 42 GLY B N 1
ATOM 5760 C CA . GLY B 2 42 ? 7.949 -48.937 -23.535 1.000 0.450 42 GLY B CA 1
ATOM 5761 C C . GLY B 2 42 ? 7.393 -48.995 -24.953 1.000 0.450 42 GLY B C 1
ATOM 5762 O O . GLY B 2 42 ? 7.778 -48.187 -25.794 1.000 0.450 42 GLY B O 1
ATOM 5766 N N . SER B 2 43 ? 6.443 -49.892 -25.216 1.000 0.460 43 SER B N 1
ATOM 5767 C CA . SER B 2 43 ? 5.812 -50.000 -26.535 1.000 0.460 43 SER B CA 1
ATOM 5768 C C . SER B 2 43 ? 4.973 -48.768 -26.887 1.000 0.460 43 SER B C 1
ATOM 5769 O O . SER B 2 43 ? 5.042 -48.300 -28.022 1.000 0.460 43 SER B O 1
ATOM 5777 N N . GLN B 2 44 ? 4.259 -48.166 -25.931 1.000 0.450 44 GLN B N 1
ATOM 5778 C CA . GLN B 2 44 ? 3.544 -46.906 -26.150 1.000 0.450 44 GLN B CA 1
ATOM 5779 C C . GLN B 2 44 ? 4.495 -45.723 -26.347 1.000 0.450 44 GLN B C 1
ATOM 5780 O O . GLN B 2 44 ? 4.247 -44.900 -27.228 1.000 0.450 44 GLN B O 1
ATOM 5794 N N . ALA B 2 45 ? 5.602 -45.646 -25.601 1.000 0.420 45 ALA B N 1
ATOM 5795 C CA . ALA B 2 45 ? 6.625 -44.623 -25.813 1.000 0.420 45 ALA B CA 1
ATOM 5796 C C . ALA B 2 45 ? 7.264 -44.745 -27.207 1.000 0.420 45 ALA B C 1
ATOM 5797 O O . ALA B 2 45 ? 7.463 -43.735 -27.885 1.000 0.420 45 ALA B O 1
ATOM 5804 N N . VAL B 2 46 ? 7.521 -45.975 -27.669 1.000 0.450 46 VAL B N 1
ATOM 5805 C CA . VAL B 2 46 ? 7.997 -46.252 -29.033 1.000 0.450 46 VAL B CA 1
ATOM 5806 C C . VAL B 2 46 ? 6.944 -45.858 -30.069 1.000 0.450 46 VAL B C 1
ATOM 5807 O O . VAL B 2 46 ? 7.287 -45.189 -31.035 1.000 0.450 46 VAL B O 1
ATOM 5820 N N . ALA B 2 47 ? 5.663 -46.166 -29.855 1.000 0.450 47 ALA B N 1
ATOM 5821 C CA . ALA B 2 47 ? 4.596 -45.807 -30.790 1.000 0.450 47 ALA B CA 1
ATOM 5822 C C . ALA B 2 47 ? 4.402 -44.291 -30.905 1.000 0.450 47 ALA B C 1
ATOM 5823 O O . ALA B 2 47 ? 4.176 -43.768 -31.997 1.000 0.450 47 ALA B O 1
ATOM 5830 N N . LEU B 2 48 ? 4.495 -43.577 -29.783 1.000 0.450 48 LEU B N 1
ATOM 5831 C CA . LEU B 2 48 ? 4.399 -42.123 -29.773 1.000 0.450 48 LEU B CA 1
ATOM 5832 C C . LEU B 2 48 ? 5.584 -41.496 -30.518 1.000 0.450 48 LEU B C 1
ATOM 5833 O O . LEU B 2 48 ? 5.396 -40.580 -31.321 1.000 0.450 48 LEU B O 1
ATOM 5849 N N . ARG B 2 49 ? 6.794 -42.023 -30.295 1.000 0.470 49 ARG B N 1
ATOM 5850 C CA . ARG B 2 49 ? 8.007 -41.599 -30.997 1.000 0.470 49 ARG B CA 1
ATOM 5851 C C . ARG B 2 49 ? 7.934 -41.899 -32.494 1.000 0.470 49 ARG B C 1
ATOM 5852 O O . ARG B 2 49 ? 8.168 -40.978 -33.261 1.000 0.470 49 ARG B O 1
ATOM 5873 N N . ASP B 2 50 ? 7.511 -43.095 -32.908 1.000 0.460 50 ASP B N 1
ATOM 5874 C CA . ASP B 2 50 ? 7.317 -43.458 -34.323 1.000 0.460 50 ASP B CA 1
ATOM 5875 C C . ASP B 2 50 ? 6.271 -42.558 -35.000 1.000 0.460 50 ASP B C 1
ATOM 5876 O O . ASP B 2 50 ? 6.449 -42.132 -36.145 1.000 0.460 50 ASP B O 1
ATOM 5885 N N . LYS B 2 51 ? 5.180 -42.210 -34.297 1.000 0.440 51 LYS B N 1
ATOM 5886 C CA . LYS B 2 51 ? 4.178 -41.261 -34.815 1.000 0.440 51 LYS B CA 1
ATOM 5887 C C . LYS B 2 51 ? 4.759 -39.857 -34.969 1.000 0.440 51 LYS B C 1
ATOM 5888 O O . LYS B 2 51 ? 4.499 -39.198 -35.975 1.000 0.440 51 LYS B O 1
ATOM 5907 N N . THR B 2 52 ? 5.560 -39.424 -33.998 1.000 0.400 52 THR B N 1
ATOM 5908 C CA . THR B 2 52 ? 6.267 -38.141 -34.043 1.000 0.400 52 THR B CA 1
ATOM 5909 C C . THR B 2 52 ? 7.330 -38.144 -35.143 1.000 0.400 52 THR B C 1
ATOM 5910 O O . THR B 2 52 ? 7.435 -37.147 -35.844 1.000 0.400 52 THR B O 1
ATOM 5921 N N . ASP B 2 53 ? 8.047 -39.250 -35.381 1.000 0.430 53 ASP B N 1
ATOM 5922 C CA . ASP B 2 53 ? 9.066 -39.393 -36.434 1.000 0.430 53 ASP B CA 1
ATOM 5923 C C . ASP B 2 53 ? 8.437 -39.414 -37.834 1.000 0.430 53 ASP B C 1
ATOM 5924 O O . ASP B 2 53 ? 8.937 -38.741 -38.736 1.000 0.430 53 ASP B O 1
ATOM 5933 N N . LYS B 2 54 ? 7.295 -40.091 -38.025 1.000 0.430 54 LYS B N 1
ATOM 5934 C CA . LYS B 2 54 ? 6.540 -40.016 -39.289 1.000 0.430 54 LYS B CA 1
ATOM 5935 C C . LYS B 2 54 ? 5.980 -38.625 -39.545 1.000 0.430 54 LYS B C 1
ATOM 5936 O O . LYS B 2 54 ? 6.175 -38.090 -40.631 1.000 0.430 54 LYS B O 1
ATOM 5955 N N . MET B 2 55 ? 5.344 -38.009 -38.546 1.000 0.360 55 MET B N 1
ATOM 5956 C CA . MET B 2 55 ? 4.889 -36.623 -38.689 1.000 0.360 55 MET B CA 1
ATOM 5957 C C . MET B 2 55 ? 6.066 -35.676 -38.928 1.000 0.360 55 MET B C 1
ATOM 5958 O O . MET B 2 55 ? 5.927 -34.739 -39.703 1.000 0.360 55 MET B O 1
ATOM 5972 N N . THR B 2 56 ? 7.228 -35.930 -38.317 1.000 0.380 56 THR B N 1
ATOM 5973 C CA . THR B 2 56 ? 8.447 -35.149 -38.558 1.000 0.380 56 THR B CA 1
ATOM 5974 C C . THR B 2 56 ? 8.963 -35.355 -39.980 1.000 0.380 56 THR B C 1
ATOM 5975 O O . THR B 2 56 ? 9.420 -34.389 -40.576 1.000 0.380 56 THR B O 1
ATOM 5986 N N . ALA B 2 57 ? 8.883 -36.561 -40.552 1.000 0.380 57 ALA B N 1
ATOM 5987 C CA . ALA B 2 57 ? 9.297 -36.829 -41.929 1.000 0.380 57 ALA B CA 1
ATOM 5988 C C . ALA B 2 57 ? 8.399 -36.116 -42.949 1.000 0.380 57 ALA B C 1
ATOM 5989 O O . ALA B 2 57 ? 8.921 -35.436 -43.831 1.000 0.380 57 ALA B O 1
ATOM 5996 N N . ASP B 2 58 ? 7.078 -36.196 -42.776 1.000 0.350 58 ASP B N 1
ATOM 5997 C CA . ASP B 2 58 ? 6.127 -35.498 -43.649 1.000 0.350 58 ASP B CA 1
ATOM 5998 C C . ASP B 2 58 ? 6.232 -33.976 -43.476 1.000 0.350 58 ASP B C 1
ATOM 5999 O O . ASP B 2 58 ? 6.203 -33.219 -44.446 1.000 0.350 58 ASP B O 1
ATOM 6008 N N . ALA B 2 59 ? 6.418 -33.503 -42.240 1.000 0.340 59 ALA B N 1
ATOM 6009 C CA . ALA B 2 59 ? 6.607 -32.082 -41.965 1.000 0.340 59 ALA B CA 1
ATOM 6010 C C . ALA B 2 59 ? 7.985 -31.552 -42.399 1.000 0.340 59 ALA B C 1
ATOM 6011 O O . ALA B 2 59 ? 8.142 -30.336 -42.513 1.000 0.340 59 ALA B O 1
ATOM 6018 N N . LYS B 2 60 ? 8.973 -32.423 -42.661 1.000 0.390 60 LYS B N 1
ATOM 6019 C CA . LYS B 2 60 ? 10.353 -32.037 -43.003 1.000 0.390 60 LYS B CA 1
ATOM 6020 C C . LYS B 2 60 ? 10.458 -31.231 -44.294 1.000 0.390 60 LYS B C 1
ATOM 6021 O O . LYS B 2 60 ? 11.466 -30.565 -44.501 1.000 0.390 60 LYS B O 1
ATOM 6040 N N . GLU B 2 61 ? 9.462 -31.316 -45.172 1.000 0.320 61 GLU B N 1
ATOM 6041 C CA . GLU B 2 61 ? 9.468 -30.527 -46.401 1.000 0.320 61 GLU B CA 1
ATOM 6042 C C . GLU B 2 61 ? 9.241 -29.029 -46.127 1.000 0.320 61 GLU B C 1
ATOM 6043 O O . GLU B 2 61 ? 9.791 -28.177 -46.823 1.000 0.320 61 GLU B O 1
ATOM 6055 N N . LYS B 2 62 ? 8.456 -28.680 -45.098 1.000 0.330 62 LYS B N 1
ATOM 6056 C CA . LYS B 2 62 ? 8.215 -27.282 -44.705 1.000 0.330 62 LYS B CA 1
ATOM 6057 C C . LYS B 2 62 ? 9.148 -26.835 -43.565 1.000 0.330 62 LYS B C 1
ATOM 6058 O O . LYS B 2 62 ? 10.121 -27.495 -43.221 1.000 0.330 62 LYS B O 1
ATOM 6077 N N . GLY B 2 63 ? 8.886 -25.640 -43.024 1.000 0.320 63 GLY B N 1
ATOM 6078 C CA . GLY B 2 63 ? 9.808 -24.847 -42.203 1.000 0.320 63 GLY B CA 1
ATOM 6079 C C . GLY B 2 63 ? 10.362 -25.529 -40.944 1.000 0.320 63 GLY B C 1
ATOM 6080 O O . GLY B 2 63 ? 9.624 -25.875 -40.024 1.000 0.320 63 GLY B O 1
ATOM 6084 N N . THR B 2 64 ? 11.692 -25.609 -40.874 1.000 0.370 64 THR B N 1
ATOM 6085 C C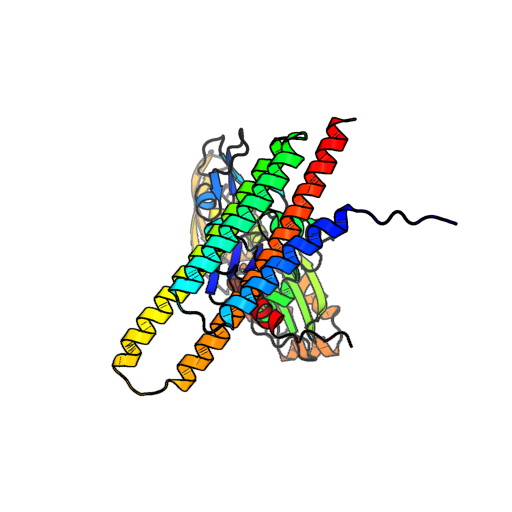A . THR B 2 64 ? 12.511 -26.232 -39.817 1.000 0.370 64 THR B CA 1
ATOM 6086 C C . THR B 2 64 ? 12.356 -25.624 -38.422 1.000 0.370 64 THR B C 1
ATOM 6087 O O . THR B 2 64 ? 12.405 -26.363 -37.440 1.000 0.370 64 THR B O 1
ATOM 6098 N N . GLN B 2 65 ? 12.171 -24.305 -38.301 1.000 0.390 65 GLN B N 1
ATOM 6099 C CA . GLN B 2 65 ? 12.117 -23.619 -36.999 1.000 0.390 65 GLN B CA 1
ATOM 6100 C C . GLN B 2 65 ? 10.945 -24.073 -36.115 1.000 0.390 65 GLN B C 1
ATOM 6101 O O . GLN B 2 65 ? 11.077 -24.107 -34.896 1.000 0.390 65 GLN B O 1
ATOM 6115 N N . TYR B 2 66 ? 9.815 -24.469 -36.708 1.000 0.420 66 TYR B N 1
ATOM 6116 C CA . TYR B 2 66 ? 8.638 -24.895 -35.942 1.000 0.420 66 TYR B CA 1
ATOM 6117 C C . TYR B 2 66 ? 8.811 -26.276 -35.283 1.000 0.420 66 TYR B C 1
ATOM 6118 O O . TYR B 2 66 ? 8.107 -26.592 -34.324 1.000 0.420 66 TYR B O 1
ATOM 6136 N N . VAL B 2 67 ? 9.768 -27.090 -35.750 1.000 0.440 67 VAL B N 1
ATOM 6137 C CA . VAL B 2 67 ? 10.030 -28.433 -35.204 1.000 0.440 67 VAL B CA 1
ATOM 6138 C C . VAL B 2 67 ? 10.674 -28.367 -33.812 1.000 0.440 67 VAL B C 1
ATOM 6139 O O . VAL B 2 67 ? 10.423 -29.257 -33.003 1.000 0.440 67 VAL B O 1
ATOM 6152 N N . SER B 2 68 ? 11.466 -27.334 -33.489 1.000 0.450 68 SER B N 1
ATOM 6153 C CA . SER B 2 68 ? 12.185 -27.254 -32.203 1.000 0.450 68 SER B CA 1
ATOM 6154 C C . SER B 2 68 ? 11.272 -26.942 -31.017 1.000 0.450 68 SER B C 1
ATOM 6155 O O . SER B 2 68 ? 11.343 -27.642 -30.011 1.000 0.450 68 SER B O 1
ATOM 6163 N N . ILE B 2 69 ? 10.359 -25.970 -31.150 1.000 0.430 69 ILE B N 1
ATOM 6164 C CA . ILE B 2 69 ? 9.412 -25.597 -30.079 1.000 0.430 69 ILE B CA 1
ATOM 6165 C C . ILE B 2 69 ? 8.529 -26.794 -29.703 1.000 0.430 69 ILE B C 1
ATOM 6166 O O . ILE B 2 69 ? 8.311 -27.073 -28.521 1.000 0.430 69 ILE B O 1
ATOM 6182 N N . ALA B 2 70 ? 8.057 -27.539 -30.710 1.000 0.470 70 ALA B N 1
ATOM 6183 C CA . ALA B 2 70 ? 7.273 -28.749 -30.494 1.000 0.470 70 ALA B CA 1
ATOM 6184 C C . ALA B 2 70 ? 8.086 -29.827 -29.757 1.000 0.470 70 ALA B C 1
ATOM 6185 O O . ALA B 2 70 ? 7.566 -30.462 -28.838 1.000 0.470 70 ALA B O 1
ATOM 6192 N N . LYS B 2 71 ? 9.361 -30.018 -30.121 1.000 0.510 71 LYS B N 1
ATOM 6193 C CA . LYS B 2 71 ? 10.245 -31.010 -29.496 1.000 0.510 71 LYS B CA 1
ATOM 6194 C C . LYS B 2 71 ? 10.530 -30.673 -28.029 1.000 0.510 71 LYS B C 1
ATOM 6195 O O . LYS B 2 71 ? 10.321 -31.548 -27.196 1.000 0.510 71 LYS B O 1
ATOM 6214 N N . ASP B 2 72 ? 10.889 -29.421 -27.721 1.000 0.490 72 ASP B N 1
ATOM 6215 C CA . ASP B 2 72 ? 11.238 -28.967 -26.362 1.000 0.490 72 ASP B CA 1
ATOM 6216 C C . ASP B 2 72 ? 10.054 -29.085 -25.387 1.000 0.490 72 ASP B C 1
ATOM 6217 O O . ASP B 2 72 ? 10.185 -29.654 -24.296 1.000 0.490 72 ASP B O 1
ATOM 6226 N N . LYS B 2 73 ? 8.855 -28.625 -25.781 1.000 0.480 73 LYS B N 1
ATOM 6227 C CA . LYS B 2 73 ? 7.656 -28.765 -24.933 1.000 0.480 73 LYS B CA 1
ATOM 6228 C C . LYS B 2 73 ? 7.205 -30.230 -24.795 1.000 0.480 73 LYS B C 1
ATOM 6229 O O . LYS B 2 73 ? 6.758 -30.618 -23.717 1.000 0.480 73 LYS B O 1
ATOM 6248 N N . THR B 2 74 ? 7.385 -31.073 -25.821 1.000 0.490 74 THR B N 1
ATOM 6249 C CA . THR B 2 74 ? 7.058 -32.517 -25.745 1.000 0.490 74 THR B CA 1
ATOM 6250 C C . THR B 2 74 ? 8.031 -33.290 -24.848 1.000 0.490 74 THR B C 1
ATOM 6251 O O . THR B 2 74 ? 7.605 -34.164 -24.085 1.000 0.490 74 THR B O 1
ATOM 6262 N N . SER B 2 75 ? 9.329 -32.963 -24.877 1.000 0.510 75 SER B N 1
ATOM 6263 C CA . SER B 2 75 ? 10.300 -33.534 -23.934 1.000 0.510 75 SER B CA 1
ATOM 6264 C C . SER B 2 75 ? 9.962 -33.173 -22.491 1.000 0.510 75 SER B C 1
ATOM 6265 O O . SER B 2 75 ? 10.012 -34.051 -21.631 1.000 0.510 75 SER B O 1
ATOM 6273 N N . ASN B 2 76 ? 9.514 -31.936 -22.246 1.000 0.500 76 ASN B N 1
ATOM 6274 C CA . ASN B 2 76 ? 9.105 -31.498 -20.911 1.000 0.500 76 ASN B CA 1
ATOM 6275 C C . ASN B 2 76 ? 7.914 -32.311 -20.367 1.000 0.500 76 ASN B C 1
ATOM 6276 O O . ASN B 2 76 ? 7.927 -32.692 -19.199 1.000 0.500 76 ASN B O 1
ATOM 6287 N N . ILE B 2 77 ? 6.922 -32.653 -21.202 1.000 0.500 77 ILE B N 1
ATOM 6288 C CA . ILE B 2 77 ? 5.804 -33.533 -20.801 1.000 0.500 77 ILE B CA 1
ATOM 6289 C C . ILE B 2 77 ? 6.300 -34.952 -20.478 1.000 0.500 77 ILE B C 1
ATOM 6290 O O . ILE B 2 77 ? 5.910 -35.525 -19.461 1.000 0.500 77 ILE B O 1
ATOM 6306 N N . THR B 2 78 ? 7.172 -35.522 -21.322 1.000 0.510 78 THR B N 1
ATOM 6307 C CA . THR B 2 78 ? 7.726 -36.877 -21.108 1.000 0.510 78 THR B CA 1
ATOM 6308 C C . THR B 2 78 ? 8.470 -36.959 -19.770 1.000 0.510 78 THR B C 1
ATOM 6309 O O . THR B 2 78 ? 8.363 -37.954 -19.055 1.000 0.510 78 THR B O 1
ATOM 6320 N N . GLN B 2 79 ? 9.179 -35.887 -19.407 1.000 0.520 79 GLN B N 1
ATOM 6321 C CA . GLN B 2 79 ? 9.936 -35.789 -18.163 1.000 0.520 79 GLN B CA 1
ATOM 6322 C C . GLN B 2 79 ? 9.026 -35.622 -16.937 1.000 0.520 79 GLN B C 1
ATOM 6323 O O . GLN B 2 79 ? 9.206 -36.332 -15.954 1.000 0.520 79 GLN B O 1
ATOM 6337 N N . LEU B 2 80 ? 7.980 -34.792 -17.028 1.000 0.490 80 LEU B N 1
ATOM 6338 C CA . LEU B 2 80 ? 6.962 -34.643 -15.976 1.000 0.490 80 LEU B CA 1
ATOM 6339 C C . LEU B 2 80 ? 6.264 -35.964 -15.637 1.000 0.490 80 LEU B C 1
ATOM 6340 O O . LEU B 2 80 ? 6.122 -36.303 -14.462 1.000 0.490 80 LEU B O 1
ATOM 6356 N N . VAL B 2 81 ? 5.864 -36.726 -16.661 1.000 0.500 81 VAL B N 1
ATOM 6357 C CA . VAL B 2 81 ? 5.232 -38.040 -16.471 1.000 0.500 81 VAL B CA 1
ATOM 6358 C C . VAL B 2 81 ? 6.211 -39.018 -15.812 1.000 0.500 81 VAL B C 1
ATOM 6359 O O . VAL B 2 81 ? 5.816 -39.765 -14.916 1.000 0.500 81 VAL B O 1
ATOM 6372 N N . ALA B 2 82 ? 7.489 -38.995 -16.203 1.000 0.510 82 ALA B N 1
ATOM 6373 C CA . ALA B 2 82 ? 8.521 -39.828 -15.587 1.000 0.510 82 ALA B CA 1
ATOM 6374 C C . ALA B 2 82 ? 8.753 -39.472 -14.106 1.000 0.510 82 ALA B C 1
ATOM 6375 O O . ALA B 2 82 ? 8.821 -40.369 -13.262 1.000 0.510 82 ALA B O 1
ATOM 6382 N N . ASP B 2 83 ? 8.813 -38.180 -13.776 1.000 0.520 83 ASP B N 1
ATOM 6383 C CA . ASP B 2 83 ? 9.089 -37.699 -12.421 1.000 0.520 83 ASP B CA 1
ATOM 6384 C C . ASP B 2 83 ? 7.911 -37.922 -11.464 1.000 0.520 83 ASP B C 1
ATOM 6385 O O . ASP B 2 83 ? 8.111 -38.421 -10.352 1.000 0.520 83 ASP B O 1
ATOM 6394 N N . GLN B 2 84 ? 6.673 -37.621 -11.883 1.000 0.490 84 GLN B N 1
ATOM 6395 C CA . GLN B 2 84 ? 5.481 -37.931 -11.079 1.000 0.490 84 GLN B CA 1
ATOM 6396 C C . GLN B 2 84 ? 5.337 -39.439 -10.871 1.000 0.490 84 GLN B C 1
ATOM 6397 O O . GLN B 2 84 ? 5.041 -39.883 -9.759 1.000 0.490 84 GLN B O 1
ATOM 6411 N N . SER B 2 85 ? 5.615 -40.234 -11.910 1.000 0.510 85 SER B N 1
ATOM 6412 C CA . SER B 2 85 ? 5.636 -41.691 -11.789 1.000 0.510 85 SER B CA 1
ATOM 6413 C C . SER B 2 85 ? 6.651 -42.143 -10.733 1.000 0.510 85 SER B C 1
ATOM 6414 O O . SER B 2 85 ? 6.299 -42.916 -9.841 1.000 0.510 85 SER B O 1
ATOM 6422 N N . GLY B 2 86 ? 7.874 -41.604 -10.752 1.000 0.490 86 GLY B N 1
ATOM 6423 C CA . GLY B 2 86 ? 8.908 -41.906 -9.760 1.000 0.490 86 GLY B CA 1
ATOM 6424 C C . GLY B 2 86 ? 8.539 -41.499 -8.326 1.000 0.490 86 GLY B C 1
ATOM 6425 O O . GLY B 2 86 ? 8.734 -42.291 -7.399 1.000 0.490 86 GLY B O 1
ATOM 6429 N N . GLN B 2 87 ? 7.972 -40.299 -8.124 1.000 0.490 87 GLN B N 1
ATOM 6430 C CA . GLN B 2 87 ? 7.567 -39.816 -6.793 1.000 0.490 87 GLN B CA 1
ATOM 6431 C C . GLN B 2 87 ? 6.454 -40.665 -6.166 1.000 0.490 87 GLN B C 1
ATOM 6432 O O . GLN B 2 87 ? 6.542 -41.001 -4.983 1.000 0.490 87 GLN B O 1
ATOM 6446 N N . ILE B 2 88 ? 5.447 -41.061 -6.951 1.000 0.470 88 ILE B N 1
ATOM 6447 C CA . ILE B 2 88 ? 4.380 -41.964 -6.490 1.000 0.470 88 ILE B CA 1
ATOM 6448 C C . ILE B 2 88 ? 4.974 -43.335 -6.134 1.000 0.470 88 ILE B C 1
ATOM 6449 O O . ILE B 2 88 ? 4.633 -43.934 -5.112 1.000 0.470 88 ILE B O 1
ATOM 6465 N N . MET B 2 89 ? 5.927 -43.816 -6.935 1.000 0.490 89 MET B N 1
ATOM 6466 C CA . MET B 2 89 ? 6.554 -45.119 -6.730 1.000 0.490 89 MET B CA 1
ATOM 6467 C C . MET B 2 89 ? 7.363 -45.194 -5.431 1.000 0.490 89 MET B C 1
ATOM 6468 O O . MET B 2 89 ? 7.273 -46.191 -4.709 1.000 0.490 89 MET B O 1
ATOM 6482 N N . ASN B 2 90 ? 8.117 -44.139 -5.106 1.000 0.500 90 ASN B N 1
ATOM 6483 C CA . ASN B 2 90 ? 8.884 -44.075 -3.861 1.000 0.500 90 ASN B CA 1
ATOM 6484 C C . ASN B 2 90 ? 7.963 -44.117 -2.630 1.000 0.500 90 ASN B C 1
ATOM 6485 O O . ASN B 2 90 ? 8.217 -44.896 -1.712 1.000 0.500 90 ASN B O 1
ATOM 6496 N N . LYS B 2 91 ? 6.839 -43.387 -2.648 1.000 0.490 91 LYS B N 1
ATOM 6497 C CA . LYS B 2 91 ? 5.845 -43.420 -1.560 1.000 0.490 91 LYS B CA 1
ATOM 6498 C C . LYS B 2 91 ? 5.208 -44.808 -1.369 1.000 0.490 91 LYS B C 1
ATOM 6499 O O . LYS B 2 91 ? 5.062 -45.255 -0.232 1.000 0.490 91 LYS B O 1
ATOM 6518 N N . VAL B 2 92 ? 4.859 -45.518 -2.450 1.000 0.500 92 VAL B N 1
ATOM 6519 C CA . VAL B 2 92 ? 4.264 -46.875 -2.371 1.000 0.500 92 VAL B CA 1
ATOM 6520 C C . VAL B 2 92 ? 5.237 -47.881 -1.754 1.000 0.500 92 VAL B C 1
ATOM 6521 O O . VAL B 2 92 ? 4.828 -48.756 -0.989 1.000 0.500 92 VAL B O 1
ATOM 6534 N N . LYS B 2 93 ? 6.529 -47.770 -2.078 1.000 0.500 93 LYS B N 1
ATOM 6535 C CA . LYS B 2 93 ? 7.558 -48.675 -1.561 1.000 0.500 93 LYS B CA 1
ATOM 6536 C C . LYS B 2 93 ? 7.753 -48.505 -0.051 1.000 0.500 93 LYS B C 1
ATOM 6537 O O . LYS B 2 93 ? 7.705 -49.502 0.665 1.000 0.500 9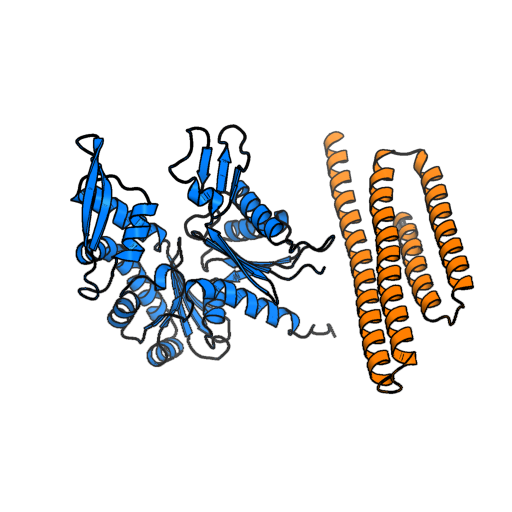3 LYS B O 1
ATOM 6556 N N . ASP B 2 94 ? 7.854 -47.264 0.423 1.000 0.510 94 ASP B N 1
ATOM 6557 C CA . ASP B 2 94 ? 7.976 -46.955 1.854 1.000 0.510 94 ASP B CA 1
ATOM 6558 C C . ASP B 2 94 ? 6.751 -47.410 2.656 1.000 0.510 94 ASP B C 1
ATOM 6559 O O . ASP B 2 94 ? 6.885 -48.010 3.725 1.000 0.510 94 ASP B O 1
ATOM 6568 N N . LEU B 2 95 ? 5.541 -47.169 2.137 1.000 0.490 95 LEU B N 1
ATOM 6569 C CA . LEU B 2 95 ? 4.307 -47.623 2.785 1.000 0.490 95 LEU B CA 1
ATOM 6570 C C . LEU B 2 95 ? 4.241 -49.144 2.876 1.000 0.490 95 LEU B C 1
ATOM 6571 O O . LEU B 2 95 ? 3.823 -49.684 3.897 1.000 0.490 95 LEU B O 1
ATOM 6587 N N . ARG B 2 96 ? 4.679 -49.846 1.830 1.000 0.510 96 ARG B N 1
ATOM 6588 C CA . ARG B 2 96 ? 4.712 -51.307 1.825 1.000 0.510 96 ARG B CA 1
ATOM 6589 C C . ARG B 2 96 ? 5.700 -51.859 2.850 1.000 0.510 96 ARG B C 1
ATOM 6590 O O . ARG B 2 96 ? 5.390 -52.857 3.501 1.000 0.510 96 ARG B O 1
ATOM 6611 N N . ASP B 2 97 ? 6.852 -51.215 3.013 1.000 0.500 97 ASP B N 1
ATOM 6612 C CA . ASP B 2 97 ? 7.821 -51.601 4.039 1.000 0.500 97 ASP B CA 1
ATOM 6613 C C . ASP B 2 97 ? 7.307 -51.294 5.458 1.000 0.500 97 ASP B C 1
ATOM 6614 O O . ASP B 2 97 ? 7.529 -52.104 6.358 1.000 0.500 97 ASP B O 1
ATOM 6623 N N . ARG B 2 98 ? 6.511 -50.231 5.659 1.000 0.490 98 ARG B N 1
ATOM 6624 C CA . ARG B 2 98 ? 5.800 -49.986 6.935 1.000 0.490 98 ARG B CA 1
ATOM 6625 C C . ARG B 2 98 ? 4.625 -50.939 7.185 1.000 0.490 98 ARG B C 1
ATOM 6626 O O . ARG B 2 98 ? 4.407 -51.355 8.315 1.000 0.490 98 ARG B O 1
ATOM 6647 N N . SER B 2 99 ? 3.865 -51.328 6.162 1.000 0.480 99 SER B N 1
ATOM 6648 C CA . SER B 2 99 ? 2.742 -52.276 6.309 1.000 0.480 99 SER B CA 1
ATOM 6649 C C . SER B 2 99 ? 3.189 -53.702 6.629 1.000 0.480 99 SER B C 1
ATOM 6650 O O . SER B 2 99 ? 2.388 -54.517 7.080 1.000 0.480 99 SER B O 1
ATOM 6658 N N . LYS B 2 100 ? 4.466 -54.038 6.412 1.000 0.440 100 LYS B N 1
ATOM 6659 C CA . LYS B 2 100 ? 5.010 -55.287 6.951 1.000 0.440 100 LYS B CA 1
ATOM 6660 C C . LYS B 2 100 ? 5.068 -55.293 8.476 1.000 0.440 100 LYS B C 1
ATOM 6661 O O . LYS B 2 100 ? 5.047 -56.388 9.035 1.000 0.440 100 LYS B O 1
ATOM 6680 N N . SER B 2 101 ? 5.196 -54.133 9.129 1.000 0.400 101 SER B N 1
ATOM 6681 C CA . SER B 2 101 ? 5.262 -54.068 10.589 1.000 0.400 101 SER B CA 1
ATOM 6682 C C . SER B 2 101 ? 3.879 -53.951 11.216 1.000 0.400 101 SER B C 1
ATOM 6683 O O . SER B 2 101 ? 3.408 -54.914 11.820 1.000 0.400 101 SER B O 1
ATOM 6691 N N . ASP B 2 102 ? 3.220 -52.802 11.080 1.000 0.390 102 ASP B N 1
ATOM 6692 C CA . ASP B 2 102 ? 1.997 -52.531 11.836 1.000 0.390 102 ASP B CA 1
ATOM 6693 C C . ASP B 2 102 ? 0.749 -52.905 11.034 1.000 0.390 102 ASP B C 1
ATOM 6694 O O . ASP B 2 102 ? 0.440 -52.320 9.999 1.000 0.390 102 ASP B O 1
ATOM 6703 N N . LYS B 2 103 ? 0.013 -53.892 11.558 1.000 0.390 103 LYS B N 1
ATOM 6704 C CA . LYS B 2 103 ? -1.257 -54.434 11.037 1.000 0.390 103 LYS B CA 1
ATOM 6705 C C . LYS B 2 103 ? -2.447 -53.457 11.075 1.000 0.390 103 LYS B C 1
ATOM 6706 O O . LYS B 2 103 ? -3.558 -53.900 10.798 1.000 0.390 103 LYS B O 1
ATOM 6725 N N . THR B 2 104 ? -2.257 -52.212 11.511 1.000 0.360 104 THR B N 1
ATOM 6726 C CA . THR B 2 104 ? -3.345 -51.308 11.923 1.000 0.360 104 THR B CA 1
ATOM 6727 C C . THR B 2 104 ? -4.093 -50.691 10.723 1.000 0.360 104 THR B C 1
ATOM 6728 O O . THR B 2 104 ? -4.497 -51.424 9.823 1.000 0.360 104 THR B O 1
ATOM 6739 N N . ASP B 2 105 ? -4.339 -49.372 10.705 1.000 0.420 105 ASP B N 1
ATOM 6740 C CA . ASP B 2 105 ? -5.351 -48.688 9.878 1.000 0.420 105 ASP B CA 1
ATOM 6741 C C . ASP B 2 105 ? -5.048 -48.643 8.369 1.000 0.420 105 ASP B C 1
ATOM 6742 O O . ASP B 2 105 ? -4.801 -47.602 7.761 1.000 0.420 105 ASP B O 1
ATOM 6751 N N . SER B 2 106 ? -5.130 -49.807 7.727 1.000 0.480 106 SER B N 1
ATOM 6752 C CA . SER B 2 106 ? -4.952 -49.960 6.284 1.000 0.480 106 SER B CA 1
ATOM 6753 C C . SER B 2 106 ? -6.068 -49.304 5.465 1.000 0.480 106 SER B C 1
ATOM 6754 O O . SER B 2 106 ? -5.848 -49.024 4.290 1.000 0.480 106 SER B O 1
ATOM 6762 N N . SER B 2 107 ? -7.263 -49.099 6.031 1.000 0.500 107 SER B N 1
ATOM 6763 C CA . SER B 2 107 ? -8.406 -48.536 5.296 1.000 0.500 107 SER B CA 1
ATOM 6764 C C . SER B 2 107 ? -8.229 -47.040 5.033 1.000 0.500 107 SER B C 1
ATOM 6765 O O . SER B 2 107 ? -8.329 -46.607 3.885 1.000 0.500 107 SER B O 1
ATOM 6773 N N . THR B 2 108 ? -7.867 -46.282 6.069 1.000 0.490 108 THR B N 1
ATOM 6774 C CA . THR B 2 108 ? -7.615 -44.840 5.990 1.000 0.490 108 THR B CA 1
ATOM 6775 C C . THR B 2 108 ? -6.456 -44.549 5.039 1.000 0.490 108 THR B C 1
ATOM 6776 O O . THR B 2 108 ? -6.601 -43.753 4.117 1.000 0.490 108 THR B O 1
ATOM 6787 N N . ALA B 2 109 ? -5.353 -45.305 5.146 1.000 0.500 109 ALA B N 1
ATOM 6788 C CA . ALA B 2 109 ? -4.202 -45.165 4.249 1.000 0.500 109 ALA B CA 1
ATOM 6789 C C . ALA B 2 109 ? -4.541 -45.421 2.766 1.000 0.500 109 ALA B C 1
ATOM 6790 O O . ALA B 2 109 ? -3.888 -44.883 1.872 1.000 0.500 109 ALA B O 1
ATOM 6797 N N . MET B 2 110 ? -5.555 -46.245 2.485 1.000 0.490 110 MET B N 1
ATOM 6798 C CA . MET B 2 110 ? -6.008 -46.533 1.122 1.000 0.490 110 MET B CA 1
ATOM 6799 C C . MET B 2 110 ? -6.916 -45.427 0.567 1.000 0.490 110 MET B C 1
ATOM 6800 O O . MET B 2 110 ? -6.902 -45.169 -0.637 1.000 0.490 110 MET B O 1
ATOM 6814 N N . GLN B 2 111 ? -7.695 -44.772 1.432 1.000 0.500 111 GLN B N 1
ATOM 6815 C CA . GLN B 2 111 ? -8.523 -43.622 1.067 1.000 0.500 111 GLN B CA 1
ATOM 6816 C C . GLN B 2 111 ? -7.676 -42.390 0.741 1.000 0.500 111 GLN B C 1
ATOM 6817 O O . GLN B 2 111 ? -7.836 -41.849 -0.353 1.000 0.500 111 GLN B O 1
ATOM 6831 N N . ASP B 2 112 ? -6.729 -42.022 1.608 1.000 0.490 112 ASP B N 1
ATOM 6832 C CA . ASP B 2 112 ? -5.837 -40.870 1.387 1.000 0.490 112 ASP B CA 1
ATOM 6833 C C . ASP B 2 112 ? -5.063 -41.010 0.066 1.000 0.490 112 ASP B C 1
ATOM 6834 O O . ASP B 2 112 ? -4.927 -40.072 -0.718 1.000 0.490 112 ASP B O 1
ATOM 6843 N N . MET B 2 113 ? -4.624 -42.231 -0.248 1.000 0.500 113 MET B N 1
ATOM 6844 C CA . MET B 2 113 ? -3.928 -42.537 -1.498 1.000 0.500 113 MET B CA 1
ATOM 6845 C C . MET B 2 113 ? -4.815 -42.342 -2.737 1.000 0.500 113 MET B C 1
ATOM 6846 O O . MET B 2 113 ? -4.326 -41.968 -3.804 1.000 0.500 113 MET B O 1
ATOM 6860 N N . ARG B 2 114 ? -6.122 -42.605 -2.616 1.000 0.490 114 ARG B N 1
ATOM 6861 C CA . ARG B 2 114 ? -7.084 -42.448 -3.710 1.000 0.490 114 ARG B CA 1
ATOM 6862 C C . ARG B 2 114 ? -7.370 -40.971 -3.989 1.000 0.490 114 ARG B C 1
ATOM 6863 O O . ARG B 2 114 ? -7.478 -40.606 -5.159 1.000 0.490 114 ARG B O 1
ATOM 6884 N N . GLU B 2 115 ? -7.448 -40.140 -2.950 1.000 0.480 115 GLU B N 1
ATOM 6885 C CA . GLU B 2 115 ? -7.568 -38.683 -3.096 1.000 0.480 115 GLU B CA 1
ATOM 6886 C C . GLU B 2 115 ? -6.295 -38.063 -3.684 1.000 0.480 115 GLU B C 1
ATOM 6887 O O . GLU B 2 115 ? -6.400 -37.334 -4.672 1.000 0.480 115 GLU B O 1
ATOM 6899 N N . GLU B 2 116 ? -5.100 -38.420 -3.184 1.000 0.470 116 GLU B N 1
ATOM 6900 C CA . GLU B 2 116 ? -3.827 -37.935 -3.753 1.000 0.470 116 GLU B CA 1
ATOM 6901 C C . GLU B 2 116 ? -3.695 -38.314 -5.242 1.000 0.470 116 GLU B C 1
ATOM 6902 O O . GLU B 2 116 ? -3.271 -37.496 -6.063 1.000 0.470 116 GLU B O 1
ATOM 6914 N N . ALA B 2 117 ? -4.098 -39.533 -5.624 1.000 0.490 117 ALA B N 1
ATOM 6915 C CA . ALA B 2 117 ? -4.062 -39.982 -7.016 1.000 0.490 117 ALA B CA 1
ATOM 6916 C C . ALA B 2 117 ? -5.050 -39.222 -7.923 1.000 0.490 117 ALA B C 1
ATOM 6917 O O . ALA B 2 117 ? -4.725 -38.951 -9.080 1.000 0.490 117 ALA B O 1
ATOM 6924 N N . MET B 2 118 ? -6.241 -38.866 -7.422 1.000 0.490 118 MET B N 1
ATOM 6925 C CA . MET B 2 118 ? -7.209 -38.054 -8.173 1.000 0.490 118 MET B CA 1
ATOM 6926 C C . MET B 2 118 ? -6.731 -36.613 -8.336 1.000 0.490 118 MET B C 1
ATOM 6927 O O . MET B 2 118 ? -6.846 -36.068 -9.432 1.000 0.490 118 MET B O 1
ATOM 6941 N N . GLN B 2 119 ? -6.136 -36.034 -7.291 1.000 0.480 119 GLN B N 1
ATOM 6942 C CA . GLN B 2 119 ? -5.535 -34.705 -7.365 1.000 0.480 119 GLN B CA 1
ATOM 6943 C C . GLN B 2 119 ? -4.421 -34.672 -8.418 1.000 0.480 119 GLN B C 1
ATOM 6944 O O . GLN B 2 119 ? -4.462 -33.840 -9.317 1.000 0.480 119 GLN B O 1
ATOM 6958 N N . ALA B 2 120 ? -3.507 -35.648 -8.408 1.000 0.480 120 ALA B N 1
ATOM 6959 C CA . ALA B 2 120 ? -2.452 -35.745 -9.417 1.000 0.480 120 ALA B CA 1
ATOM 6960 C C . ALA B 2 120 ? -3.006 -35.901 -10.849 1.000 0.480 120 ALA B C 1
ATOM 6961 O O . ALA B 2 120 ? -2.493 -35.277 -11.777 1.000 0.480 120 ALA B O 1
ATOM 6968 N N . ALA B 2 121 ? -4.064 -36.702 -11.040 1.000 0.490 121 ALA B N 1
ATOM 6969 C CA . ALA B 2 121 ? -4.694 -36.893 -12.347 1.000 0.490 121 ALA B CA 1
ATOM 6970 C C . ALA B 2 121 ? -5.373 -35.615 -12.882 1.000 0.490 121 ALA B C 1
ATOM 6971 O O . ALA B 2 121 ? -5.236 -35.311 -14.073 1.000 0.490 121 ALA B O 1
ATOM 6978 N N . ASP B 2 122 ? -6.074 -34.858 -12.027 1.000 0.480 122 ASP B N 1
ATOM 6979 C CA . ASP B 2 122 ? -6.670 -33.564 -12.392 1.000 0.480 122 ASP B CA 1
ATOM 6980 C C . ASP B 2 122 ? -5.588 -32.512 -12.680 1.000 0.480 122 ASP B C 1
ATOM 6981 O O . ASP B 2 122 ? -5.693 -31.763 -13.651 1.000 0.480 122 ASP B O 1
ATOM 6990 N N . GLU B 2 123 ? -4.489 -32.520 -11.927 1.000 0.480 123 GLU B N 1
ATOM 6991 C CA . GLU B 2 123 ? -3.342 -31.643 -12.174 1.000 0.480 123 GLU B CA 1
ATOM 6992 C C . GLU B 2 123 ? -2.682 -31.905 -13.532 1.000 0.480 123 GLU B C 1
ATOM 6993 O O . GLU B 2 123 ? -2.392 -30.963 -14.274 1.000 0.480 123 GLU B O 1
ATOM 7005 N N . THR B 2 124 ? -2.463 -33.174 -13.900 1.000 0.500 124 THR B N 1
ATOM 7006 C CA . THR B 2 124 ? -1.930 -33.525 -15.226 1.000 0.500 124 THR B CA 1
ATOM 7007 C C . THR B 2 124 ? -2.880 -33.060 -16.330 1.000 0.500 124 THR B C 1
ATOM 7008 O O . THR B 2 124 ? -2.443 -32.561 -17.368 1.000 0.500 124 THR B O 1
ATOM 7019 N N . LYS B 2 125 ? -4.193 -33.188 -16.113 1.000 0.500 125 LYS B N 1
ATOM 7020 C CA . LYS B 2 125 ? -5.210 -32.761 -17.076 1.000 0.500 125 LYS B CA 1
ATOM 7021 C C . LYS B 2 125 ? -5.198 -31.247 -17.288 1.000 0.500 125 LYS B C 1
ATOM 7022 O O . LYS B 2 125 ? -5.181 -30.808 -18.441 1.000 0.500 125 LYS B O 1
ATOM 7041 N N . ASP B 2 126 ? -5.161 -30.467 -16.211 1.000 0.490 126 ASP B N 1
ATOM 7042 C CA . ASP B 2 126 ? -5.072 -29.007 -16.282 1.000 0.490 126 ASP B CA 1
ATOM 7043 C C . ASP B 2 126 ? -3.762 -28.561 -16.943 1.000 0.490 126 ASP B C 1
ATOM 7044 O O . ASP B 2 126 ? -3.780 -27.668 -17.788 1.000 0.490 126 ASP B O 1
ATOM 7053 N N . GLN B 2 127 ? -2.639 -29.236 -16.671 1.000 0.500 127 GLN B N 1
ATOM 7054 C CA . GLN B 2 127 ? -1.365 -28.957 -17.347 1.000 0.500 127 GLN B CA 1
ATOM 7055 C C . GLN B 2 127 ? -1.409 -29.238 -18.850 1.000 0.500 127 GLN B C 1
ATOM 7056 O O . GLN B 2 127 ? -0.898 -28.439 -19.636 1.000 0.500 127 GLN B O 1
ATOM 7070 N N . VAL B 2 128 ? -2.015 -30.349 -19.276 1.000 0.510 128 VAL B N 1
ATOM 7071 C CA . VAL B 2 128 ? -2.168 -30.669 -20.705 1.000 0.510 128 VAL B CA 1
ATOM 7072 C C . VAL B 2 128 ? -3.043 -29.624 -21.397 1.000 0.510 128 VAL B C 1
ATOM 7073 O O . VAL B 2 128 ? -2.714 -29.166 -22.494 1.000 0.510 128 VAL B O 1
ATOM 7086 N N . LEU B 2 129 ? -4.140 -29.215 -20.755 1.000 0.500 129 LEU B N 1
ATOM 7087 C CA . LEU B 2 129 ? -5.014 -28.159 -21.265 1.000 0.500 129 LEU B CA 1
ATOM 7088 C C . LEU B 2 129 ? -4.291 -26.810 -21.343 1.000 0.500 129 LEU B C 1
ATOM 7089 O O . LEU B 2 129 ? -4.379 -26.136 -22.366 1.000 0.500 129 LEU B O 1
ATOM 7105 N N . GLN B 2 130 ? -3.534 -26.447 -20.311 1.000 0.510 130 GLN B N 1
ATOM 7106 C CA . GLN B 2 130 ? -2.819 -25.177 -20.256 1.000 0.510 130 GLN B CA 1
ATOM 7107 C C . GLN B 2 130 ? -1.666 -25.128 -21.267 1.000 0.510 130 GLN B C 1
ATOM 7108 O O . GLN B 2 130 ? -1.559 -24.170 -22.024 1.000 0.510 130 GLN B O 1
ATOM 7122 N N . THR B 2 131 ? -0.893 -26.211 -21.398 1.000 0.510 131 THR B N 1
ATOM 7123 C CA . THR B 2 131 ? 0.145 -26.334 -22.437 1.000 0.510 131 THR B CA 1
ATOM 7124 C C . THR B 2 131 ? -0.455 -26.189 -23.838 1.000 0.510 131 THR B C 1
ATOM 7125 O O . THR B 2 131 ? 0.164 -25.610 -24.729 1.000 0.510 131 THR B O 1
ATOM 7136 N N . LYS B 2 132 ? -1.680 -26.686 -24.049 1.000 0.510 132 LYS B N 1
ATOM 7137 C CA . LYS B 2 132 ? -2.398 -26.536 -25.318 1.000 0.510 132 LYS B CA 1
ATOM 7138 C C . LYS B 2 132 ? -2.793 -25.083 -25.594 1.000 0.510 132 LYS B C 1
ATOM 7139 O O . LYS B 2 132 ? -2.680 -24.659 -26.742 1.000 0.510 132 LYS B O 1
ATOM 7158 N N . GLU B 2 133 ? -3.269 -24.343 -24.593 1.000 0.510 133 GLU B N 1
ATOM 7159 C CA . GLU B 2 133 ? -3.559 -22.909 -24.746 1.000 0.510 133 GLU B CA 1
ATOM 7160 C C . GLU B 2 133 ? -2.285 -22.113 -25.026 1.000 0.510 133 GLU B C 1
ATOM 7161 O O . GLU B 2 133 ? -2.242 -21.387 -26.016 1.000 0.510 133 GLU B O 1
ATOM 7173 N N . ASP B 2 134 ? -1.218 -22.349 -24.262 1.000 0.500 134 ASP B N 1
ATOM 7174 C CA . ASP B 2 134 ? 0.056 -21.648 -24.440 1.000 0.500 134 ASP B CA 1
ATOM 7175 C C . ASP B 2 134 ? 0.649 -21.889 -25.842 1.000 0.500 134 ASP B C 1
ATOM 7176 O O . ASP B 2 134 ? 1.099 -20.957 -26.504 1.000 0.500 134 ASP B O 1
ATOM 7185 N N . VAL B 2 135 ? 0.613 -23.133 -26.344 1.000 0.510 135 VAL B N 1
ATOM 7186 C CA . VAL B 2 135 ? 1.051 -23.455 -27.719 1.000 0.510 135 VAL B CA 1
ATOM 7187 C C . VAL B 2 135 ? 0.177 -22.754 -28.761 1.000 0.510 135 VAL B C 1
ATOM 7188 O O . VAL B 2 135 ? 0.675 -22.313 -29.798 1.000 0.510 135 VAL B O 1
ATOM 7201 N N . LYS B 2 136 ? -1.132 -22.645 -28.511 1.000 0.520 136 LYS B N 1
ATOM 7202 C CA . LYS B 2 136 ? -2.074 -21.997 -29.429 1.000 0.520 136 LYS B CA 1
ATOM 7203 C C . LYS B 2 136 ? -1.841 -20.488 -29.507 1.000 0.520 136 LYS B C 1
ATOM 7204 O O . LYS B 2 136 ? -1.937 -19.932 -30.603 1.000 0.520 136 LYS B O 1
ATOM 7223 N N . ASP B 2 137 ? -1.541 -19.845 -28.386 1.000 0.510 137 ASP B N 1
ATOM 7224 C CA . ASP B 2 137 ? -1.285 -18.407 -28.338 1.000 0.510 137 ASP B CA 1
ATOM 7225 C C . ASP B 2 137 ? 0.088 -18.052 -28.925 1.000 0.510 137 ASP B C 1
ATOM 7226 O O . ASP B 2 137 ? 0.165 -17.163 -29.773 1.000 0.510 137 ASP B O 1
ATOM 7235 N N . GLU B 2 138 ? 1.141 -18.821 -28.629 1.000 0.490 138 GLU B N 1
ATOM 7236 C CA . GLU B 2 138 ? 2.453 -18.645 -29.280 1.000 0.490 138 GLU B CA 1
ATOM 7237 C C . GLU B 2 138 ? 2.365 -18.794 -30.813 1.000 0.490 138 GLU B C 1
ATOM 7238 O O . GLU B 2 138 ? 2.975 -18.023 -31.557 1.000 0.490 138 GLU B O 1
ATOM 7250 N N . LEU B 2 139 ? 1.571 -19.752 -31.313 1.000 0.510 139 LEU B N 1
ATOM 7251 C CA . LEU B 2 139 ? 1.329 -19.920 -32.752 1.000 0.510 139 LEU B CA 1
ATOM 7252 C C . LEU B 2 139 ? 0.623 -18.709 -33.374 1.000 0.510 139 LEU B C 1
ATOM 7253 O O . LEU B 2 139 ? 0.964 -18.312 -34.492 1.000 0.510 139 LEU B O 1
ATOM 7269 N N . LYS B 2 140 ? -0.351 -18.120 -32.670 1.000 0.530 140 LYS B N 1
ATOM 7270 C CA . LYS B 2 140 ? -1.048 -16.912 -33.134 1.000 0.530 140 LYS B CA 1
ATOM 7271 C C . LYS B 2 140 ? -0.103 -15.724 -33.244 1.000 0.530 140 LYS B C 1
ATOM 7272 O O . LYS B 2 140 ? -0.175 -14.985 -34.228 1.000 0.530 140 LYS B O 1
ATOM 7291 N N . ASP B 2 141 ? 0.779 -15.552 -32.271 1.000 0.490 141 ASP B N 1
ATOM 7292 C CA . ASP B 2 141 ? 1.739 -14.452 -32.287 1.000 0.490 141 ASP B CA 1
ATOM 7293 C C . ASP B 2 141 ? 2.789 -14.634 -33.389 1.000 0.490 141 ASP B C 1
ATOM 7294 O O . ASP B 2 141 ? 3.088 -13.684 -34.117 1.000 0.490 141 ASP B O 1
ATOM 7303 N N . ALA B 2 142 ? 3.262 -15.865 -33.611 1.000 0.490 142 ALA B N 1
ATOM 7304 C CA . ALA B 2 142 ? 4.176 -16.175 -34.709 1.000 0.490 142 ALA B CA 1
ATOM 7305 C C . ALA B 2 142 ? 3.552 -15.904 -36.092 1.000 0.490 142 ALA B C 1
ATOM 7306 O O . ALA B 2 142 ? 4.224 -15.373 -36.978 1.000 0.490 142 ALA B O 1
ATOM 7313 N N . GLN B 2 143 ? 2.268 -16.230 -36.292 1.000 0.520 143 GLN B N 1
ATOM 7314 C CA . GLN B 2 143 ? 1.574 -15.931 -37.552 1.000 0.520 143 GLN B CA 1
ATOM 7315 C C . GLN B 2 143 ? 1.491 -14.427 -37.827 1.000 0.520 143 GLN B C 1
ATOM 7316 O O . GLN B 2 143 ? 1.785 -14.002 -38.944 1.000 0.520 143 GLN B O 1
ATOM 7330 N N . LYS B 2 144 ? 1.144 -13.614 -36.822 1.000 0.520 144 LYS B N 1
ATOM 7331 C CA . LYS B 2 144 ? 1.084 -12.151 -36.982 1.000 0.520 144 LYS B CA 1
ATOM 7332 C C . LYS B 2 144 ? 2.439 -11.546 -37.337 1.000 0.520 144 LYS B C 1
ATOM 7333 O O . LYS B 2 144 ? 2.499 -10.651 -38.178 1.000 0.520 144 LYS B O 1
ATOM 7352 N N . GLN B 2 145 ? 3.519 -12.027 -36.721 1.000 0.480 145 GLN B N 1
ATOM 7353 C CA . GLN B 2 145 ? 4.867 -11.557 -37.052 1.000 0.480 145 GLN B CA 1
ATOM 7354 C C . GLN B 2 145 ? 5.265 -11.923 -38.488 1.000 0.480 145 GLN B C 1
ATOM 7355 O O . GLN B 2 145 ? 5.839 -11.098 -39.197 1.000 0.480 145 GLN B O 1
ATOM 7369 N N . ALA B 2 146 ? 4.913 -13.124 -38.953 1.000 0.470 146 ALA B N 1
ATOM 7370 C CA . ALA B 2 146 ? 5.181 -13.539 -40.329 1.000 0.470 146 ALA B CA 1
ATOM 7371 C C . ALA B 2 146 ? 4.396 -12.711 -41.365 1.000 0.470 146 ALA B C 1
ATOM 7372 O O . ALA B 2 146 ? 4.934 -12.377 -42.419 1.000 0.470 146 ALA B O 1
ATOM 7379 N N . GLU B 2 147 ? 3.142 -12.348 -41.078 1.000 0.500 147 GLU B N 1
ATOM 7380 C CA . GLU B 2 147 ? 2.348 -11.472 -41.951 1.000 0.500 147 GLU B CA 1
ATOM 7381 C C . GLU B 2 147 ? 2.898 -10.041 -42.014 1.000 0.500 147 GLU B C 1
ATOM 7382 O O . GLU B 2 147 ? 2.837 -9.417 -43.072 1.000 0.500 147 GLU B O 1
ATOM 7394 N N . GLN B 2 148 ? 3.461 -9.521 -40.917 1.000 0.500 148 GLN B N 1
ATOM 7395 C CA . GLN B 2 148 ? 4.099 -8.199 -40.909 1.000 0.500 148 GLN B CA 1
ATOM 7396 C C . GLN B 2 148 ? 5.404 -8.159 -41.703 1.000 0.500 148 GLN B C 1
ATOM 7397 O O . GLN B 2 148 ? 5.666 -7.161 -42.359 1.000 0.500 148 GLN B O 1
ATOM 7411 N N . LEU B 2 149 ? 6.203 -9.228 -41.668 1.000 0.430 149 LEU B N 1
ATOM 7412 C CA . LEU B 2 149 ? 7.431 -9.335 -42.467 1.000 0.430 149 LEU B CA 1
ATOM 7413 C C . LEU B 2 149 ? 7.164 -9.482 -43.970 1.000 0.430 149 LEU B C 1
ATOM 7414 O O . LEU B 2 149 ? 8.056 -9.241 -44.776 1.000 0.430 149 LEU B O 1
ATOM 7430 N N . ASN B 2 150 ? 5.949 -9.888 -44.339 1.000 0.440 150 ASN B N 1
ATOM 7431 C CA . ASN B 2 150 ? 5.516 -10.019 -45.728 1.000 0.440 150 ASN B CA 1
ATOM 7432 C C . ASN B 2 150 ? 4.769 -8.785 -46.263 1.000 0.440 150 ASN B C 1
ATOM 7433 O O . ASN B 2 150 ? 4.196 -8.856 -47.353 1.000 0.440 150 ASN B O 1
ATOM 7444 N N . ARG B 2 151 ? 4.750 -7.673 -45.526 1.000 0.340 151 ARG B N 1
ATOM 7445 C CA . ARG B 2 151 ? 4.278 -6.373 -46.015 1.000 0.340 151 ARG B CA 1
ATOM 7446 C C . ARG B 2 151 ? 5.446 -5.426 -46.221 1.000 0.340 151 ARG B C 1
ATOM 7447 O O . ARG B 2 151 ? 5.348 -4.646 -47.192 1.000 0.340 151 ARG B O 1
#